Protein AF-0000000087420741 (afdb_homodimer)

Secondary structure (DSSP, 8-state):
-HHHHHHHHT-GGGTT--HHHHHHHHHH-EEEEE-TT-EEE-TTSB--EEEEEEEEEEEEEEE-TTS-EEEEEEE-TT-EE-GGGGT--SB-SSEEEEEEEEEEEEEEHHHHHHHHHH-HHHHHHHHHHHHHHHHHHHHHHHHHHH--HHHHHHHHHHHHHHHHEEEETTEEEE-----HHHHHHHHT--HHHHHHHHHHHHHTTSEEEETTEEEES-HHHHHHHHHTTS---TT-TTTTTTT-/-HHHHHHHHT-GGGTT--HHHHHHHHHH-EEEEE-TT-EEE-TTSB--EEEEEEEEEEEEEEE-TTS-EEEEEEE-TT-EE-GGGGT--SB-SSEEEEEEEEEEEEEEHHHHHHHHHH-HHHHHHHHHHHHHHHHHHHHHHHHHHH--HHHHHHHHHHHHHHHHEEEETTEEEE-----HHHHHHHHT--HHHHHHHHHHHHHTTSEEEETTEEEES-HHHHHHHHHTTS---TT-TTTTTTT-

Structure (mmCIF, N/CA/C/O backbone):
data_AF-0000000087420741-model_v1
#
loop_
_entity.id
_entity.type
_entity.pdbx_description
1 polymer 'cAMP receptor protein'
#
loop_
_atom_site.group_PDB
_atom_site.id
_atom_site.type_symbol
_atom_site.label_atom_id
_atom_site.label_alt_id
_atom_site.label_comp_id
_atom_site.label_asym_id
_atom_site.label_entity_id
_atom_site.label_seq_id
_atom_site.pdbx_PDB_ins_code
_atom_site.Cartn_x
_atom_site.Cartn_y
_atom_site.Cartn_z
_atom_site.occupancy
_atom_site.B_iso_or_equiv
_atom_site.auth_seq_id
_atom_site.auth_comp_id
_atom_site.auth_asym_id
_atom_site.auth_atom_id
_atom_site.pdbx_PDB_model_num
ATOM 1 N N . MET A 1 1 ? -20.797 17.609 19.203 1 80 1 MET A N 1
ATOM 2 C CA . MET A 1 1 ? -21.422 16.875 18.094 1 80 1 MET A CA 1
ATOM 3 C C . MET A 1 1 ? -21.312 17.656 16.797 1 80 1 MET A C 1
ATOM 5 O O . MET A 1 1 ? -21.016 17.094 15.75 1 80 1 MET A O 1
ATOM 9 N N . ASP A 1 2 ? -21.328 18.969 16.891 1 88.31 2 ASP A N 1
ATOM 10 C CA . ASP A 1 2 ? -21.312 19.797 15.695 1 88.31 2 ASP A CA 1
ATOM 11 C C . ASP A 1 2 ? -19.922 19.797 15.047 1 88.31 2 ASP A C 1
ATOM 13 O O . ASP A 1 2 ? -19.812 19.656 13.828 1 88.31 2 ASP A O 1
ATOM 17 N N . GLN A 1 3 ? -18.922 19.859 15.922 1 92.12 3 GLN A N 1
ATOM 18 C CA . GLN A 1 3 ? -17.562 19.891 15.398 1 92.12 3 GLN A CA 1
ATOM 19 C C . GLN A 1 3 ? -17.203 18.562 14.727 1 92.12 3 GLN A C 1
ATOM 21 O O . GLN A 1 3 ? -16.531 18.547 13.695 1 92.12 3 GLN A O 1
ATOM 26 N N . ILE A 1 4 ? -17.734 17.5 15.312 1 96.31 4 ILE A N 1
ATOM 27 C CA . ILE A 1 4 ? -17.484 16.188 14.75 1 96.31 4 ILE A CA 1
ATOM 28 C C . ILE A 1 4 ? -18.172 16.062 13.391 1 96.31 4 ILE A C 1
ATOM 30 O O . ILE A 1 4 ? -17.547 15.656 12.406 1 96.31 4 ILE A O 1
ATOM 34 N N . THR A 1 5 ? -19.406 16.453 13.336 1 95.38 5 THR A N 1
ATOM 35 C CA . THR A 1 5 ? -20.172 16.359 12.102 1 95.38 5 THR A CA 1
ATOM 36 C C . THR A 1 5 ? -19.547 17.203 11 1 95.38 5 THR A C 1
ATOM 38 O O . THR A 1 5 ? -19.5 16.781 9.844 1 95.38 5 THR A O 1
ATOM 41 N N . ARG A 1 6 ? -19.109 18.375 11.383 1 94.19 6 ARG A N 1
ATOM 42 C CA . ARG A 1 6 ? -18.453 19.25 10.406 1 94.19 6 ARG A CA 1
ATOM 43 C C . ARG A 1 6 ? -17.156 18.625 9.891 1 94.19 6 ARG A C 1
ATOM 45 O O . ARG A 1 6 ? -16.859 18.703 8.703 1 94.19 6 ARG A O 1
ATOM 52 N N . GLY A 1 7 ? -16.391 18.047 10.812 1 95.62 7 GLY A N 1
ATOM 53 C CA . GLY A 1 7 ? -15.172 17.344 10.414 1 95.62 7 GLY A CA 1
ATOM 54 C C . GLY A 1 7 ? -15.438 16.203 9.445 1 95.62 7 GLY A C 1
ATOM 55 O O . GLY A 1 7 ? -14.734 16.062 8.445 1 95.62 7 GLY A O 1
ATOM 56 N N . LEU A 1 8 ? -16.469 15.469 9.734 1 97 8 LEU A N 1
ATOM 57 C CA . LEU A 1 8 ? -16.828 14.336 8.883 1 97 8 LEU A CA 1
ATOM 58 C C . LEU A 1 8 ? -17.266 14.805 7.504 1 97 8 LEU A C 1
ATOM 60 O O . LEU A 1 8 ? -16.938 14.172 6.496 1 97 8 LEU A O 1
ATOM 64 N N . ARG A 1 9 ? -17.938 15.891 7.48 1 95.12 9 ARG A N 1
ATOM 65 C CA . ARG A 1 9 ? -18.438 16.453 6.23 1 95.12 9 ARG A CA 1
ATOM 66 C C . ARG A 1 9 ? -17.281 16.953 5.363 1 95.12 9 ARG A C 1
ATOM 68 O O . ARG A 1 9 ? -17.344 16.859 4.137 1 95.12 9 ARG A O 1
ATOM 75 N N . ASN A 1 10 ? -16.234 17.422 5.98 1 94.12 10 ASN A N 1
ATOM 76 C CA . ASN A 1 10 ? -15.117 18.031 5.273 1 94.12 10 ASN A CA 1
ATOM 77 C C . ASN A 1 10 ? -14.109 16.969 4.812 1 94.12 10 ASN A C 1
ATOM 79 O O . ASN A 1 10 ? -13.141 17.297 4.125 1 94.12 10 ASN A O 1
ATOM 83 N N . CYS A 1 11 ? -14.359 15.742 5.121 1 96.25 11 CYS A N 1
ATOM 84 C CA . CYS A 1 11 ? -13.469 14.656 4.738 1 96.25 11 CYS A CA 1
ATOM 85 C C . CYS A 1 11 ? -13.875 14.062 3.396 1 96.25 11 CYS A C 1
ATOM 87 O O . CYS A 1 11 ? -14.938 13.445 3.277 1 96.25 11 CYS A O 1
ATOM 89 N N . GLU A 1 12 ? -12.992 14.188 2.418 1 91.69 12 GLU A N 1
ATOM 90 C CA . GLU A 1 12 ? -13.289 13.719 1.066 1 91.69 12 GLU A CA 1
ATOM 91 C C . GLU A 1 12 ? -13.57 12.219 1.048 1 91.69 12 GLU A C 1
ATOM 93 O O . GLU A 1 12 ? -14.445 11.758 0.308 1 91.69 12 GLU A O 1
ATOM 98 N N . THR A 1 13 ? -12.875 11.445 1.85 1 95.75 13 THR A N 1
ATOM 99 C CA . THR A 1 13 ? -13.023 10 1.899 1 95.75 13 THR A CA 1
ATOM 100 C C . THR A 1 13 ? -14.414 9.617 2.414 1 95.75 13 THR A C 1
ATOM 102 O O . THR A 1 13 ? -14.891 8.508 2.16 1 95.75 13 THR A O 1
ATOM 105 N N . LEU A 1 14 ? -15.086 10.539 3.121 1 97.06 14 LEU A N 1
ATOM 106 C CA . LEU A 1 14 ? -16.375 10.242 3.723 1 97.06 14 LEU A CA 1
ATOM 107 C C . LEU A 1 14 ? -17.5 10.984 3.002 1 97.06 14 LEU A C 1
ATOM 109 O O . LEU A 1 14 ? -18.578 11.18 3.562 1 97.06 14 LEU A O 1
ATOM 113 N N . LYS A 1 15 ? -17.281 11.367 1.81 1 93.06 15 LYS A N 1
ATOM 114 C CA . LYS A 1 15 ? -18.203 12.188 1.045 1 93.06 15 LYS A CA 1
ATOM 115 C C . LYS A 1 15 ? -19.484 11.422 0.729 1 93.06 15 LYS A C 1
ATOM 117 O O . LYS A 1 15 ? -20.547 12.016 0.539 1 93.06 15 LYS A O 1
ATOM 122 N N . ALA A 1 16 ? -19.422 10.133 0.711 1 93.25 16 ALA A N 1
ATOM 123 C CA . ALA A 1 16 ? -20.562 9.305 0.308 1 93.25 16 ALA A CA 1
ATOM 124 C C . ALA A 1 16 ? -21.531 9.117 1.466 1 93.25 16 ALA A C 1
ATOM 126 O O . ALA A 1 16 ? -22.609 8.547 1.287 1 93.25 16 ALA A O 1
ATOM 127 N N . LEU A 1 17 ? -21.188 9.609 2.627 1 96.12 17 LEU A N 1
ATOM 128 C CA . LEU A 1 17 ? -22.078 9.445 3.775 1 96.12 17 LEU A CA 1
ATOM 129 C C . LEU A 1 17 ? -23.359 10.234 3.59 1 96.12 17 LEU A C 1
ATOM 131 O O . LEU A 1 17 ? -23.328 11.414 3.211 1 96.12 17 LEU A O 1
ATOM 135 N N . THR A 1 18 ? -24.453 9.586 3.873 1 96.25 18 THR A N 1
ATOM 136 C CA . THR A 1 18 ? -25.703 10.328 3.992 1 96.25 18 THR A CA 1
ATOM 137 C C . THR A 1 18 ? -25.719 11.141 5.285 1 96.25 18 THR A C 1
ATOM 139 O O . THR A 1 18 ? -24.891 10.93 6.172 1 96.25 18 THR A O 1
ATOM 142 N N . ARG A 1 19 ? -26.656 12.062 5.336 1 95.5 19 ARG A N 1
ATOM 143 C CA . ARG A 1 19 ? -26.797 12.852 6.551 1 95.5 19 ARG A CA 1
ATOM 144 C C . ARG A 1 19 ? -27.031 11.953 7.762 1 95.5 19 ARG A C 1
ATOM 146 O O . ARG A 1 19 ? -26.453 12.164 8.828 1 95.5 19 ARG A O 1
ATOM 153 N N . ALA A 1 20 ? -27.859 10.938 7.602 1 96.62 20 ALA A N 1
ATOM 154 C CA . ALA A 1 20 ? -28.188 10.016 8.688 1 96.62 20 ALA A CA 1
ATOM 155 C C . ALA A 1 20 ? -26.953 9.219 9.109 1 96.62 20 ALA A C 1
ATOM 157 O O . ALA A 1 20 ? -26.703 9.031 10.305 1 96.62 20 ALA A O 1
ATOM 158 N N . GLN A 1 21 ? -26.203 8.758 8.18 1 96.81 21 GLN A N 1
ATOM 159 C CA . GLN A 1 21 ? -25 7.973 8.453 1 96.81 21 GLN A CA 1
ATOM 160 C C . GLN A 1 21 ? -23.938 8.828 9.125 1 96.81 21 GLN A C 1
ATOM 162 O O . GLN A 1 21 ? -23.219 8.352 10.008 1 96.81 21 GLN A O 1
ATOM 167 N N . ARG A 1 22 ? -23.812 10.055 8.672 1 96.88 22 ARG A N 1
ATOM 168 C CA . ARG A 1 22 ? -22.859 10.984 9.273 1 96.88 22 ARG A CA 1
ATOM 169 C C . ARG A 1 22 ? -23.203 11.227 10.742 1 96.88 22 ARG A C 1
ATOM 171 O O . ARG A 1 22 ? -22.297 11.258 11.594 1 96.88 22 ARG A O 1
ATOM 178 N N . LEU A 1 23 ? -24.453 11.391 11.008 1 96.06 23 LEU A N 1
ATOM 179 C CA . LEU A 1 23 ? -24.891 11.586 12.383 1 96.06 23 LEU A CA 1
ATOM 180 C C . LEU A 1 23 ? -24.641 10.336 13.219 1 96.06 23 LEU A C 1
ATOM 182 O O . LEU A 1 23 ? -24.234 10.43 14.383 1 96.06 23 LEU A O 1
ATOM 186 N N . GLN A 1 24 ? -24.891 9.227 12.656 1 95.81 24 GLN A N 1
ATOM 187 C CA . GLN A 1 24 ? -24.641 7.961 13.336 1 95.81 24 GLN A CA 1
ATOM 188 C C . GLN A 1 24 ? -23.172 7.82 13.719 1 95.81 24 GLN A C 1
ATOM 190 O O . GLN A 1 24 ? -22.859 7.434 14.844 1 95.81 24 GLN A O 1
ATOM 195 N N . LEU A 1 25 ? -22.312 8.117 12.797 1 97 25 LEU A N 1
ATOM 196 C CA . LEU A 1 25 ? -20.875 8.039 13.07 1 97 25 LEU A CA 1
ATOM 197 C C . LEU A 1 25 ? -20.469 9.062 14.125 1 97 25 LEU A C 1
ATOM 199 O O . LEU A 1 25 ? -19.688 8.75 15.016 1 97 25 LEU A O 1
ATOM 203 N N . ALA A 1 26 ? -21.016 10.25 13.969 1 97.44 26 ALA A N 1
ATOM 204 C CA . ALA A 1 26 ? -20.672 11.32 14.898 1 97.44 26 ALA A CA 1
ATOM 205 C C . ALA A 1 26 ? -21.078 10.953 16.328 1 97.44 26 ALA A C 1
ATOM 207 O O . ALA A 1 26 ? -20.328 11.219 17.281 1 97.44 26 ALA A O 1
ATOM 208 N N . GLU A 1 27 ? -22.203 10.312 16.453 1 96.75 27 GLU A N 1
ATOM 209 C CA . GLU A 1 27 ? -22.719 9.938 17.766 1 96.75 27 GLU A CA 1
ATOM 210 C C . GLU A 1 27 ? -21.828 8.914 18.453 1 96.75 27 GLU A C 1
ATOM 212 O O . GLU A 1 27 ? -21.766 8.844 19.672 1 96.75 27 GLU A O 1
ATOM 217 N N . ASN A 1 28 ? -21.109 8.18 17.672 1 96.88 28 ASN A N 1
ATOM 218 C CA . ASN A 1 28 ? -20.266 7.125 18.219 1 96.88 28 ASN A CA 1
ATOM 219 C C . ASN A 1 28 ? -18.812 7.57 18.328 1 96.88 28 ASN A C 1
ATOM 221 O O . ASN A 1 28 ? -17.953 6.816 18.797 1 96.88 28 ASN A O 1
ATOM 225 N N . SER A 1 29 ? -18.531 8.773 17.859 1 97.81 29 SER A N 1
ATOM 226 C CA . SER A 1 29 ? -17.156 9.25 17.781 1 97.81 29 SER A CA 1
ATOM 227 C C . SER A 1 29 ? -16.844 10.234 18.906 1 97.81 29 SER A C 1
ATOM 229 O O . SER A 1 29 ? -17.75 10.695 19.609 1 97.81 29 SER A O 1
ATOM 231 N N . ARG A 1 30 ? -15.578 10.492 19.141 1 97.56 30 ARG A N 1
ATOM 232 C CA . ARG A 1 30 ? -15.109 11.438 20.141 1 97.56 30 ARG A CA 1
ATOM 233 C C . ARG A 1 30 ? -14.086 12.406 19.562 1 97.56 30 ARG A C 1
ATOM 235 O O . ARG A 1 30 ? -13.289 12.023 18.703 1 97.56 30 ARG A O 1
ATOM 242 N N . ILE A 1 31 ? -14.164 13.617 20 1 97.62 31 ILE A N 1
ATOM 243 C CA . ILE A 1 31 ? -13.219 14.633 19.562 1 97.62 31 ILE A CA 1
ATOM 244 C C . ILE A 1 31 ? -12.227 14.938 20.688 1 97.62 31 ILE A C 1
ATOM 246 O O . ILE A 1 31 ? -12.602 14.984 21.859 1 97.62 31 ILE A O 1
ATOM 250 N N . GLN A 1 32 ? -10.961 15.078 20.344 1 96.81 32 GLN A N 1
ATOM 251 C CA . GLN A 1 32 ? -9.922 15.367 21.328 1 96.81 32 GLN A CA 1
ATOM 252 C C . GLN A 1 32 ? -8.93 16.391 20.781 1 96.81 32 GLN A C 1
ATOM 254 O O . GLN A 1 32 ? -8.633 16.406 19.578 1 96.81 32 GLN A O 1
ATOM 259 N N . VAL A 1 33 ? -8.5 17.203 21.656 1 97.56 33 VAL A N 1
ATOM 260 C CA . VAL A 1 33 ? -7.383 18.094 21.375 1 97.56 33 VAL A CA 1
ATOM 261 C C . VAL A 1 33 ? -6.09 17.484 21.922 1 97.56 33 VAL A C 1
ATOM 263 O O . VAL A 1 33 ? -6 17.156 23.094 1 97.56 33 VAL A O 1
ATOM 266 N N . ILE A 1 34 ? -5.137 17.312 21.062 1 97.62 34 ILE A N 1
ATOM 267 C CA . ILE A 1 34 ? -3.875 16.672 21.422 1 97.62 34 ILE A CA 1
ATOM 268 C C . ILE A 1 34 ? -2.725 17.656 21.219 1 97.62 34 ILE A C 1
ATOM 270 O O . ILE A 1 34 ? -2.531 18.172 20.109 1 97.62 34 ILE A O 1
ATOM 274 N N . PRO A 1 35 ? -1.951 17.922 22.203 1 96.88 35 PRO A N 1
ATOM 275 C CA . PRO A 1 35 ? -0.879 18.922 22.094 1 96.88 35 PRO A CA 1
ATOM 276 C C . PRO A 1 35 ? 0.308 18.406 21.281 1 96.88 35 PRO A C 1
ATOM 278 O O . PRO A 1 35 ? 0.472 17.188 21.109 1 96.88 35 PRO A O 1
ATOM 281 N N . HIS A 1 36 ? 1.072 19.312 20.922 1 93 36 HIS A N 1
ATOM 282 C CA . HIS A 1 36 ? 2.307 19.078 20.172 1 93 36 HIS A CA 1
ATOM 283 C C . HIS A 1 36 ? 3.176 18.031 20.891 1 93 36 HIS A C 1
ATOM 285 O O . HIS A 1 36 ? 3.277 18.047 22.109 1 93 36 HIS A O 1
ATOM 291 N N . LYS A 1 37 ? 3.699 17.094 20.016 1 91.75 37 LYS A N 1
ATOM 292 C CA . LYS A 1 37 ? 4.68 16.109 20.453 1 91.75 37 LYS A CA 1
ATOM 293 C C . LYS A 1 37 ? 4.023 15.008 21.281 1 91.75 37 LYS A C 1
ATOM 295 O O . LYS A 1 37 ? 4.699 14.297 22.031 1 91.75 37 LYS A O 1
ATOM 300 N N . THR A 1 38 ? 2.734 14.883 21.188 1 95.81 38 THR A N 1
ATOM 301 C CA . THR A 1 38 ? 1.998 13.812 21.844 1 95.81 38 THR A CA 1
ATOM 302 C C . THR A 1 38 ? 1.595 12.734 20.844 1 95.81 38 THR A C 1
ATOM 304 O O . THR A 1 38 ? 1.226 13.047 19.703 1 95.81 38 THR A O 1
ATOM 307 N N . LEU A 1 39 ? 1.627 11.492 21.312 1 95.31 39 LEU A N 1
ATOM 308 C CA . LEU A 1 39 ? 1.237 10.375 20.469 1 95.31 39 LEU A CA 1
ATOM 309 C C . LEU A 1 39 ? -0.281 10.242 20.406 1 95.31 39 LEU A C 1
ATOM 311 O O . LEU A 1 39 ? -0.953 10.281 21.438 1 95.31 39 LEU A O 1
ATOM 315 N N . VAL A 1 40 ? -0.782 10.156 19.203 1 97 40 VAL A N 1
ATOM 316 C CA . VAL A 1 40 ? -2.184 9.781 19.047 1 97 40 VAL A CA 1
ATOM 317 C C . VAL A 1 40 ? -2.355 8.297 19.375 1 97 40 VAL A C 1
ATOM 319 O O . VAL A 1 40 ? -3.303 7.914 20.062 1 97 40 VAL A O 1
ATOM 322 N N . TYR A 1 41 ? -1.48 7.488 18.859 1 95.31 41 TYR A N 1
ATOM 323 C CA . TYR A 1 41 ? -1.396 6.062 19.172 1 95.31 41 TYR A CA 1
ATOM 324 C C . TYR A 1 41 ? 0.032 5.555 19 1 95.31 41 TYR A C 1
ATOM 326 O O . TYR A 1 41 ? 0.852 6.195 18.344 1 95.31 41 TYR A O 1
ATOM 334 N N . ARG A 1 42 ? 0.316 4.406 19.641 1 92.38 42 ARG A N 1
ATOM 335 C CA . ARG A 1 42 ? 1.629 3.77 19.594 1 92.38 42 ARG A CA 1
ATOM 336 C C . ARG A 1 42 ? 1.576 2.457 18.828 1 92.38 42 ARG A C 1
ATOM 338 O O . ARG A 1 42 ? 0.532 1.806 18.766 1 92.38 42 ARG A O 1
ATOM 345 N N . ALA A 1 43 ? 2.721 2.271 18.25 1 88.31 43 ALA A N 1
ATOM 346 C CA . ALA A 1 43 ? 2.854 0.916 17.719 1 88.31 43 ALA A CA 1
ATOM 347 C C . ALA A 1 43 ? 2.549 -0.123 18.797 1 88.31 43 ALA A C 1
ATOM 349 O O . ALA A 1 43 ? 2.771 0.121 19.984 1 88.31 43 ALA A O 1
ATOM 350 N N . THR A 1 44 ? 1.86 -1.188 18.453 1 86.5 44 THR A N 1
ATOM 351 C CA . THR A 1 44 ? 1.538 -2.324 19.312 1 86.5 44 THR A CA 1
ATOM 352 C C . THR A 1 44 ? 0.207 -2.104 20.016 1 86.5 44 THR A C 1
ATOM 354 O O . THR A 1 44 ? -0.357 -3.037 20.594 1 86.5 44 THR A O 1
ATOM 357 N N . ASP A 1 45 ? -0.225 -0.764 19.984 1 88 45 ASP A N 1
ATOM 358 C CA . ASP A 1 45 ? -1.573 -0.557 20.5 1 88 45 ASP A CA 1
ATOM 359 C C . ASP A 1 45 ? -2.596 -1.377 19.719 1 88 45 ASP A C 1
ATOM 361 O O . ASP A 1 45 ? -2.389 -1.674 18.547 1 88 45 ASP A O 1
ATOM 365 N N . GLN A 1 46 ? -3.611 -1.725 20.438 1 87.31 46 GLN A N 1
ATOM 366 C CA . GLN A 1 46 ? -4.73 -2.314 19.703 1 87.31 46 GLN A CA 1
ATOM 367 C C . GLN A 1 46 ? -5.426 -1.274 18.844 1 87.31 46 GLN A C 1
ATOM 369 O O . GLN A 1 46 ? -5.578 -0.12 19.234 1 87.31 46 GLN A O 1
ATOM 374 N N . SER A 1 47 ? -5.742 -1.685 17.719 1 81.69 47 SER A N 1
ATOM 375 C CA . SER A 1 47 ? -6.32 -0.816 16.703 1 81.69 47 SER A CA 1
ATOM 376 C C . SER A 1 47 ? -7.844 -0.86 16.734 1 81.69 47 SER A C 1
ATOM 378 O O . SER A 1 47 ? -8.461 -1.738 16.125 1 81.69 47 SER A O 1
ATOM 380 N N . GLN A 1 48 ? -8.516 0.073 17.453 1 91.5 48 GLN A N 1
ATOM 381 C CA . GLN A 1 48 ? -9.969 0.016 17.5 1 91.5 48 GLN A CA 1
ATOM 382 C C . GLN A 1 48 ? -10.594 1.295 16.953 1 91.5 48 GLN A C 1
ATOM 384 O O . GLN A 1 48 ? -11.812 1.459 16.969 1 91.5 48 GLN A O 1
ATOM 389 N N . HIS A 1 49 ? -9.727 2.137 16.484 1 96 49 HIS A N 1
ATOM 390 C CA . HIS A 1 49 ? -10.227 3.41 15.984 1 96 49 HIS A CA 1
ATOM 391 C C . HIS A 1 49 ? -9.5 3.82 14.703 1 96 49 HIS A C 1
ATOM 393 O O . HIS A 1 49 ? -8.328 3.48 14.516 1 96 49 HIS A O 1
ATOM 399 N N . VAL A 1 50 ? -10.266 4.473 13.875 1 97.31 50 VAL A N 1
ATOM 400 C CA . VAL A 1 50 ? -9.711 5.312 12.812 1 97.31 50 VAL A CA 1
ATOM 401 C C . VAL A 1 50 ? -9.828 6.781 13.211 1 97.31 50 VAL A C 1
ATOM 403 O O . VAL A 1 50 ? -10.703 7.152 14 1 97.31 50 VAL A O 1
ATOM 406 N N . TYR A 1 51 ? -8.977 7.582 12.641 1 98.12 51 TYR A N 1
ATOM 407 C CA . TYR A 1 51 ? -8.938 8.969 13.094 1 98.12 51 TYR A CA 1
ATOM 408 C C . TYR A 1 51 ? -9.133 9.93 11.922 1 98.12 51 TYR A C 1
ATOM 410 O O . TYR A 1 51 ? -8.719 9.641 10.797 1 98.12 51 TYR A O 1
ATOM 418 N N . LEU A 1 52 ? -9.75 11.008 12.203 1 98.44 52 LEU A N 1
ATOM 419 C CA . LEU A 1 52 ? -9.883 12.141 11.297 1 98.44 52 LEU A CA 1
ATOM 420 C C . LEU A 1 52 ? -9.188 13.375 11.859 1 98.44 52 LEU A C 1
ATOM 422 O O . LEU A 1 52 ? -9.469 13.797 12.984 1 98.44 52 LEU A O 1
ATOM 426 N N . LEU A 1 53 ? -8.289 13.906 11.078 1 97.44 53 LEU A N 1
ATOM 427 C CA . LEU A 1 53 ? -7.625 15.133 11.5 1 97.44 53 LEU A CA 1
ATOM 428 C C . LEU A 1 53 ? -8.477 16.359 11.172 1 97.44 53 LEU A C 1
ATOM 430 O O . LEU A 1 53 ? -8.734 16.641 10 1 97.44 53 LEU A O 1
ATOM 434 N N . VAL A 1 54 ? -8.898 17.016 12.172 1 97.31 54 VAL A N 1
ATOM 435 C CA . VAL A 1 54 ? -9.75 18.188 11.984 1 97.31 54 VAL A CA 1
ATOM 436 C C . VAL A 1 54 ? -8.891 19.422 11.805 1 97.31 54 VAL A C 1
ATOM 438 O O . VAL A 1 54 ? -9.18 20.281 10.961 1 97.31 54 VAL A O 1
ATOM 441 N N . SER A 1 55 ? -7.879 19.578 12.594 1 95.06 55 SER A N 1
ATOM 442 C CA . SER A 1 55 ? -6.906 20.656 12.508 1 95.06 55 SER A CA 1
ATOM 443 C C . SER A 1 55 ? -5.535 20.219 13.016 1 95.06 55 SER A C 1
ATOM 445 O O . SER A 1 55 ? -5.43 19.25 13.758 1 95.06 55 SER A O 1
ATOM 447 N N . GLY A 1 56 ? -4.465 20.938 12.578 1 91.81 56 GLY A N 1
ATOM 448 C CA . GLY A 1 56 ? -3.104 20.594 12.969 1 91.81 56 GLY A CA 1
ATOM 449 C C . GLY A 1 56 ? -2.4 19.703 11.969 1 91.81 56 GLY A C 1
ATOM 450 O O . GLY A 1 56 ? -2.623 19.812 10.758 1 91.81 56 GLY A O 1
ATOM 451 N N . GLN A 1 57 ? -1.478 18.906 12.516 1 89.19 57 GLN A N 1
ATOM 452 C CA . GLN A 1 57 ? -0.687 18.016 11.672 1 89.19 57 GLN A CA 1
ATOM 453 C C . GLN A 1 57 ? -0.162 16.828 12.461 1 89.19 57 GLN A C 1
ATOM 455 O O . GLN A 1 57 ? 0.272 16.969 13.609 1 89.19 57 GLN A O 1
ATOM 460 N N . VAL A 1 58 ? -0.271 15.68 11.797 1 92 58 VAL A N 1
ATOM 461 C CA . VAL A 1 58 ? 0.236 14.492 12.469 1 92 58 VAL A CA 1
ATOM 462 C C . VAL A 1 58 ? 1.206 13.75 11.555 1 92 58 VAL A C 1
ATOM 464 O O . VAL A 1 58 ? 1.182 13.93 10.336 1 92 58 VAL A O 1
ATOM 467 N N . ARG A 1 59 ? 2.035 12.984 12.18 1 88.69 59 ARG A N 1
ATOM 468 C CA . ARG A 1 59 ? 3.039 12.172 11.492 1 88.69 59 ARG A CA 1
ATOM 469 C C . ARG A 1 59 ? 2.881 10.695 11.836 1 88.69 59 ARG A C 1
ATOM 471 O O . ARG A 1 59 ? 2.738 10.336 13.008 1 88.69 59 ARG A O 1
ATOM 478 N N . VAL A 1 60 ? 2.828 9.906 10.789 1 92 60 VAL A N 1
ATOM 479 C CA . VAL A 1 60 ? 2.781 8.461 10.953 1 92 60 VAL A CA 1
ATOM 480 C C . VAL A 1 60 ? 4.141 7.855 10.602 1 92 60 VAL A C 1
ATOM 482 O O . VAL A 1 60 ? 4.691 8.133 9.539 1 92 60 VAL A O 1
ATOM 485 N N . ALA A 1 61 ? 4.695 7.055 11.547 1 88.25 61 ALA A N 1
ATOM 486 C CA . ALA A 1 61 ? 6.035 6.531 11.305 1 88.25 61 ALA A CA 1
ATOM 487 C C . ALA A 1 61 ? 6.215 5.164 11.961 1 88.25 61 ALA A C 1
ATOM 489 O O . ALA A 1 61 ? 5.531 4.84 12.93 1 88.25 61 ALA A O 1
ATOM 490 N N . HIS A 1 62 ? 7.051 4.41 11.25 1 84.62 62 HIS A N 1
ATOM 491 C CA . HIS A 1 62 ? 7.609 3.248 11.93 1 84.62 62 HIS A CA 1
ATOM 492 C C . HIS A 1 62 ? 8.805 3.637 12.797 1 84.62 62 HIS A C 1
ATOM 494 O O . HIS A 1 62 ? 9.609 4.48 12.398 1 84.62 62 HIS A O 1
ATOM 500 N N . VAL A 1 63 ? 8.812 3.123 13.992 1 72.88 63 VAL A N 1
ATOM 501 C CA . VAL A 1 63 ? 9.984 3.359 14.836 1 72.88 63 VAL A CA 1
ATOM 502 C C . VAL A 1 63 ? 10.812 2.082 14.945 1 72.88 63 VAL A C 1
ATOM 504 O O . VAL A 1 63 ? 10.281 1.015 15.266 1 72.88 63 VAL A O 1
ATOM 507 N N . ASN A 1 64 ? 12.039 2.207 14.477 1 67.25 64 ASN A N 1
ATOM 508 C CA . ASN A 1 64 ? 12.883 1.022 14.586 1 67.25 64 ASN A CA 1
ATOM 509 C C . ASN A 1 64 ? 13.492 0.9 15.977 1 67.25 64 ASN A C 1
ATOM 511 O O . ASN A 1 64 ? 13.297 1.77 16.828 1 67.25 64 ASN A O 1
ATOM 515 N N . ASP A 1 65 ? 14.148 -0.209 16.188 1 61.22 65 ASP A N 1
ATOM 516 C CA . ASP A 1 65 ? 14.727 -0.506 17.484 1 61.22 65 ASP A CA 1
ATOM 517 C C . ASP A 1 65 ? 15.766 0.544 17.875 1 61.22 65 ASP A C 1
ATOM 519 O O . ASP A 1 65 ? 15.938 0.844 19.062 1 61.22 65 ASP A O 1
ATOM 523 N N . GLY A 1 66 ? 16.375 1.031 16.969 1 62.06 66 GLY A N 1
ATOM 524 C CA . GLY A 1 66 ? 17.375 2.037 17.281 1 62.06 66 GLY A CA 1
ATOM 525 C C . GLY A 1 66 ? 16.781 3.424 17.484 1 62.06 66 GLY A C 1
ATOM 526 O O . GLY A 1 66 ? 17.516 4.383 17.734 1 62.06 66 GLY A O 1
ATOM 527 N N . GLY A 1 67 ? 15.477 3.41 17.391 1 65 67 GLY A N 1
ATOM 528 C CA . GLY A 1 67 ? 14.812 4.691 17.578 1 65 67 GLY A CA 1
ATOM 529 C C . GLY A 1 67 ? 14.703 5.504 16.297 1 65 67 GLY A C 1
ATOM 530 O O . GLY A 1 67 ? 14.109 6.582 16.297 1 65 67 GLY A O 1
ATOM 531 N N . LYS A 1 68 ? 15.359 5.059 15.312 1 67.5 68 LYS A N 1
ATOM 532 C CA . LYS A 1 68 ? 15.227 5.746 14.031 1 67.5 68 LYS A CA 1
ATOM 533 C C . LYS A 1 68 ? 13.805 5.621 13.484 1 67.5 68 LYS A C 1
ATOM 535 O O . LYS A 1 68 ? 13.188 4.559 13.578 1 67.5 68 LYS A O 1
ATOM 540 N N . GLN A 1 69 ? 13.258 6.809 13 1 73 69 GLN A N 1
ATOM 541 C CA . GLN A 1 69 ? 11.891 6.848 12.492 1 73 69 GLN A CA 1
ATOM 542 C C . GLN A 1 69 ? 11.867 6.793 10.969 1 73 69 GLN A C 1
ATOM 544 O O . GLN A 1 69 ? 12.633 7.492 10.305 1 73 69 GLN A O 1
ATOM 549 N N . SER A 1 70 ? 11.141 5.812 10.469 1 77.12 70 SER A N 1
ATOM 550 C CA . SER A 1 70 ? 10.766 5.816 9.055 1 77.12 70 SER A CA 1
ATOM 551 C C . SER A 1 70 ? 9.383 6.43 8.852 1 77.12 70 SER A C 1
ATOM 553 O O . SER A 1 70 ? 8.367 5.789 9.133 1 77.12 70 SER A O 1
ATOM 555 N N . ILE A 1 71 ? 9.445 7.68 8.406 1 82.19 71 ILE A N 1
ATOM 556 C CA . ILE A 1 71 ? 8.18 8.383 8.234 1 82.19 71 ILE A CA 1
ATOM 557 C C . ILE A 1 71 ? 7.422 7.801 7.047 1 82.19 71 ILE A C 1
ATOM 559 O O . ILE A 1 71 ? 7.965 7.691 5.945 1 82.19 71 ILE A O 1
ATOM 563 N N . LEU A 1 72 ? 6.262 7.387 7.324 1 85 72 LEU A N 1
ATOM 564 C CA . LEU A 1 72 ? 5.414 6.832 6.273 1 85 72 LEU A CA 1
ATOM 565 C C . LEU A 1 72 ? 4.598 7.93 5.598 1 85 72 LEU A C 1
ATOM 567 O O . LEU A 1 72 ? 4.469 7.945 4.371 1 85 72 LEU A O 1
ATOM 571 N N . MET A 1 73 ? 4.059 8.852 6.465 1 83.81 73 MET A N 1
ATOM 572 C CA . MET A 1 73 ? 3.25 9.914 5.875 1 83.81 73 MET A CA 1
ATOM 573 C C . MET A 1 73 ? 3.016 11.047 6.879 1 83.81 73 MET A C 1
ATOM 575 O O . MET A 1 73 ? 3.119 10.836 8.086 1 83.81 73 MET A O 1
ATOM 579 N N . LEU A 1 74 ? 2.719 12.148 6.297 1 84 74 LEU A N 1
ATOM 580 C CA . LEU A 1 74 ? 2.158 13.289 7.008 1 84 74 LEU A CA 1
ATOM 581 C C . LEU A 1 74 ? 0.688 13.484 6.652 1 84 74 LEU A C 1
ATOM 583 O O . LEU A 1 74 ? 0.302 13.344 5.492 1 84 74 LEU A O 1
ATOM 587 N N . VAL A 1 75 ? -0.085 13.766 7.68 1 89.19 75 VAL A N 1
ATOM 588 C CA . VAL A 1 75 ? -1.522 13.891 7.457 1 89.19 75 VAL A CA 1
ATOM 589 C C . VAL A 1 75 ? -1.957 15.33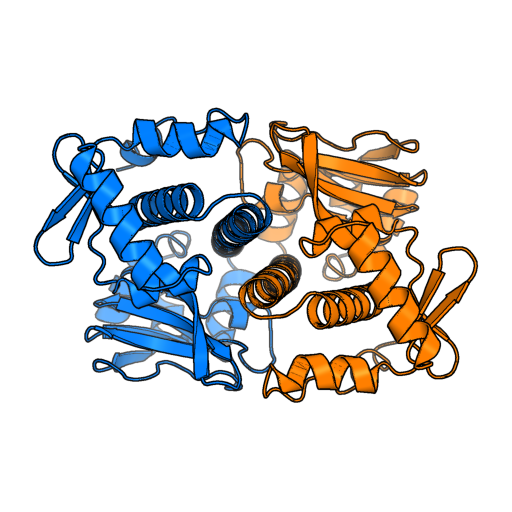6 7.684 1 89.19 75 VAL A C 1
ATOM 591 O O . VAL A 1 75 ? -1.577 15.953 8.68 1 89.19 75 VAL A O 1
ATOM 594 N N . MET A 1 76 ? -2.746 15.789 6.758 1 85.06 76 MET A N 1
ATOM 595 C CA . MET A 1 76 ? -3.279 17.141 6.828 1 85.06 76 MET A CA 1
ATOM 596 C C . MET A 1 76 ? -4.75 17.125 7.234 1 85.06 76 MET A C 1
ATOM 598 O O . MET A 1 76 ? -5.406 16.094 7.168 1 85.06 76 MET A O 1
ATOM 602 N N . PRO A 1 77 ? -5.242 18.312 7.633 1 91.12 77 PRO A N 1
ATOM 603 C CA . PRO A 1 77 ? -6.648 18.391 8.039 1 91.12 77 PRO A CA 1
ATOM 604 C C . PRO A 1 77 ? -7.605 17.891 6.961 1 91.12 77 PRO A C 1
ATOM 606 O O . PRO A 1 77 ? -7.387 18.141 5.773 1 91.12 77 PRO A O 1
ATOM 609 N N . GLY A 1 78 ? -8.625 17.172 7.426 1 94.31 78 GLY A N 1
ATOM 610 C CA . GLY A 1 78 ? -9.633 16.672 6.508 1 94.31 78 GLY A CA 1
ATOM 611 C C . GLY A 1 78 ? -9.344 15.266 6.012 1 94.31 78 GLY A C 1
ATOM 612 O O . GLY A 1 78 ? -10.102 14.719 5.211 1 94.31 78 GLY A O 1
ATOM 613 N N . ARG A 1 79 ? -8.289 14.711 6.527 1 94.31 79 ARG A N 1
ATOM 614 C CA . ARG A 1 79 ? -7.895 13.383 6.059 1 94.31 79 ARG A CA 1
ATOM 615 C C . ARG A 1 79 ? -7.988 12.359 7.18 1 94.31 79 ARG A C 1
ATOM 617 O O . ARG A 1 79 ? -7.82 12.695 8.352 1 94.31 79 ARG A O 1
ATOM 624 N N . LEU A 1 80 ? -8.297 11.156 6.777 1 97.56 80 LEU A N 1
ATOM 625 C CA . LEU A 1 80 ? -8.297 10.031 7.711 1 97.56 80 LEU A CA 1
ATOM 626 C C . LEU A 1 80 ? -6.891 9.484 7.906 1 97.56 80 LEU A C 1
ATOM 628 O O . LEU A 1 80 ? -6.047 9.602 7.012 1 97.56 80 LEU A O 1
ATOM 632 N N . PHE A 1 81 ? -6.617 8.945 9.078 1 96.62 81 PHE A N 1
ATOM 633 C CA . PHE A 1 81 ? -5.406 8.18 9.344 1 96.62 81 PHE A CA 1
ATOM 634 C C . PHE A 1 81 ? -5.68 7.055 10.336 1 96.62 81 PHE A C 1
ATOM 636 O O . PHE A 1 81 ? -6.758 7 10.93 1 96.62 81 PHE A O 1
ATOM 643 N N . GLY A 1 82 ? -4.797 6.078 10.398 1 95.69 82 GLY A N 1
ATOM 644 C CA . GLY A 1 82 ? -5.043 4.891 11.203 1 95.69 82 GLY A CA 1
ATOM 645 C C . GLY A 1 82 ? -6.02 3.926 10.555 1 95.69 82 GLY A C 1
ATOM 646 O O . GLY A 1 82 ? -6.66 3.127 11.242 1 95.69 82 GLY A O 1
ATOM 647 N N . GLU A 1 83 ? -6.137 4.023 9.305 1 96.06 83 GLU A N 1
ATOM 648 C CA . GLU A 1 83 ? -7.172 3.314 8.562 1 96.06 83 GLU A CA 1
ATOM 649 C C . GLU A 1 83 ? -6.879 1.817 8.5 1 96.06 83 GLU A C 1
ATOM 651 O O . GLU A 1 83 ? -7.77 1.017 8.211 1 96.06 83 GLU A O 1
ATOM 656 N N . MET A 1 84 ? -5.656 1.461 8.789 1 94.69 84 MET A N 1
ATOM 657 C CA . MET A 1 84 ? -5.324 0.039 8.789 1 94.69 84 MET A CA 1
ATOM 658 C C . MET A 1 84 ? -6.148 -0.712 9.828 1 94.69 84 MET A C 1
ATOM 660 O O . MET A 1 84 ? -6.316 -1.93 9.734 1 94.69 84 MET A O 1
ATOM 664 N N . ALA A 1 85 ? -6.645 -0.012 10.75 1 95.25 85 ALA A N 1
ATOM 665 C CA . ALA A 1 85 ? -7.488 -0.613 11.781 1 95.25 85 ALA A CA 1
ATOM 666 C C . ALA A 1 85 ? -8.742 -1.23 11.172 1 95.25 85 ALA A C 1
ATOM 668 O O . ALA A 1 85 ? -9.375 -2.102 11.773 1 95.25 85 ALA A O 1
ATOM 669 N N . ILE A 1 86 ? -9.148 -0.795 10.016 1 95.56 86 ILE A N 1
ATOM 670 C CA . ILE A 1 86 ? -10.359 -1.283 9.367 1 95.56 86 ILE A CA 1
ATOM 671 C C . ILE A 1 86 ? -10.164 -2.738 8.938 1 95.56 86 ILE A C 1
ATOM 673 O O . ILE A 1 86 ? -11.109 -3.531 8.977 1 95.56 86 ILE A O 1
ATOM 677 N N . CYS A 1 87 ? -8.898 -3.066 8.57 1 90.38 87 CYS A N 1
ATOM 678 C CA . CYS A 1 87 ? -8.688 -4.371 7.949 1 90.38 87 CYS A CA 1
ATOM 679 C C . CYS A 1 87 ? -7.84 -5.266 8.836 1 90.38 87 CYS A C 1
ATOM 681 O O . CYS A 1 87 ? -7.668 -6.453 8.547 1 90.38 87 CYS A O 1
ATOM 683 N N . HIS A 1 88 ? -7.289 -4.758 9.742 1 79.62 88 HIS A N 1
ATOM 684 C CA . HIS A 1 88 ? -6.371 -5.516 10.578 1 79.62 88 HIS A CA 1
ATOM 685 C C . HIS A 1 88 ? -6.785 -5.453 12.047 1 79.62 88 HIS A C 1
ATOM 687 O O . HIS A 1 88 ? -6.93 -4.367 12.609 1 79.62 88 HIS A O 1
ATOM 693 N N . THR A 1 89 ? -7.008 -6.57 12.617 1 73.88 89 THR A N 1
ATOM 694 C CA . THR A 1 89 ? -7.449 -6.602 14.008 1 73.88 89 THR A CA 1
ATOM 695 C C . THR A 1 89 ? -6.254 -6.754 14.953 1 73.88 89 THR A C 1
ATOM 697 O O . THR A 1 89 ? -6.402 -6.645 16.172 1 73.88 89 THR A O 1
ATOM 700 N N . GLY A 1 90 ? -5.109 -6.75 14.523 1 81.19 90 GLY A N 1
ATOM 701 C CA . GLY A 1 90 ? -3.945 -6.91 15.383 1 81.19 90 GLY A CA 1
ATOM 702 C C . GLY A 1 90 ? -3.332 -5.59 15.805 1 81.19 90 GLY A C 1
ATOM 703 O O . GLY A 1 90 ? -3.943 -4.531 15.641 1 81.19 90 GLY A O 1
ATOM 704 N N . PRO A 1 91 ? -2.289 -5.672 16.594 1 89.38 91 PRO A N 1
ATOM 705 C CA . PRO A 1 91 ? -1.596 -4.461 17.047 1 89.38 91 PRO A CA 1
ATOM 706 C C . PRO A 1 91 ? -1.13 -3.582 15.898 1 89.38 91 PRO A C 1
ATOM 708 O O . PRO A 1 91 ? -0.821 -4.09 14.812 1 89.38 91 PRO A O 1
ATOM 711 N N . ARG A 1 92 ? -1.188 -2.312 16.188 1 91.06 92 ARG A N 1
ATOM 712 C CA . ARG A 1 92 ? -0.662 -1.371 15.211 1 91.06 92 ARG A CA 1
ATOM 713 C C . ARG A 1 92 ? 0.825 -1.607 14.969 1 91.06 92 ARG A C 1
ATOM 715 O O . ARG A 1 92 ? 1.543 -2.053 15.867 1 91.06 92 ARG A O 1
ATOM 722 N N . GLU A 1 93 ? 1.229 -1.28 13.742 1 86.69 93 GLU A N 1
ATOM 723 C CA . GLU A 1 93 ? 2.635 -1.439 13.391 1 86.69 93 GLU A CA 1
ATOM 724 C C . GLU A 1 93 ? 3.355 -0.094 13.367 1 86.69 93 GLU A C 1
ATOM 726 O O . GLU A 1 93 ? 4.586 -0.043 13.375 1 86.69 93 GLU A O 1
ATOM 731 N N . GLU A 1 94 ? 2.58 0.94 13.328 1 90.19 94 GLU A N 1
ATOM 732 C CA . GLU A 1 94 ? 3.133 2.289 13.242 1 90.19 94 GLU A CA 1
ATOM 733 C C . GLU A 1 94 ? 2.598 3.178 14.359 1 90.19 94 GLU A C 1
ATOM 735 O O . GLU A 1 94 ? 1.59 2.85 14.992 1 90.19 94 GLU A O 1
ATOM 740 N N . SER A 1 95 ? 3.334 4.199 14.633 1 93.06 95 SER A N 1
ATOM 741 C CA . SER A 1 95 ? 2.91 5.211 15.594 1 93.06 95 SER A CA 1
ATOM 742 C C . SER A 1 95 ? 2.51 6.504 14.891 1 93.06 95 SER A C 1
ATOM 744 O O . SER A 1 95 ? 2.898 6.746 13.75 1 93.06 95 SER A O 1
ATOM 746 N N . CYS A 1 96 ? 1.693 7.199 15.586 1 95.25 96 CYS A N 1
ATOM 747 C CA . CYS A 1 96 ? 1.273 8.508 15.094 1 95.25 96 CYS A CA 1
ATOM 748 C C . CYS A 1 96 ? 1.49 9.578 16.156 1 95.25 96 CYS A C 1
ATOM 750 O O . CYS A 1 96 ? 1.002 9.461 17.281 1 95.25 96 CYS A O 1
ATOM 752 N N . GLU A 1 97 ? 2.188 10.609 15.734 1 93.38 97 GLU A N 1
ATOM 753 C CA . GLU A 1 97 ? 2.516 11.711 16.641 1 93.38 97 GLU A CA 1
ATOM 754 C C . GLU A 1 97 ? 2 13.039 16.094 1 93.38 97 GLU A C 1
ATOM 756 O O . GLU A 1 97 ? 2.068 13.297 14.891 1 93.38 97 GLU A O 1
ATOM 761 N N . VAL A 1 98 ?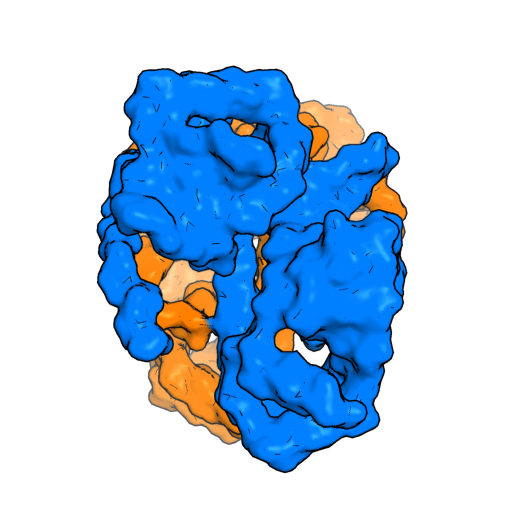 1.506 13.844 17.031 1 93.94 98 VAL A N 1
ATOM 762 C CA . VAL A 1 98 ? 1.1 15.203 16.688 1 93.94 98 VAL A CA 1
ATOM 763 C C . VAL A 1 98 ? 2.332 16.094 16.562 1 93.94 98 VAL A C 1
ATOM 765 O O . VAL A 1 98 ? 3.127 16.203 17.5 1 93.94 98 VAL A O 1
ATOM 768 N N . ILE A 1 99 ? 2.438 16.734 15.453 1 86.5 99 ILE A N 1
ATOM 769 C CA . ILE A 1 99 ? 3.625 17.562 15.266 1 86.5 99 ILE A CA 1
ATOM 770 C C . ILE A 1 99 ? 3.24 19.047 15.328 1 86.5 99 ILE A C 1
ATOM 772 O O . ILE A 1 99 ? 4.105 19.922 15.289 1 86.5 99 ILE A O 1
ATOM 776 N N . GLN A 1 100 ? 2.029 19.359 15.32 1 87.31 100 GLN A N 1
ATOM 777 C CA . GLN A 1 100 ? 1.388 20.625 15.68 1 87.31 100 GLN A CA 1
ATOM 778 C C . GLN A 1 100 ? 0.133 20.391 16.516 1 87.31 100 GLN A C 1
ATOM 780 O O . GLN A 1 100 ? -0.542 19.359 16.359 1 87.31 100 GLN A O 1
ATOM 785 N N . ASP A 1 101 ? -0.115 21.328 17.406 1 94.75 101 ASP A N 1
ATOM 786 C CA . ASP A 1 101 ? -1.363 21.172 18.156 1 94.75 101 ASP A CA 1
ATOM 787 C C . ASP A 1 101 ? -2.508 20.781 17.219 1 94.75 101 ASP A C 1
ATOM 789 O O . ASP A 1 101 ? -2.762 21.453 16.219 1 94.75 101 ASP A O 1
ATOM 793 N N . SER A 1 102 ? -3.15 19.625 17.578 1 96.62 102 SER A N 1
ATOM 794 C CA . SER A 1 102 ? -4.094 19.062 16.625 1 96.62 102 SER A CA 1
ATOM 795 C C . SER A 1 102 ? -5.426 18.734 17.297 1 96.62 102 SER A C 1
ATOM 797 O O . SER A 1 102 ? -5.477 18.453 18.484 1 96.62 102 SER A O 1
ATOM 799 N N . THR A 1 103 ? -6.469 18.891 16.562 1 98.25 103 THR A N 1
ATOM 800 C CA . THR A 1 103 ? -7.785 18.359 16.891 1 98.25 103 THR A CA 1
ATOM 801 C C . THR A 1 103 ? -8.102 17.109 16.062 1 98.25 103 THR A C 1
ATOM 803 O O . THR A 1 103 ? -8.016 17.141 14.836 1 98.25 103 THR A O 1
ATOM 806 N N . VAL A 1 104 ? -8.484 16.016 16.797 1 98.12 104 VAL A N 1
ATOM 807 C CA . VAL A 1 104 ? -8.672 14.734 16.125 1 98.12 104 VAL A CA 1
ATOM 808 C C . VAL A 1 104 ? -10.016 14.133 16.531 1 98.12 104 VAL A C 1
ATOM 810 O O . VAL A 1 104 ? -10.422 14.234 17.688 1 98.12 104 VAL A O 1
ATOM 813 N N . VAL A 1 105 ? -10.703 13.602 15.578 1 98.5 105 VAL A N 1
ATOM 814 C CA . VAL A 1 105 ? -11.898 12.812 15.844 1 98.5 105 VAL A CA 1
ATOM 815 C C . VAL A 1 105 ? -11.547 11.328 15.82 1 98.5 105 VAL A C 1
ATOM 817 O O . VAL A 1 105 ? -10.992 10.828 14.836 1 98.5 105 VAL A O 1
ATOM 820 N N . SER A 1 106 ? -11.82 10.617 16.891 1 97.94 106 SER A N 1
ATOM 821 C CA . SER A 1 106 ? -11.664 9.172 16.953 1 97.94 106 SER A CA 1
ATOM 822 C C . SER A 1 106 ? -12.961 8.453 16.578 1 97.94 106 SER A C 1
ATOM 824 O O . SER A 1 106 ? -13.992 8.648 17.234 1 97.94 106 SER A O 1
ATOM 826 N N . ILE A 1 107 ? -12.914 7.648 15.539 1 97.94 107 ILE A N 1
ATOM 827 C CA . ILE A 1 107 ? -14.078 6.926 15.023 1 97.94 107 ILE A CA 1
ATOM 828 C C . ILE A 1 107 ? -13.914 5.434 15.297 1 97.94 107 ILE A C 1
ATOM 830 O O . ILE A 1 107 ? -12.969 4.805 14.812 1 97.94 107 ILE A O 1
ATOM 834 N N . PRO A 1 108 ? -14.812 4.848 16.078 1 97.5 108 PRO A N 1
ATOM 835 C CA . PRO A 1 108 ? -14.695 3.402 16.281 1 97.5 108 PRO A CA 1
ATOM 836 C C . PRO A 1 108 ? -14.789 2.617 14.969 1 97.5 108 PRO A C 1
ATOM 838 O O . PRO A 1 108 ? -15.656 2.893 14.141 1 97.5 108 PRO A O 1
ATOM 841 N N . VAL A 1 109 ? -13.891 1.624 14.844 1 96.44 109 VAL A N 1
ATOM 842 C CA . VAL A 1 109 ? -13.8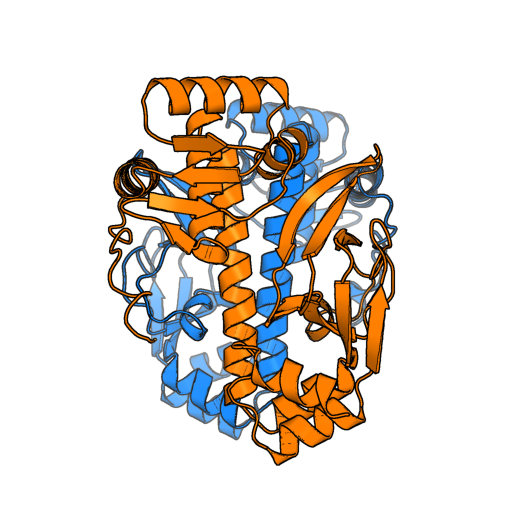52 0.808 13.641 1 96.44 109 VAL A CA 1
ATOM 843 C C . VAL A 1 109 ? -15.188 0.094 13.453 1 96.44 109 VAL A C 1
ATOM 845 O O . VAL A 1 109 ? -15.688 -0.029 12.328 1 96.44 109 VAL A O 1
ATOM 848 N N . THR A 1 110 ? -15.797 -0.338 14.531 1 95.69 110 THR A N 1
ATOM 849 C CA . THR A 1 110 ? -17.062 -1.056 14.477 1 95.69 110 THR A CA 1
ATOM 850 C C . THR A 1 110 ? -18.156 -0.172 13.891 1 95.69 110 THR A C 1
ATOM 852 O O . THR A 1 110 ? -18.969 -0.636 13.094 1 95.69 110 THR A O 1
ATOM 855 N N . ALA A 1 111 ? -18.141 1.083 14.258 1 97 111 ALA A N 1
ATOM 856 C CA . ALA A 1 111 ? -19.125 2.018 13.719 1 97 111 ALA A CA 1
ATOM 857 C C . ALA A 1 111 ? -18.906 2.264 12.234 1 97 111 ALA A C 1
ATOM 859 O O . ALA A 1 111 ? -19.844 2.268 11.445 1 97 111 ALA A O 1
ATOM 860 N N . LEU A 1 112 ? -17.656 2.477 11.867 1 97 112 LEU A N 1
ATOM 861 C CA . LEU A 1 112 ? -17.328 2.727 10.469 1 97 112 LEU A CA 1
ATOM 862 C C . LEU A 1 112 ? -17.672 1.515 9.609 1 97 112 LEU A C 1
ATOM 864 O O . LEU A 1 112 ? -18.297 1.653 8.547 1 97 112 LEU A O 1
ATOM 868 N N . ARG A 1 113 ? -17.344 0.334 10.062 1 95.31 113 ARG A N 1
ATOM 869 C CA . ARG A 1 113 ? -17.656 -0.896 9.344 1 95.31 113 ARG A CA 1
ATOM 870 C C . ARG A 1 113 ? -19.156 -1.072 9.188 1 95.31 113 ARG A C 1
ATOM 872 O O . ARG A 1 113 ? -19.641 -1.553 8.156 1 95.31 113 ARG A O 1
ATOM 879 N N . GLY A 1 114 ? -19.875 -0.734 10.266 1 94.94 114 GLY A N 1
ATOM 880 C CA . GLY A 1 114 ? -21.328 -0.793 10.188 1 94.94 114 GLY A CA 1
ATOM 881 C C . GLY A 1 114 ? -21.891 0.038 9.047 1 94.94 114 GLY A C 1
ATOM 882 O O . GLY A 1 114 ? -22.75 -0.43 8.305 1 94.94 114 GLY A O 1
ATOM 883 N N . VAL A 1 115 ? -21.391 1.218 8.898 1 95.75 115 VAL A N 1
ATOM 884 C CA . VAL A 1 115 ? -21.859 2.1 7.84 1 95.75 115 VAL A CA 1
ATOM 885 C C . VAL A 1 115 ? -21.422 1.555 6.48 1 95.75 115 VAL A C 1
ATOM 887 O O . VAL A 1 115 ? -22.172 1.629 5.504 1 95.75 115 VAL A O 1
ATOM 890 N N . MET A 1 116 ? -20.219 1.022 6.398 1 94.38 116 MET A N 1
ATOM 891 C CA . MET A 1 116 ? -19.719 0.459 5.156 1 94.38 116 MET A CA 1
ATOM 892 C C . MET A 1 116 ? -20.578 -0.699 4.68 1 94.38 116 MET A C 1
ATOM 894 O O . MET A 1 116 ? -20.719 -0.924 3.479 1 94.38 116 MET A O 1
ATOM 898 N N . GLN A 1 117 ? -21.125 -1.429 5.582 1 91.75 117 GLN A N 1
ATOM 899 C CA . GLN A 1 117 ? -21.984 -2.549 5.238 1 91.75 117 GLN A CA 1
ATOM 900 C C . GLN A 1 117 ? -23.266 -2.064 4.547 1 91.75 117 GLN A C 1
ATOM 902 O O . GLN A 1 117 ? -23.812 -2.764 3.695 1 91.75 117 GLN A O 1
ATOM 907 N N . GLU A 1 118 ? -23.594 -0.858 4.859 1 91.5 118 GLU A N 1
ATOM 908 C CA . GLU A 1 118 ? -24.859 -0.317 4.359 1 91.5 118 GLU A CA 1
ATOM 909 C C . GLU A 1 118 ? -24.625 0.59 3.154 1 91.5 118 GLU A C 1
ATOM 911 O O . GLU A 1 118 ? -25.562 0.911 2.422 1 91.5 118 GLU A O 1
ATOM 916 N N . ASN A 1 119 ? -23.469 1 3.014 1 94.44 119 ASN A N 1
ATOM 917 C CA . ASN A 1 119 ? -23.141 2.006 2.014 1 94.44 119 ASN A CA 1
ATOM 918 C C . ASN A 1 119 ? -21.922 1.588 1.188 1 94.44 119 ASN A C 1
ATOM 920 O O . ASN A 1 119 ? -20.781 1.877 1.561 1 94.44 119 ASN A O 1
ATOM 924 N N . GLY A 1 120 ? -22.203 0.98 0.056 1 92.38 120 GLY A N 1
ATOM 925 C CA . GLY A 1 120 ? -21.141 0.478 -0.801 1 92.38 120 GLY A CA 1
ATOM 926 C C . GLY A 1 120 ? -20.25 1.575 -1.351 1 92.38 120 GLY A C 1
ATOM 927 O O . GLY A 1 120 ? -19.062 1.354 -1.592 1 92.38 120 GLY A O 1
ATOM 928 N N . ASN A 1 121 ? -20.812 2.729 -1.573 1 93.44 121 ASN A N 1
ATOM 929 C CA . ASN A 1 121 ? -20.016 3.854 -2.059 1 93.44 121 ASN A CA 1
ATOM 930 C C . ASN A 1 121 ? -18.953 4.258 -1.056 1 93.44 121 ASN A C 1
ATOM 932 O O . ASN A 1 121 ? -17.828 4.609 -1.443 1 93.44 121 ASN A O 1
ATOM 936 N N . LEU A 1 122 ? -19.281 4.195 0.214 1 96 122 LEU A N 1
ATOM 937 C CA . LEU A 1 122 ? -18.281 4.473 1.241 1 96 122 LEU A CA 1
ATOM 938 C C . LEU A 1 122 ? -17.141 3.459 1.187 1 96 122 LEU A C 1
ATOM 940 O O . LEU A 1 122 ? -15.977 3.82 1.339 1 96 122 LEU A O 1
ATOM 944 N N . SER A 1 123 ? -17.516 2.195 0.95 1 95.69 123 SER A N 1
ATOM 945 C CA . SER A 1 123 ? -16.5 1.149 0.849 1 95.69 123 SER A CA 1
ATOM 946 C C . SER A 1 123 ? -15.523 1.433 -0.288 1 95.69 123 SER A C 1
ATOM 948 O O . SER A 1 123 ? -14.305 1.27 -0.128 1 95.69 123 SER A O 1
ATOM 950 N N . ILE A 1 124 ? -16.047 1.891 -1.337 1 93.62 124 ILE A N 1
ATOM 951 C CA . ILE A 1 124 ? -15.211 2.209 -2.49 1 93.62 124 ILE A CA 1
ATOM 952 C C . ILE A 1 124 ? -14.32 3.408 -2.168 1 93.62 124 ILE A C 1
ATOM 954 O O . ILE A 1 124 ? -13.148 3.436 -2.543 1 93.62 124 ILE A O 1
ATOM 958 N N . ASP A 1 125 ? -14.852 4.383 -1.491 1 95.44 125 ASP A N 1
ATOM 959 C CA . ASP A 1 125 ? -14.07 5.547 -1.09 1 95.44 125 ASP A CA 1
ATOM 960 C C . ASP A 1 125 ? -12.922 5.145 -0.168 1 95.44 125 ASP A C 1
ATOM 962 O O . ASP A 1 125 ? -11.805 5.656 -0.294 1 95.44 125 ASP A O 1
ATOM 966 N N . ILE A 1 126 ? -13.188 4.227 0.756 1 96.75 126 ILE A N 1
ATOM 967 C CA . ILE A 1 126 ? -12.164 3.74 1.677 1 96.75 126 ILE A CA 1
ATOM 968 C C . ILE A 1 126 ? -11.102 2.957 0.906 1 96.75 126 ILE A C 1
ATOM 970 O O . ILE A 1 126 ? -9.906 3.129 1.137 1 96.75 126 ILE A O 1
ATOM 974 N N . ILE A 1 127 ? -11.531 2.146 -0 1 95.94 127 ILE A N 1
ATOM 975 C CA . ILE A 1 127 ? -10.609 1.388 -0.838 1 95.94 127 ILE A CA 1
ATOM 976 C C . ILE A 1 127 ? -9.742 2.346 -1.646 1 95.94 127 ILE A C 1
ATOM 978 O O . ILE A 1 127 ? -8.547 2.109 -1.821 1 95.94 127 ILE A O 1
ATOM 982 N N . THR A 1 128 ? -10.312 3.393 -2.129 1 94.5 128 THR A N 1
ATOM 983 C CA . THR A 1 128 ? -9.594 4.41 -2.887 1 94.5 128 THR A CA 1
ATOM 984 C C . THR A 1 128 ? -8.516 5.062 -2.027 1 94.5 128 THR A C 1
ATOM 986 O O . THR A 1 128 ? -7.402 5.316 -2.502 1 94.5 128 THR A O 1
ATOM 989 N N . LEU A 1 129 ? -8.82 5.301 -0.784 1 94.81 129 LEU A N 1
ATOM 990 C CA . LEU A 1 129 ? -7.836 5.812 0.161 1 94.81 129 LEU A CA 1
ATOM 991 C C . LEU A 1 129 ? -6.668 4.844 0.305 1 94.81 129 LEU A C 1
ATOM 993 O O . LEU A 1 129 ? -5.504 5.254 0.236 1 94.81 129 LEU A O 1
ATOM 997 N N . PHE A 1 130 ? -6.953 3.58 0.462 1 95.31 130 PHE A N 1
ATOM 998 C CA . PHE A 1 130 ? -5.918 2.559 0.568 1 95.31 130 PHE A CA 1
ATOM 999 C C . PHE A 1 130 ? -5.066 2.516 -0.696 1 95.31 130 PHE A C 1
ATOM 1001 O O . PHE A 1 130 ? -3.842 2.402 -0.623 1 95.31 130 PHE A O 1
ATOM 1008 N N . GLY A 1 131 ? -5.746 2.537 -1.804 1 93.69 131 GLY A N 1
ATOM 1009 C CA . GLY A 1 131 ? -5.043 2.516 -3.074 1 93.69 131 GLY A CA 1
ATOM 1010 C C . GLY A 1 131 ? -4.086 3.682 -3.246 1 93.69 131 GLY A C 1
ATOM 1011 O O . GLY A 1 131 ? -2.951 3.5 -3.691 1 93.69 131 GLY A O 1
ATOM 1012 N N . ALA A 1 132 ? -4.52 4.848 -2.91 1 90.62 132 ALA A N 1
ATOM 1013 C CA . ALA A 1 132 ? -3.686 6.039 -3.033 1 90.62 132 ALA A CA 1
ATOM 1014 C C . ALA A 1 132 ? -2.449 5.941 -2.145 1 90.62 132 ALA A C 1
ATOM 1016 O O . ALA A 1 132 ? -1.344 6.289 -2.568 1 90.62 132 ALA A O 1
ATOM 1017 N N . ARG A 1 133 ? -2.652 5.453 -0.955 1 91.56 133 ARG A N 1
ATOM 1018 C CA . ARG A 1 133 ? -1.533 5.301 -0.031 1 91.56 133 ARG A CA 1
ATOM 1019 C C . ARG A 1 133 ? -0.566 4.227 -0.515 1 91.56 133 ARG A C 1
ATOM 1021 O O . ARG A 1 133 ? 0.652 4.387 -0.408 1 91.56 133 ARG A O 1
ATOM 1028 N N . ARG A 1 134 ? -1.111 3.16 -0.977 1 91.5 134 ARG A N 1
ATOM 1029 C CA . ARG A 1 134 ? -0.276 2.102 -1.532 1 91.5 134 ARG A CA 1
ATOM 1030 C C . ARG A 1 134 ? 0.576 2.623 -2.684 1 91.5 134 ARG A C 1
ATOM 1032 O O . ARG A 1 134 ? 1.771 2.33 -2.762 1 91.5 134 ARG A O 1
ATOM 1039 N N . ARG A 1 135 ? 0.007 3.34 -3.588 1 88.81 135 ARG A N 1
ATOM 1040 C CA . ARG A 1 135 ? 0.733 3.895 -4.727 1 88.81 135 ARG A CA 1
ATOM 1041 C C . ARG A 1 135 ? 1.89 4.773 -4.262 1 88.81 135 ARG A C 1
ATOM 1043 O O . ARG A 1 135 ? 2.975 4.738 -4.848 1 88.81 135 ARG A O 1
ATOM 1050 N N . ARG A 1 136 ? 1.646 5.52 -3.273 1 86.81 136 ARG A N 1
ATOM 1051 C CA . ARG A 1 136 ? 2.682 6.402 -2.746 1 86.81 136 ARG A CA 1
ATOM 1052 C C . ARG A 1 136 ? 3.854 5.598 -2.193 1 86.81 136 ARG A C 1
ATOM 1054 O O . ARG A 1 136 ? 5.012 5.91 -2.471 1 86.81 136 ARG A O 1
ATOM 1061 N N . ILE A 1 137 ? 3.535 4.594 -1.438 1 88.94 137 ILE A N 1
ATOM 1062 C CA . ILE A 1 137 ? 4.578 3.771 -0.832 1 88.94 137 ILE A CA 1
ATOM 1063 C C . ILE A 1 137 ? 5.332 3.01 -1.919 1 88.94 137 ILE A C 1
ATOM 1065 O O . ILE A 1 137 ? 6.555 2.875 -1.854 1 88.94 137 ILE A O 1
ATOM 1069 N N . GLU A 1 138 ? 4.586 2.482 -2.865 1 87.44 138 GLU A N 1
ATOM 1070 C CA . GLU A 1 138 ? 5.223 1.814 -3.996 1 87.44 138 GLU A CA 1
ATOM 1071 C C . GLU A 1 138 ? 6.172 2.758 -4.73 1 87.44 138 GLU A C 1
ATOM 1073 O O . GLU A 1 138 ? 7.266 2.359 -5.129 1 87.44 138 GLU A O 1
ATOM 1078 N N . GLY A 1 139 ? 5.711 3.967 -4.941 1 84.19 139 GLY A N 1
ATOM 1079 C CA . GLY A 1 139 ? 6.559 4.973 -5.566 1 84.19 139 GLY A CA 1
ATOM 1080 C C . GLY A 1 139 ? 7.84 5.23 -4.797 1 84.19 139 GLY A C 1
ATOM 1081 O O . GLY A 1 139 ? 8.914 5.34 -5.395 1 84.19 139 GLY A O 1
ATOM 1082 N N . ARG A 1 140 ? 7.766 5.324 -3.555 1 83.44 140 ARG A N 1
ATOM 1083 C CA . ARG A 1 140 ? 8.945 5.539 -2.721 1 83.44 140 ARG A CA 1
ATOM 1084 C C . ARG A 1 140 ? 9.898 4.355 -2.811 1 83.44 140 ARG A C 1
ATOM 1086 O O . ARG A 1 140 ? 11.117 4.539 -2.885 1 83.44 140 ARG A O 1
ATOM 1093 N N . LEU A 1 141 ? 9.367 3.182 -2.734 1 83.56 141 LEU A N 1
ATOM 1094 C CA . LEU A 1 141 ? 10.188 1.981 -2.852 1 83.56 141 LEU A CA 1
ATOM 1095 C C . LEU A 1 141 ? 10.953 1.977 -4.168 1 83.56 141 LEU A C 1
ATOM 1097 O O . LEU A 1 141 ? 12.164 1.721 -4.184 1 83.56 141 LEU A O 1
ATOM 1101 N N . LYS A 1 142 ? 10.234 2.242 -5.215 1 80.88 142 LYS A N 1
ATOM 1102 C CA . LYS A 1 142 ? 10.875 2.328 -6.52 1 80.88 142 LYS A CA 1
ATOM 1103 C C . LYS A 1 142 ? 12.008 3.357 -6.512 1 80.88 142 LYS A C 1
ATOM 1105 O O . LYS A 1 142 ? 13.086 3.111 -7.055 1 80.88 142 LYS A O 1
ATOM 1110 N N . SER A 1 143 ? 11.703 4.469 -5.945 1 79.56 143 SER A N 1
ATOM 1111 C CA . SER A 1 143 ? 12.672 5.559 -5.887 1 79.56 143 SER A CA 1
ATOM 1112 C C . SER A 1 143 ? 13.922 5.145 -5.125 1 79.56 143 SER A C 1
ATOM 1114 O O . SER A 1 143 ? 15.047 5.375 -5.59 1 79.56 143 SER A O 1
ATOM 1116 N N . VAL A 1 144 ? 13.766 4.531 -4.051 1 78.12 144 VAL A N 1
ATOM 1117 C CA . VAL A 1 144 ? 14.898 4.16 -3.205 1 78.12 144 VAL A CA 1
ATOM 1118 C C . VAL A 1 144 ? 15.703 3.053 -3.879 1 78.12 144 VAL A C 1
ATOM 1120 O O . VAL A 1 144 ? 16.938 3.012 -3.764 1 78.12 144 VAL A O 1
ATOM 1123 N N . LEU A 1 145 ? 15.117 2.227 -4.605 1 75 145 LEU A N 1
ATOM 1124 C CA . LEU A 1 145 ? 15.781 1.103 -5.258 1 75 145 LEU A CA 1
ATOM 1125 C C . LEU A 1 145 ? 16.562 1.569 -6.477 1 75 145 LEU A C 1
ATOM 1127 O O . LEU A 1 145 ? 17.594 0.986 -6.82 1 75 145 LEU A O 1
ATOM 1131 N N . PHE A 1 146 ? 16.156 2.744 -7.062 1 74.06 146 PHE A N 1
ATOM 1132 C CA . PHE A 1 146 ? 16.656 2.918 -8.414 1 74.06 146 PHE A CA 1
ATOM 1133 C C . PHE A 1 146 ? 17.203 4.328 -8.617 1 74.06 146 PHE A C 1
ATOM 1135 O O . PHE A 1 146 ? 17.844 4.617 -9.633 1 74.06 146 PHE A O 1
ATOM 1142 N N . GLN A 1 147 ? 16.906 5.129 -7.758 1 75.19 147 GLN A N 1
ATOM 1143 C CA . GLN A 1 147 ? 17.25 6.523 -8.008 1 75.19 147 GLN A CA 1
ATOM 1144 C C . GLN A 1 147 ? 18.328 7.004 -7.039 1 75.19 147 GLN A C 1
ATOM 1146 O O . GLN A 1 147 ? 18.5 6.438 -5.953 1 75.19 147 GLN A O 1
ATOM 1151 N N . LYS A 1 148 ? 18.938 7.996 -7.59 1 81.06 148 LYS A N 1
ATOM 1152 C CA . LYS A 1 148 ? 19.875 8.695 -6.715 1 81.06 148 LYS A CA 1
ATOM 1153 C C . LYS A 1 148 ? 19.141 9.656 -5.777 1 81.06 148 LYS A C 1
ATOM 1155 O O . LYS A 1 148 ? 17.953 9.945 -5.984 1 81.06 148 LYS A O 1
ATOM 1160 N N . HIS A 1 149 ? 19.812 10.188 -4.84 1 86.19 149 HIS A N 1
ATOM 1161 C CA . HIS A 1 149 ? 19.219 10.984 -3.768 1 86.19 149 HIS A CA 1
ATOM 1162 C C . HIS A 1 149 ? 18.547 12.234 -4.316 1 86.19 149 HIS A C 1
ATOM 1164 O O . HIS A 1 149 ? 17.484 12.641 -3.84 1 86.19 149 HIS A O 1
ATOM 1170 N N . ARG A 1 150 ? 19.141 12.828 -5.305 1 89 150 ARG A N 1
ATOM 1171 C CA . ARG A 1 150 ? 18.578 14.055 -5.867 1 89 150 ARG A CA 1
ATOM 1172 C C . ARG A 1 150 ? 17.188 13.797 -6.449 1 89 150 ARG A C 1
ATOM 1174 O O . ARG A 1 150 ? 16.234 14.516 -6.145 1 89 150 ARG A O 1
ATOM 1181 N N . GLN A 1 151 ? 17.141 12.75 -7.211 1 86.69 151 GLN A N 1
ATOM 1182 C CA . GLN A 1 151 ? 15.875 12.406 -7.848 1 86.69 151 GLN A CA 1
ATOM 1183 C C . GLN A 1 151 ? 14.828 12.008 -6.812 1 86.69 151 GLN A C 1
ATOM 1185 O O . GLN A 1 151 ? 13.656 12.344 -6.945 1 86.69 151 GLN A O 1
ATOM 1190 N N . ARG A 1 152 ? 15.258 11.289 -5.828 1 85.25 152 ARG A N 1
ATOM 1191 C CA . ARG A 1 152 ? 14.359 10.875 -4.758 1 85.25 152 ARG A CA 1
ATOM 1192 C C . ARG A 1 152 ? 13.758 12.094 -4.055 1 85.25 152 ARG A C 1
ATOM 1194 O O . ARG A 1 152 ? 12.555 12.125 -3.793 1 85.25 152 ARG A O 1
ATOM 1201 N N . LEU A 1 153 ? 14.578 13.062 -3.822 1 89.5 153 LEU A N 1
ATOM 1202 C CA . LEU A 1 153 ? 14.117 14.258 -3.119 1 89.5 153 LEU A CA 1
ATOM 1203 C C . LEU A 1 153 ? 13.148 15.055 -3.982 1 89.5 153 LEU A C 1
ATOM 1205 O O . LEU A 1 153 ? 12.125 15.539 -3.492 1 89.5 153 LEU A O 1
ATOM 1209 N N . MET A 1 154 ? 13.461 15.133 -5.188 1 88.56 154 MET A N 1
ATOM 1210 C CA . MET A 1 154 ? 12.586 15.875 -6.094 1 88.56 154 MET A CA 1
ATOM 1211 C C . MET A 1 154 ? 11.211 15.211 -6.18 1 88.56 154 MET A C 1
ATOM 1213 O O . MET A 1 154 ? 10.188 15.898 -6.156 1 88.56 154 MET A O 1
ATOM 1217 N N . GLN A 1 155 ? 11.227 13.914 -6.207 1 86.31 155 GLN A N 1
ATOM 1218 C CA . GLN A 1 155 ? 9.969 13.18 -6.262 1 86.31 155 GLN A CA 1
ATOM 1219 C C . GLN A 1 155 ? 9.172 13.352 -4.969 1 86.31 155 GLN A C 1
ATOM 1221 O O . GLN A 1 155 ? 7.949 13.492 -5 1 86.31 155 GLN A O 1
ATOM 1226 N N . LEU A 1 156 ? 9.859 13.297 -3.891 1 85.19 156 LEU A N 1
ATOM 1227 C CA . LEU A 1 156 ? 9.195 13.492 -2.604 1 85.19 156 LEU A CA 1
ATOM 1228 C C . LEU A 1 156 ? 8.555 14.875 -2.529 1 85.19 156 LEU A C 1
ATOM 1230 O O . LEU A 1 156 ? 7.41 15.008 -2.084 1 85.19 156 LEU A O 1
ATOM 1234 N N . LEU A 1 157 ? 9.266 15.859 -2.994 1 87.25 157 LEU A N 1
ATOM 1235 C CA . LEU A 1 157 ? 8.75 17.219 -2.941 1 87.25 157 LEU A CA 1
ATOM 1236 C C . LEU A 1 157 ? 7.512 17.375 -3.818 1 87.25 157 LEU A C 1
ATOM 1238 O O . LEU A 1 157 ? 6.562 18.062 -3.445 1 87.25 157 LEU A O 1
ATOM 1242 N N . LEU A 1 158 ? 7.555 16.719 -4.902 1 85.5 158 LEU A N 1
ATOM 1243 C CA . LEU A 1 158 ? 6.395 16.75 -5.789 1 85.5 158 LEU A CA 1
ATOM 1244 C C . LEU A 1 158 ? 5.195 16.062 -5.133 1 85.5 158 LEU A C 1
ATOM 1246 O O . LEU A 1 158 ? 4.066 16.547 -5.246 1 85.5 158 LEU A O 1
ATOM 1250 N N . GLU A 1 159 ? 5.453 14.945 -4.531 1 80.19 159 GLU A N 1
ATOM 1251 C CA . GLU A 1 159 ? 4.395 14.242 -3.812 1 80.19 159 GLU A CA 1
ATOM 1252 C C . GLU A 1 159 ? 3.787 15.125 -2.725 1 80.19 159 GLU A C 1
ATOM 1254 O O . GLU A 1 159 ? 2.564 15.195 -2.586 1 80.19 159 GLU A O 1
ATOM 1259 N N . LEU A 1 160 ? 4.633 15.781 -2.012 1 80.75 160 LEU A N 1
ATOM 1260 C CA . LEU A 1 160 ? 4.172 16.656 -0.938 1 80.75 160 LEU A CA 1
ATOM 1261 C C . LEU A 1 160 ? 3.383 17.828 -1.498 1 80.75 160 LEU A C 1
ATOM 1263 O O . LEU A 1 160 ? 2.387 18.25 -0.907 1 80.75 160 LEU A O 1
ATOM 1267 N N . ALA A 1 161 ? 3.844 18.281 -2.594 1 82.69 161 ALA A N 1
ATOM 1268 C CA . ALA A 1 161 ? 3.143 19.375 -3.26 1 82.69 161 ALA A CA 1
ATOM 1269 C C . ALA A 1 161 ? 1.75 18.953 -3.707 1 82.69 161 ALA A C 1
ATOM 1271 O O . ALA A 1 161 ? 0.792 19.719 -3.604 1 82.69 161 ALA A O 1
ATOM 1272 N N . GLU A 1 162 ? 1.657 17.766 -4.227 1 74.88 162 GLU A N 1
ATOM 1273 C CA . GLU A 1 162 ? 0.376 17.234 -4.688 1 74.88 162 GLU A CA 1
ATOM 1274 C C . GLU A 1 162 ? -0.6 17.078 -3.525 1 74.88 162 GLU A C 1
ATOM 1276 O O . GLU A 1 162 ? -1.792 17.359 -3.664 1 74.88 162 GLU A O 1
ATOM 1281 N N . ASP A 1 163 ? -0.015 16.703 -2.484 1 70.31 163 ASP A N 1
ATOM 1282 C CA . ASP A 1 163 ? -0.865 16.375 -1.345 1 70.31 163 ASP A CA 1
ATOM 1283 C C . ASP A 1 163 ? -1.184 17.609 -0.515 1 70.31 163 ASP A C 1
ATOM 1285 O O . ASP A 1 163 ? -2.283 17.734 0.029 1 70.31 163 ASP A O 1
ATOM 1289 N N . TYR A 1 164 ? -0.191 18.484 -0.488 1 72.19 164 TYR A N 1
ATOM 1290 C CA . TYR A 1 164 ? -0.323 19.531 0.515 1 72.19 164 TYR A CA 1
ATOM 1291 C C . TYR A 1 164 ? 0.015 20.891 -0.076 1 72.19 164 TYR A C 1
ATOM 1293 O O . TYR A 1 164 ? 0.148 21.875 0.655 1 72.19 164 TYR A O 1
ATOM 1301 N N . GLY A 1 165 ? 0.228 20.875 -1.258 1 78.88 165 GLY A N 1
ATOM 1302 C CA . GLY A 1 165 ? 0.701 22.094 -1.876 1 78.88 165 GLY A CA 1
ATOM 1303 C C . GLY A 1 165 ? -0.408 23.094 -2.143 1 78.88 165 GLY A C 1
ATOM 1304 O O . GLY A 1 165 ? -1.58 22.734 -2.229 1 78.88 165 GLY A O 1
ATOM 1305 N N . THR A 1 166 ? -0.068 24.344 -2.066 1 81.69 166 THR A N 1
ATOM 1306 C CA . THR A 1 166 ? -0.918 25.438 -2.504 1 81.69 166 THR A CA 1
ATOM 1307 C C . THR A 1 166 ? -0.257 26.219 -3.637 1 81.69 166 THR A C 1
ATOM 1309 O O . THR A 1 166 ? 0.955 26.453 -3.617 1 81.69 166 THR A O 1
ATOM 1312 N N . PRO A 1 167 ? -1.1 26.469 -4.574 1 85.81 167 PRO A N 1
ATOM 1313 C CA . PRO A 1 167 ? -0.519 27.234 -5.68 1 85.81 167 PRO A CA 1
ATOM 1314 C C . PRO A 1 167 ? 0.016 28.594 -5.238 1 85.81 167 PRO A C 1
ATOM 1316 O O . PRO A 1 167 ? -0.589 29.266 -4.391 1 85.81 167 PRO A O 1
ATOM 1319 N N . GLN A 1 168 ? 1.08 28.938 -5.621 1 85.69 168 GLN A N 1
ATOM 1320 C CA . GLN A 1 168 ? 1.715 30.234 -5.402 1 85.69 168 GLN A CA 1
ATOM 1321 C C . GLN A 1 168 ? 2.422 30.719 -6.66 1 85.69 168 GLN A C 1
ATOM 1323 O O . GLN A 1 168 ? 3.535 30.281 -6.965 1 85.69 168 GLN A O 1
ATOM 1328 N N . GLY A 1 169 ? 1.788 31.672 -7.328 1 83.38 169 GLY A N 1
ATOM 1329 C CA . GLY A 1 169 ? 2.326 32.094 -8.617 1 83.38 169 GLY A CA 1
ATOM 1330 C C . GLY A 1 169 ? 2.428 30.938 -9.609 1 83.38 169 GLY A C 1
ATOM 1331 O O . GLY A 1 169 ? 1.443 30.234 -9.859 1 83.38 169 GLY A O 1
ATOM 1332 N N . ASN A 1 170 ? 3.652 30.75 -10.117 1 81.69 170 ASN A N 1
ATOM 1333 C CA . ASN A 1 170 ? 3.902 29.672 -11.062 1 81.69 170 ASN A CA 1
ATOM 1334 C C . ASN A 1 170 ? 4.402 28.406 -10.359 1 81.69 170 ASN A C 1
ATOM 1336 O O . ASN A 1 170 ? 4.719 27.422 -11.008 1 81.69 170 ASN A O 1
ATOM 1340 N N . GLY A 1 171 ? 4.379 28.609 -9.016 1 88.56 171 GLY A N 1
ATOM 1341 C CA . GLY A 1 171 ? 4.93 27.484 -8.273 1 88.56 171 GLY A CA 1
ATOM 1342 C C . GLY A 1 171 ? 3.953 26.891 -7.273 1 88.56 171 GLY A C 1
ATOM 1343 O O . GLY A 1 171 ? 2.752 27.156 -7.34 1 88.56 171 GLY A O 1
ATOM 1344 N N . ILE A 1 172 ? 4.414 25.906 -6.531 1 89.5 172 ILE A N 1
ATOM 1345 C CA . ILE A 1 172 ? 3.611 25.234 -5.516 1 89.5 172 ILE A CA 1
ATOM 1346 C C . ILE A 1 172 ? 4.301 25.344 -4.16 1 89.5 172 ILE A C 1
ATOM 1348 O O . ILE A 1 172 ? 5.449 24.922 -4.004 1 89.5 172 ILE A O 1
ATOM 1352 N N . ARG A 1 173 ? 3.609 25.938 -3.258 1 88 173 ARG A N 1
ATOM 1353 C CA . ARG A 1 173 ? 4.109 26.062 -1.893 1 88 173 ARG A CA 1
ATOM 1354 C C . ARG A 1 173 ? 3.75 24.828 -1.065 1 88 173 ARG A C 1
ATOM 1356 O O . ARG A 1 173 ? 2.592 24.406 -1.045 1 88 173 ARG A O 1
ATOM 1363 N N . ILE A 1 174 ? 4.789 24.25 -0.544 1 82.81 174 ILE A N 1
ATOM 1364 C CA . ILE A 1 174 ? 4.555 23.125 0.356 1 82.81 174 ILE A CA 1
ATOM 1365 C C . ILE A 1 174 ? 4.527 23.625 1.801 1 82.81 174 ILE A C 1
ATOM 1367 O O . ILE A 1 174 ? 5.52 24.172 2.299 1 82.81 174 ILE A O 1
ATOM 1371 N N . ALA A 1 175 ? 3.346 23.641 2.34 1 66.81 175 ALA A N 1
ATOM 1372 C CA . ALA A 1 175 ? 3.135 24.172 3.684 1 66.81 175 ALA A CA 1
ATOM 1373 C C . ALA A 1 175 ? 3.656 23.219 4.746 1 66.81 175 ALA A C 1
ATOM 1375 O O . ALA A 1 175 ? 2.895 22.75 5.598 1 66.81 175 ALA A O 1
ATOM 1376 N N . MET A 1 176 ? 4.746 22.578 4.477 1 63.16 176 MET A N 1
ATOM 1377 C CA . MET A 1 176 ? 5.004 21.578 5.504 1 63.16 176 MET A CA 1
ATOM 1378 C C . MET A 1 176 ? 6.301 21.875 6.246 1 63.16 176 MET A C 1
ATOM 1380 O O . MET A 1 176 ? 7.234 22.438 5.672 1 63.16 176 MET A O 1
ATOM 1384 N N . GLY A 1 177 ? 6.207 21.859 7.48 1 64.94 177 GLY A N 1
ATOM 1385 C CA . GLY A 1 177 ? 7.246 22.031 8.484 1 64.94 177 GLY A CA 1
ATOM 1386 C C . GLY A 1 177 ? 8.172 20.828 8.594 1 64.94 177 GLY A C 1
ATOM 1387 O O . GLY A 1 177 ? 8.523 20.422 9.703 1 64.94 177 GLY A O 1
ATOM 1388 N N . LEU A 1 178 ? 8.516 20.219 7.473 1 72.88 178 LEU A N 1
ATOM 1389 C CA . LEU A 1 178 ? 9.422 19.078 7.656 1 72.88 178 LEU A CA 1
ATOM 1390 C C . LEU A 1 178 ? 10.867 19.562 7.762 1 72.88 178 LEU A C 1
ATOM 1392 O O . LEU A 1 178 ? 11.305 20.422 6.992 1 72.88 178 LEU A O 1
ATOM 1396 N N . SER A 1 179 ? 11.523 19 8.758 1 78.62 179 SER A N 1
ATOM 1397 C CA . SER A 1 179 ? 12.953 19.234 8.883 1 78.62 179 SER A CA 1
ATOM 1398 C C . SER A 1 179 ? 13.734 18.469 7.816 1 78.62 179 SER A C 1
ATOM 1400 O O . SER A 1 179 ? 13.195 17.562 7.168 1 78.62 179 SER A O 1
ATOM 1402 N N . TYR A 1 180 ? 14.922 18.922 7.555 1 83.06 180 TYR A N 1
ATOM 1403 C CA . TYR A 1 180 ? 15.797 18.219 6.629 1 83.06 180 TYR A CA 1
ATOM 1404 C C . TYR A 1 180 ? 15.992 16.766 7.074 1 83.06 180 TYR A C 1
ATOM 1406 O O . TYR A 1 180 ? 16.094 15.867 6.238 1 83.06 180 TYR A O 1
ATOM 1414 N N . GLN A 1 181 ? 15.969 16.578 8.367 1 80.88 181 GLN A N 1
ATOM 1415 C CA . GLN A 1 181 ? 16.078 15.234 8.906 1 80.88 181 GLN A CA 1
ATOM 1416 C C . GLN A 1 181 ? 14.859 14.391 8.531 1 80.88 181 GLN A C 1
ATOM 1418 O O . GLN A 1 181 ? 15 13.227 8.148 1 80.88 181 GLN A O 1
ATOM 1423 N N . GLU A 1 182 ? 13.758 14.961 8.656 1 78.5 182 GLU A N 1
ATOM 1424 C CA . GLU A 1 182 ? 12.523 14.258 8.336 1 78.5 182 GLU A CA 1
ATOM 1425 C C . GLU A 1 182 ? 12.43 13.953 6.844 1 78.5 182 GLU A C 1
ATOM 1427 O O . GLU A 1 182 ? 12.031 12.859 6.449 1 78.5 182 GLU A O 1
ATOM 1432 N N . LEU A 1 183 ? 12.805 14.875 6.062 1 83.75 183 LEU A N 1
ATOM 1433 C CA . LEU A 1 183 ? 12.852 14.648 4.621 1 83.75 183 LEU A CA 1
ATOM 1434 C C . LEU A 1 183 ? 13.781 13.484 4.285 1 83.75 183 LEU A C 1
ATOM 1436 O O . LEU A 1 183 ? 13.43 12.617 3.479 1 83.75 183 LEU A O 1
ATOM 1440 N N . GLY A 1 184 ? 14.953 13.531 4.922 1 84.06 184 GLY A N 1
ATOM 1441 C CA . GLY A 1 184 ? 15.914 12.453 4.719 1 84.06 184 GLY A CA 1
ATOM 1442 C C . GLY A 1 184 ? 15.367 11.094 5.102 1 84.06 184 GLY A C 1
ATOM 1443 O O . GLY A 1 184 ? 15.578 10.109 4.379 1 84.06 184 GLY A O 1
ATOM 1444 N N . SER A 1 185 ? 14.625 11.07 6.133 1 78.19 185 SER A N 1
ATOM 1445 C CA . SER A 1 185 ? 14.07 9.82 6.629 1 78.19 185 SER A CA 1
ATOM 1446 C C . SER A 1 185 ? 13.055 9.242 5.652 1 78.19 185 SER A C 1
ATOM 1448 O O . SER A 1 185 ? 12.883 8.023 5.57 1 78.19 185 SER A O 1
ATOM 1450 N N . LEU A 1 186 ? 12.414 10.078 4.918 1 77.69 186 LEU A N 1
ATOM 1451 C CA . LEU A 1 186 ? 11.391 9.656 3.971 1 77.69 186 LEU A CA 1
ATOM 1452 C C . LEU A 1 186 ? 12.023 9.039 2.727 1 77.69 186 LEU A C 1
ATOM 1454 O O . LEU A 1 186 ? 11.414 8.18 2.078 1 77.69 186 LEU A O 1
ATOM 1458 N N . ILE A 1 187 ? 13.32 9.367 2.486 1 80.06 187 ILE A N 1
ATOM 1459 C CA . ILE A 1 187 ? 13.859 8.906 1.209 1 80.06 187 ILE A CA 1
ATOM 1460 C C . ILE A 1 187 ? 15.188 8.195 1.435 1 80.06 187 ILE A C 1
ATOM 1462 O O . ILE A 1 187 ? 15.906 7.887 0.478 1 80.06 187 ILE A O 1
ATOM 1466 N N . GLY A 1 188 ? 15.531 7.953 2.668 1 78.38 188 GLY A N 1
ATOM 1467 C CA . GLY A 1 188 ? 16.75 7.223 2.975 1 78.38 188 GLY A CA 1
ATOM 1468 C C . GLY A 1 188 ? 18.016 8.031 2.713 1 78.38 188 GLY A C 1
ATOM 1469 O O . GLY A 1 188 ? 18.938 7.547 2.064 1 78.38 188 GLY A O 1
ATOM 1470 N N . ALA A 1 189 ? 18.031 9.211 3.102 1 83.44 189 ALA A N 1
ATOM 1471 C CA . ALA A 1 189 ? 19.172 10.102 2.945 1 83.44 189 ALA A CA 1
ATOM 1472 C C . ALA A 1 189 ? 19.516 10.812 4.254 1 83.44 189 ALA A C 1
ATOM 1474 O O . ALA A 1 189 ? 18.656 10.93 5.137 1 83.44 189 ALA A O 1
ATOM 1475 N N . SER A 1 190 ? 20.734 11.211 4.344 1 86 190 SER A N 1
ATOM 1476 C CA . SER A 1 190 ? 21.141 11.953 5.531 1 86 190 SER A CA 1
ATOM 1477 C C . SER A 1 190 ? 20.672 13.406 5.461 1 86 190 SER A C 1
ATOM 1479 O O . SER A 1 190 ? 20.344 13.906 4.387 1 86 190 SER A O 1
ATOM 1481 N N . ARG A 1 191 ? 20.656 14.008 6.664 1 87.56 191 ARG A N 1
ATOM 1482 C CA . ARG A 1 191 ? 20.312 15.422 6.75 1 87.56 191 ARG A CA 1
ATOM 1483 C C . ARG A 1 191 ? 21.25 16.266 5.898 1 87.56 191 ARG A C 1
ATOM 1485 O O . ARG A 1 191 ? 20.812 17.219 5.234 1 87.56 191 ARG A O 1
ATOM 1492 N N . GLU A 1 192 ? 22.453 15.906 5.898 1 92 192 GLU A N 1
ATOM 1493 C CA . GLU A 1 192 ? 23.469 16.641 5.152 1 92 192 GLU A CA 1
ATOM 1494 C C . GLU A 1 192 ? 23.234 16.516 3.646 1 92 192 GLU A C 1
ATOM 1496 O O . GLU A 1 192 ? 23.391 17.5 2.91 1 92 192 GLU A O 1
ATOM 1501 N N . THR A 1 193 ? 22.906 15.375 3.217 1 92.25 193 THR A N 1
ATOM 1502 C CA . THR A 1 193 ? 22.609 15.125 1.809 1 92.25 193 THR A CA 1
ATOM 1503 C C . THR A 1 193 ? 21.391 15.938 1.358 1 92.25 193 THR A C 1
ATOM 1505 O O . THR A 1 193 ? 21.422 16.562 0.295 1 92.25 193 THR A O 1
ATOM 1508 N N . ILE A 1 194 ? 20.406 16 2.205 1 91.75 194 ILE A N 1
ATOM 1509 C CA . ILE A 1 194 ? 19.188 16.766 1.903 1 91.75 194 ILE A CA 1
ATOM 1510 C C . ILE A 1 194 ? 19.531 18.25 1.764 1 91.75 194 ILE A C 1
ATOM 1512 O O . ILE A 1 194 ? 19.125 18.891 0.799 1 91.75 194 ILE A O 1
ATOM 1516 N N . LYS A 1 195 ? 20.219 18.719 2.703 1 91.94 195 LYS A N 1
ATOM 1517 C CA . LYS A 1 195 ? 20.625 20.109 2.691 1 91.94 195 LYS A CA 1
ATOM 1518 C C . LYS A 1 195 ? 21.391 20.453 1.414 1 91.94 195 LYS A C 1
ATOM 1520 O O . LYS A 1 195 ? 21.125 21.484 0.789 1 91.94 195 LYS A O 1
ATOM 1525 N N . SER A 1 196 ? 22.281 19.578 1.076 1 95.19 196 SER A N 1
ATOM 1526 C CA . SER A 1 196 ? 23.094 19.797 -0.113 1 95.19 196 SER A CA 1
ATOM 1527 C C . SER A 1 196 ? 22.234 19.812 -1.375 1 95.19 196 SER A C 1
ATOM 1529 O O . SER A 1 196 ? 22.391 20.703 -2.215 1 95.19 196 SER A O 1
ATOM 1531 N N . ILE A 1 197 ? 21.391 18.906 -1.522 1 94.62 197 ILE A N 1
ATOM 1532 C CA . ILE A 1 197 ? 20.562 18.797 -2.717 1 94.62 197 ILE A CA 1
ATOM 1533 C C . ILE A 1 197 ? 19.609 19.984 -2.787 1 94.62 197 ILE A C 1
ATOM 1535 O O . ILE A 1 197 ? 19.406 20.562 -3.855 1 94.62 197 ILE A O 1
ATOM 1539 N N . LEU A 1 198 ? 19.031 20.344 -1.667 1 92.81 198 LEU A N 1
ATOM 1540 C CA . LEU A 1 198 ? 18.156 21.5 -1.643 1 92.81 198 LEU A CA 1
ATOM 1541 C C . LEU A 1 198 ? 18.906 22.766 -2.045 1 92.81 198 LEU A C 1
ATOM 1543 O O . LEU A 1 198 ? 18.359 23.625 -2.756 1 92.81 198 LEU A O 1
ATOM 1547 N N . GLY A 1 199 ? 20.094 22.859 -1.537 1 93.44 199 GLY A N 1
ATOM 1548 C CA . GLY A 1 199 ? 20.938 23.984 -1.944 1 93.44 199 GLY A CA 1
ATOM 1549 C C . GLY A 1 199 ? 21.188 24.031 -3.441 1 93.44 199 GLY A C 1
ATOM 1550 O O . GLY A 1 199 ? 21.094 25.094 -4.055 1 93.44 199 GLY A O 1
ATOM 1551 N N . GLU A 1 200 ? 21.438 22.922 -3.992 1 94.88 200 GLU A N 1
ATOM 1552 C CA . GLU A 1 200 ? 21.672 22.828 -5.434 1 94.88 200 GLU A CA 1
ATOM 1553 C C . GLU A 1 200 ? 20.422 23.219 -6.215 1 94.88 200 GLU A C 1
ATOM 1555 O O . GLU A 1 200 ? 20.5 23.984 -7.176 1 94.88 200 GLU A O 1
ATOM 1560 N N . LEU A 1 201 ? 19.328 22.688 -5.805 1 93.81 201 LEU A N 1
ATOM 1561 C CA . LEU A 1 201 ? 18.062 22.969 -6.488 1 93.81 201 LEU A CA 1
ATOM 1562 C C . LEU A 1 201 ? 17.703 24.438 -6.375 1 93.81 201 LEU A C 1
ATOM 1564 O O . LEU A 1 201 ? 17.172 25.016 -7.316 1 93.81 201 LEU A O 1
ATOM 1568 N N . ARG A 1 202 ? 18.016 25.016 -5.281 1 93.38 202 ARG A N 1
ATOM 1569 C CA . ARG A 1 202 ? 17.781 26.438 -5.07 1 93.38 202 ARG A CA 1
ATOM 1570 C C . ARG A 1 202 ? 18.672 27.266 -5.992 1 93.38 202 ARG A C 1
ATOM 1572 O O . ARG A 1 202 ? 18.203 28.234 -6.605 1 93.38 202 ARG A O 1
ATOM 1579 N N . ASN A 1 203 ? 19.906 26.891 -6.078 1 94.81 203 ASN A N 1
ATOM 1580 C CA . ASN A 1 203 ? 20.844 27.594 -6.945 1 94.81 203 ASN A CA 1
ATOM 1581 C C . ASN A 1 203 ? 20.422 27.5 -8.406 1 94.81 203 ASN A C 1
ATOM 1583 O O . ASN A 1 203 ? 20.656 28.438 -9.18 1 94.81 203 ASN A O 1
ATOM 1587 N N . GLU A 1 204 ? 19.781 26.391 -8.711 1 94.5 204 GLU A N 1
ATOM 1588 C CA . GLU A 1 204 ? 19.297 26.188 -10.07 1 94.5 204 GLU A CA 1
ATOM 1589 C C . GLU A 1 204 ? 17.938 26.859 -10.281 1 94.5 204 GLU A C 1
ATOM 1591 O O . GLU A 1 204 ? 17.359 26.766 -11.359 1 94.5 204 GLU A O 1
ATOM 1596 N N . ARG A 1 205 ? 17.406 27.469 -9.242 1 92.81 205 ARG A N 1
ATOM 1597 C CA . ARG A 1 205 ? 16.156 28.234 -9.242 1 92.81 205 ARG A CA 1
ATOM 1598 C C . ARG A 1 205 ? 14.953 27.328 -9.469 1 92.81 205 ARG A C 1
ATOM 1600 O O . ARG A 1 205 ? 13.961 27.734 -10.07 1 92.81 205 ARG A O 1
ATOM 1607 N N . LEU A 1 206 ? 15.133 26.094 -9.094 1 93 206 LEU A N 1
ATOM 1608 C CA . LEU A 1 206 ? 14.055 25.125 -9.273 1 93 206 LEU A CA 1
ATOM 1609 C C . LEU A 1 206 ? 13.125 25.125 -8.062 1 93 206 LEU A C 1
ATOM 1611 O O . LEU A 1 206 ? 12.008 24.609 -8.141 1 93 206 LEU A O 1
ATOM 1615 N N . LEU A 1 207 ? 13.641 25.594 -6.938 1 92.88 207 LEU A N 1
ATOM 1616 C CA . LEU A 1 207 ? 12.82 25.797 -5.75 1 92.88 207 LEU A CA 1
ATOM 1617 C C . LEU A 1 207 ? 13.352 26.953 -4.902 1 92.88 207 LEU A C 1
ATOM 1619 O O . LEU A 1 207 ? 14.445 27.469 -5.168 1 92.88 207 LEU A O 1
ATOM 1623 N N . SER A 1 208 ? 12.578 27.484 -4.082 1 91 208 SER A N 1
ATOM 1624 C CA . SER A 1 208 ? 12.984 28.469 -3.094 1 91 208 SER A CA 1
ATOM 1625 C C . SER A 1 208 ? 12.648 28.016 -1.679 1 91 208 SER A C 1
ATOM 1627 O O . SER A 1 208 ? 11.75 27.188 -1.486 1 91 208 SER A O 1
ATOM 1629 N N . ILE A 1 209 ? 13.43 28.406 -0.766 1 86.62 209 ILE A N 1
ATOM 1630 C CA . ILE A 1 209 ? 13.211 28.062 0.636 1 86.62 209 ILE A CA 1
ATOM 1631 C C . ILE A 1 209 ? 13.117 29.344 1.468 1 86.62 209 ILE A C 1
ATOM 1633 O O . ILE A 1 209 ? 14.016 30.188 1.427 1 86.62 209 ILE A O 1
ATOM 1637 N N . ASP A 1 210 ? 11.977 29.547 1.962 1 75.75 210 ASP A N 1
ATOM 1638 C CA . ASP A 1 210 ? 11.773 30.672 2.857 1 75.75 210 ASP A CA 1
ATOM 1639 C C . ASP A 1 210 ? 11.281 30.203 4.227 1 75.75 210 ASP A C 1
ATOM 1641 O O . ASP A 1 210 ? 10.203 29.625 4.34 1 75.75 210 ASP A O 1
ATOM 1645 N N . ARG A 1 211 ? 11.875 30.594 5.273 1 69.06 211 ARG A N 1
ATOM 1646 C CA . ARG A 1 211 ? 11.492 30.281 6.648 1 69.06 211 ARG A CA 1
ATOM 1647 C C . ARG A 1 211 ? 11.016 28.844 6.766 1 69.06 211 ARG A C 1
ATOM 1649 O O . ARG A 1 211 ? 9.922 28.578 7.277 1 69.06 211 ARG A O 1
ATOM 1656 N N . SER A 1 212 ? 11.461 27.891 6.234 1 68.44 212 SER A N 1
ATOM 1657 C CA . SER A 1 212 ? 11.227 26.453 6.387 1 68.44 212 SER A CA 1
ATOM 1658 C C . SER A 1 212 ? 10.211 25.953 5.371 1 68.44 212 SER A C 1
ATOM 1660 O O . SER A 1 212 ? 9.898 24.766 5.336 1 68.44 212 SER A O 1
ATOM 1662 N N . GLU A 1 213 ? 9.703 26.922 4.641 1 81 213 GLU A N 1
ATOM 1663 C CA . GLU A 1 213 ? 8.758 26.5 3.605 1 81 213 GLU A CA 1
ATOM 1664 C C . GLU A 1 213 ? 9.453 26.344 2.254 1 81 213 GLU A C 1
ATOM 1666 O O . GLU A 1 213 ? 10.312 27.156 1.897 1 81 213 GLU A O 1
ATOM 1671 N N . ILE A 1 214 ? 9.086 25.297 1.594 1 89.12 214 ILE A N 1
ATOM 1672 C CA . ILE A 1 214 ? 9.656 25.031 0.28 1 89.12 214 ILE A CA 1
ATOM 1673 C C . ILE A 1 214 ? 8.648 25.375 -0.808 1 89.12 214 ILE A C 1
ATOM 1675 O O . ILE A 1 214 ? 7.469 25.031 -0.699 1 89.12 214 ILE A O 1
ATOM 1679 N N . VAL A 1 215 ? 9.039 26.188 -1.741 1 90.25 215 VAL A N 1
ATOM 1680 C CA . VAL A 1 215 ? 8.219 26.484 -2.914 1 90.25 215 VAL A CA 1
ATOM 1681 C C . VAL A 1 215 ? 8.875 25.875 -4.16 1 90.25 215 VAL A C 1
ATOM 1683 O O . VAL A 1 215 ? 10 26.234 -4.508 1 90.25 215 VAL A O 1
ATOM 1686 N N . ILE A 1 216 ? 8.164 24.953 -4.766 1 91.88 216 ILE A N 1
ATOM 1687 C CA . ILE A 1 216 ? 8.633 24.438 -6.047 1 91.88 216 ILE A CA 1
ATOM 1688 C C . ILE A 1 216 ? 8.289 25.438 -7.156 1 91.88 216 ILE A C 1
ATOM 1690 O O . ILE A 1 216 ? 7.117 25.656 -7.465 1 91.88 216 ILE A O 1
ATOM 1694 N N . THR A 1 217 ? 9.234 25.938 -7.754 1 91.5 217 THR A N 1
ATOM 1695 C CA . THR A 1 217 ? 9.023 27.016 -8.719 1 91.5 217 THR A CA 1
ATOM 1696 C C . THR A 1 217 ? 8.789 26.453 -10.117 1 91.5 217 THR A C 1
ATOM 1698 O O . THR A 1 217 ? 8.18 27.109 -10.961 1 91.5 217 THR A O 1
ATOM 1701 N N . HIS A 1 218 ? 9.266 25.25 -10.43 1 87.88 218 HIS A N 1
ATOM 1702 C CA . HIS A 1 218 ? 9.117 24.609 -11.727 1 87.88 218 HIS A CA 1
ATOM 1703 C C . HIS A 1 218 ? 8.594 23.172 -11.57 1 87.88 218 HIS A C 1
ATOM 1705 O O . HIS A 1 218 ? 9.281 22.219 -11.906 1 87.88 218 HIS A O 1
ATOM 1711 N N . PRO A 1 219 ? 7.387 23.047 -11.203 1 85.81 219 PRO A N 1
ATOM 1712 C CA . PRO A 1 219 ? 6.84 21.703 -10.945 1 85.81 219 PRO A CA 1
ATOM 1713 C C . PRO A 1 219 ? 6.914 20.797 -12.164 1 85.81 219 PRO A C 1
ATOM 1715 O O . PRO A 1 219 ? 7.086 19.578 -12.023 1 85.81 219 PRO A O 1
ATOM 1718 N N . ALA A 1 220 ? 6.797 21.406 -13.32 1 80.12 220 ALA A N 1
ATOM 1719 C CA . ALA A 1 220 ? 6.867 20.625 -14.555 1 80.12 220 ALA A CA 1
ATOM 1720 C C . ALA A 1 220 ? 8.219 19.938 -14.688 1 80.12 220 ALA A C 1
ATOM 1722 O O . ALA A 1 220 ? 8.305 18.812 -15.172 1 80.12 220 ALA A O 1
ATOM 1723 N N . PHE A 1 221 ? 9.281 20.688 -14.273 1 83.62 221 PHE A N 1
ATOM 1724 C CA . PHE A 1 221 ? 10.625 20.109 -14.32 1 83.62 221 PHE A CA 1
ATOM 1725 C C . PHE A 1 221 ? 10.727 18.922 -13.383 1 83.62 221 PHE A C 1
ATOM 1727 O O . PHE A 1 221 ? 11.352 17.906 -13.727 1 83.62 221 PHE A O 1
ATOM 1734 N N . PHE A 1 222 ? 10.102 18.938 -12.25 1 84.19 222 PHE A N 1
ATOM 1735 C CA . PHE A 1 222 ? 10.109 17.844 -11.281 1 84.19 222 PHE A CA 1
ATOM 1736 C C . PHE A 1 222 ? 9.398 16.625 -11.844 1 84.19 222 PHE A C 1
ATOM 1738 O O . PHE A 1 222 ? 9.844 15.484 -11.648 1 84.19 222 PHE A O 1
ATOM 1745 N N . CYS A 1 223 ? 8.344 16.844 -12.531 1 75.44 223 CYS A N 1
ATOM 1746 C CA . CYS A 1 223 ? 7.562 15.773 -13.141 1 75.44 223 CYS A CA 1
ATOM 1747 C C . CYS A 1 223 ? 8.367 15.062 -14.219 1 75.44 223 CYS A C 1
ATOM 1749 O O . CYS A 1 223 ? 8.312 13.836 -14.336 1 75.44 223 CYS A O 1
ATOM 1751 N N . ALA A 1 224 ? 9.031 15.883 -14.977 1 69.56 224 ALA A N 1
ATOM 1752 C CA . ALA A 1 224 ? 9.844 15.328 -16.047 1 69.56 224 ALA A CA 1
ATOM 1753 C C . ALA A 1 224 ? 10.938 14.414 -15.5 1 69.56 224 ALA A C 1
ATOM 1755 O O . ALA A 1 224 ? 11.273 13.398 -16.125 1 69.56 224 ALA A O 1
ATOM 1756 N N . GLU A 1 225 ? 11.367 14.828 -14.422 1 65.44 225 GLU A N 1
ATOM 1757 C CA . GLU A 1 225 ? 12.422 14.039 -13.805 1 65.44 225 GLU A CA 1
ATOM 1758 C C . GLU A 1 225 ? 11.867 12.742 -13.219 1 65.44 225 GLU A C 1
ATOM 1760 O O . GLU A 1 225 ? 12.594 11.758 -13.062 1 65.44 225 GLU A O 1
ATOM 1765 N N . ARG A 1 226 ? 10.617 12.852 -12.852 1 59.34 226 ARG A N 1
ATOM 1766 C CA . ARG A 1 226 ? 9.93 11.648 -12.398 1 59.34 226 ARG A CA 1
ATOM 1767 C C . ARG A 1 226 ? 9.797 10.641 -13.539 1 59.34 226 ARG A C 1
ATOM 1769 O O . ARG A 1 226 ? 10 9.438 -13.336 1 59.34 226 ARG A O 1
ATOM 1776 N N . LEU A 1 227 ? 9.203 11.242 -14.773 1 52.81 227 LEU A N 1
ATOM 1777 C CA . LEU A 1 227 ? 8.938 10.453 -15.969 1 52.81 227 LEU A CA 1
ATOM 1778 C C . LEU A 1 227 ? 10.234 9.945 -16.594 1 52.81 227 LEU A C 1
ATOM 1780 O O . LEU A 1 227 ? 10.25 8.898 -17.25 1 52.81 227 LEU A O 1
ATOM 1784 N N . SER A 1 228 ? 11.078 11 -16.703 1 47.53 228 SER A N 1
ATOM 1785 C CA . SER A 1 228 ? 12.297 10.523 -17.344 1 47.53 228 SER A CA 1
ATOM 1786 C C . SER A 1 228 ? 12.703 9.148 -16.812 1 47.53 228 SER A C 1
ATOM 1788 O O . SER A 1 228 ? 13.32 8.359 -17.531 1 47.53 228 SER A O 1
ATOM 1790 N N . ASP A 1 229 ? 12.336 8.945 -15.641 1 42.97 229 ASP A N 1
ATOM 1791 C CA . ASP A 1 229 ? 12.555 7.551 -15.289 1 42.97 229 ASP A CA 1
ATOM 1792 C C . ASP A 1 229 ? 11.32 6.703 -15.602 1 42.97 229 ASP A C 1
ATOM 1794 O O . ASP A 1 229 ? 11.422 5.488 -15.773 1 42.97 229 ASP A O 1
ATOM 1798 N N . ALA A 1 230 ? 10.031 7.293 -15.305 1 38.84 230 ALA A N 1
ATOM 1799 C CA . ALA A 1 230 ? 8.773 6.652 -15.664 1 38.84 230 ALA A CA 1
ATOM 1800 C C . ALA A 1 230 ? 8.352 7.02 -17.078 1 38.84 230 ALA A C 1
ATOM 1802 O O . ALA A 1 230 ? 8.469 8.172 -17.5 1 38.84 230 ALA A O 1
ATOM 1803 N N . GLY A 1 231 ? 8.289 6.32 -18.062 1 31.25 231 GLY A N 1
ATOM 1804 C CA . GLY A 1 231 ? 7.734 6.648 -19.359 1 31.25 231 GLY A CA 1
ATOM 1805 C C . GLY A 1 231 ? 6.445 7.441 -19.281 1 31.25 231 GLY A C 1
ATOM 1806 O O . GLY A 1 231 ? 5.824 7.734 -20.297 1 31.25 231 GLY A O 1
ATOM 1807 N N . ASN A 1 232 ? 5.531 7.285 -18.188 1 33.5 232 ASN A N 1
ATOM 1808 C CA . ASN A 1 232 ? 4.152 7.703 -18.406 1 33.5 232 ASN A CA 1
ATOM 1809 C C . ASN A 1 232 ? 3.973 9.195 -18.156 1 33.5 232 ASN A C 1
ATOM 1811 O O . ASN A 1 232 ? 4.699 9.789 -17.359 1 33.5 232 ASN A O 1
ATOM 1815 N N . ASP A 1 233 ? 3.145 9.891 -19.016 1 31.27 233 ASP A N 1
ATOM 1816 C CA . ASP A 1 233 ? 2.656 11.25 -19.234 1 31.27 233 ASP A CA 1
ATOM 1817 C C . ASP A 1 233 ? 1.85 11.734 -18.031 1 31.27 233 ASP A C 1
ATOM 1819 O O . ASP A 1 233 ? 0.985 12.602 -18.172 1 31.27 233 ASP A O 1
ATOM 1823 N N . PHE A 1 234 ? 1.801 11.281 -16.969 1 32.94 234 PHE A N 1
ATOM 1824 C CA . PHE A 1 234 ? 0.744 11.766 -16.078 1 32.94 234 PHE A CA 1
ATOM 1825 C C . PHE A 1 234 ? 1.001 13.219 -15.68 1 32.94 234 PHE A C 1
ATOM 1827 O O . PHE A 1 234 ? 0.398 13.719 -14.727 1 32.94 234 PHE A O 1
ATOM 1834 N N . CYS A 1 235 ? 2.021 13.891 -16.094 1 35.91 235 CYS A N 1
ATOM 1835 C CA . CYS A 1 235 ? 2.258 15.242 -15.578 1 35.91 235 CYS A CA 1
ATOM 1836 C C . CYS A 1 235 ? 1.101 16.172 -15.93 1 35.91 235 CYS A C 1
ATOM 1838 O O . CYS A 1 235 ? 1.279 17.375 -16.016 1 35.91 235 CYS A O 1
ATOM 1840 N N . SER A 1 236 ? -0.124 15.734 -16.344 1 31.2 236 SER A N 1
ATOM 1841 C CA . SER A 1 236 ? -0.944 16.875 -16.75 1 31.2 236 SER A CA 1
ATOM 1842 C C . SER A 1 236 ? -1.408 17.672 -15.523 1 31.2 236 SER A C 1
ATOM 1844 O O . SER A 1 236 ? -1.944 17.109 -14.578 1 31.2 236 SER A O 1
ATOM 1846 N N . PRO A 1 237 ? -1.07 18.859 -15.234 1 32.47 237 PRO A N 1
ATOM 1847 C CA . PRO A 1 237 ? -1.477 19.875 -14.258 1 32.47 237 PRO A CA 1
ATOM 1848 C C . PRO A 1 237 ? -2.99 19.953 -14.078 1 32.47 237 PRO A C 1
ATOM 1850 O O . PRO A 1 237 ? -3.473 20.406 -13.047 1 32.47 237 PRO A O 1
ATOM 1853 N N . THR A 1 238 ? -3.844 19.797 -15.219 1 30.55 238 THR A N 1
ATOM 1854 C CA . THR A 1 238 ? -5.211 20.281 -15.336 1 30.55 238 THR A CA 1
ATOM 1855 C C . THR A 1 238 ? -6.152 19.484 -14.438 1 30.55 238 THR A C 1
ATOM 1857 O O . THR A 1 238 ? -7.309 19.875 -14.242 1 30.55 238 THR A O 1
ATOM 1860 N N . HIS A 1 239 ? -5.918 18.234 -14.203 1 31.5 239 HIS A N 1
ATOM 1861 C CA . HIS A 1 239 ? -7.098 17.547 -13.688 1 31.5 239 HIS A CA 1
ATOM 1862 C C . HIS A 1 239 ? -7.414 17.984 -12.266 1 31.5 239 HIS A C 1
ATOM 1864 O O . HIS A 1 239 ? -8.531 17.781 -11.773 1 31.5 239 HIS A O 1
ATOM 1870 N N . ARG A 1 240 ? -6.445 18.172 -11.422 1 31.3 240 ARG A N 1
ATOM 1871 C CA . ARG A 1 240 ? -6.902 18.438 -10.062 1 31.3 240 ARG A CA 1
ATOM 1872 C C . ARG A 1 240 ? -7.547 19.812 -9.969 1 31.3 240 ARG A C 1
ATOM 1874 O O . ARG A 1 240 ? -8.148 20.156 -8.945 1 31.3 240 ARG A O 1
ATOM 1881 N N . LEU A 1 241 ? -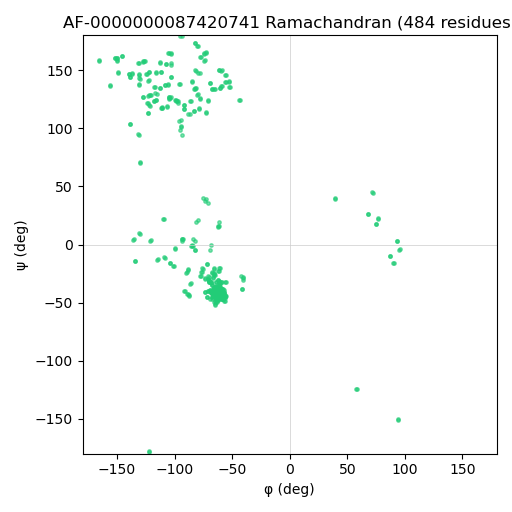7.195 20.781 -10.773 1 28.89 241 LEU A N 1
ATOM 1882 C CA . LEU A 1 241 ? -7.688 22.109 -10.453 1 28.89 241 LEU A CA 1
ATOM 1883 C C . LEU A 1 241 ? -9.188 22.219 -10.703 1 28.89 241 LEU A C 1
ATOM 1885 O O . LEU A 1 241 ? -9.82 23.219 -10.336 1 28.89 241 LEU A O 1
ATOM 1889 N N . GLN A 1 242 ? -9.758 21.453 -11.664 1 27.75 242 GLN A N 1
ATOM 1890 C CA . GLN A 1 242 ? -11.133 21.844 -11.984 1 27.75 242 GLN A CA 1
ATOM 1891 C C . GLN A 1 242 ? -12.109 21.328 -10.93 1 27.75 242 GLN A C 1
ATOM 1893 O O . GLN A 1 242 ? -13.289 21.688 -10.945 1 27.75 242 GLN A O 1
ATOM 1898 N N . GLN A 1 243 ? -11.844 20.219 -10.195 1 25.27 243 GLN A N 1
ATOM 1899 C CA . GLN A 1 243 ? -13.078 19.938 -9.461 1 25.27 243 GLN A CA 1
ATOM 1900 C C . GLN A 1 243 ? -13.188 20.812 -8.219 1 25.27 243 GLN A C 1
ATOM 1902 O O . GLN A 1 243 ? -13.523 20.328 -7.137 1 25.27 243 GLN A O 1
ATOM 1907 N N . ARG A 1 244 ? -12.477 21.906 -8.133 1 23.09 244 ARG A N 1
ATOM 1908 C CA . ARG A 1 244 ? -13.188 22.891 -7.328 1 23.09 244 ARG A CA 1
ATOM 1909 C C . ARG A 1 244 ? -14.367 23.469 -8.094 1 23.09 244 ARG A C 1
ATOM 1911 O O . ARG A 1 244 ? -14.258 23.766 -9.289 1 23.09 244 ARG A O 1
ATOM 1918 N N . MET B 1 1 ? -18.25 -21.969 -17.344 1 79.88 1 MET B N 1
ATOM 1919 C CA . MET B 1 1 ? -18.922 -21.375 -16.188 1 79.88 1 MET B CA 1
ATOM 1920 C C . MET B 1 1 ? -18.531 -22.094 -14.906 1 79.88 1 MET B C 1
ATOM 1922 O O . MET B 1 1 ? -18.266 -21.453 -13.891 1 79.88 1 MET B O 1
ATOM 1926 N N . ASP B 1 2 ? -18.281 -23.375 -15.008 1 88.25 2 ASP B N 1
ATOM 1927 C CA . ASP B 1 2 ? -17.984 -24.172 -13.82 1 88.25 2 ASP B CA 1
ATOM 1928 C C . ASP B 1 2 ? -16.578 -23.875 -13.297 1 88.25 2 ASP B C 1
ATOM 1930 O O . ASP B 1 2 ? -16.391 -23.703 -12.094 1 88.25 2 ASP B O 1
ATOM 1934 N N . GLN B 1 3 ? -15.664 -23.734 -14.266 1 92.12 3 GLN B N 1
ATOM 1935 C CA . GLN B 1 3 ? -14.281 -23.469 -13.859 1 92.12 3 GLN B CA 1
ATOM 1936 C C . GLN B 1 3 ? -14.148 -22.094 -13.211 1 92.12 3 GLN B C 1
ATOM 1938 O O . GLN B 1 3 ? -13.406 -21.922 -12.242 1 92.12 3 GLN B O 1
ATOM 1943 N N . ILE B 1 4 ? -14.953 -21.188 -13.734 1 96.38 4 ILE B N 1
ATOM 1944 C CA . ILE B 1 4 ? -14.93 -19.828 -13.18 1 96.38 4 ILE B CA 1
ATOM 1945 C C . ILE B 1 4 ? -15.516 -19.844 -11.773 1 96.38 4 ILE B C 1
ATOM 1947 O O . ILE B 1 4 ? -14.906 -19.312 -10.836 1 96.38 4 ILE B O 1
ATOM 1951 N N . THR B 1 5 ? -16.609 -20.484 -11.617 1 95.25 5 THR B N 1
ATOM 1952 C CA . THR B 1 5 ? -17.281 -20.531 -10.32 1 95.25 5 THR B CA 1
ATOM 1953 C C . THR B 1 5 ? -16.391 -21.219 -9.281 1 95.25 5 THR B C 1
ATOM 1955 O O . THR B 1 5 ? -16.328 -20.781 -8.125 1 95.25 5 THR B O 1
ATOM 1958 N N . ARG B 1 6 ? -15.75 -22.281 -9.711 1 94.19 6 ARG B N 1
ATOM 1959 C CA . ARG B 1 6 ? -14.852 -22.984 -8.805 1 94.19 6 ARG B CA 1
ATOM 1960 C C . ARG B 1 6 ? -13.68 -22.094 -8.398 1 94.19 6 ARG B C 1
ATOM 1962 O O . ARG B 1 6 ? -13.266 -22.094 -7.238 1 94.19 6 ARG B O 1
ATOM 1969 N N . GLY B 1 7 ? -13.125 -21.375 -9.383 1 95.56 7 GLY B N 1
ATOM 1970 C CA . GLY B 1 7 ? -12.055 -20.438 -9.078 1 95.56 7 GLY B CA 1
ATOM 1971 C C . GLY B 1 7 ? -12.461 -19.375 -8.078 1 95.56 7 GLY B C 1
ATOM 1972 O O . GLY B 1 7 ? -11.719 -19.078 -7.141 1 95.56 7 GLY B O 1
ATOM 1973 N N . LEU B 1 8 ? -13.648 -18.875 -8.273 1 97 8 LEU B N 1
ATOM 1974 C CA . LEU B 1 8 ? -14.164 -17.828 -7.387 1 97 8 LEU B CA 1
ATOM 1975 C C . LEU B 1 8 ? -14.367 -18.375 -5.977 1 97 8 LEU B C 1
ATOM 1977 O O . LEU B 1 8 ? -14.102 -17.672 -4.992 1 97 8 LEU B O 1
ATOM 1981 N N . ARG B 1 9 ? -14.789 -19.578 -5.906 1 95.06 9 ARG B N 1
ATOM 1982 C CA . ARG B 1 9 ? -15.047 -20.219 -4.621 1 95.06 9 ARG B CA 1
ATOM 1983 C C . ARG B 1 9 ? -13.75 -20.469 -3.863 1 95.06 9 ARG B C 1
ATOM 1985 O O . ARG B 1 9 ? -13.711 -20.375 -2.635 1 95.06 9 ARG B O 1
ATOM 1992 N N . ASN B 1 10 ? -12.688 -20.719 -4.574 1 94 10 ASN B N 1
ATOM 1993 C CA . ASN B 1 10 ? -11.406 -21.062 -3.977 1 94 10 ASN B CA 1
ATOM 1994 C C . ASN B 1 10 ? -10.609 -19.812 -3.598 1 94 10 ASN B C 1
ATOM 1996 O O . ASN B 1 10 ? -9.531 -19.922 -3.004 1 94 10 ASN B O 1
ATOM 2000 N N . CYS B 1 11 ? -11.133 -18.656 -3.867 1 96.19 11 CYS B N 1
ATOM 2001 C CA . CYS B 1 11 ? -10.453 -17.406 -3.557 1 96.19 11 CYS B CA 1
ATOM 2002 C C . CYS B 1 11 ? -10.852 -16.906 -2.174 1 96.19 11 CYS B C 1
ATOM 2004 O O . CYS B 1 11 ? -12 -16.516 -1.955 1 96.19 11 CYS B O 1
ATOM 2006 N N . GLU B 1 12 ? -9.875 -16.844 -1.276 1 91.62 12 GLU B N 1
ATOM 2007 C CA . GLU B 1 12 ? -10.141 -16.438 0.102 1 91.62 12 GLU B CA 1
ATOM 2008 C C . GLU B 1 12 ? -10.727 -15.031 0.162 1 91.62 12 GLU B C 1
ATOM 2010 O O . GLU B 1 12 ? -11.602 -14.75 0.985 1 91.62 12 GLU B O 1
ATOM 2015 N N . THR B 1 13 ? -10.281 -14.125 -0.691 1 95.75 13 THR B N 1
ATOM 2016 C CA . THR B 1 13 ? -10.734 -12.742 -0.711 1 95.75 13 THR B CA 1
ATOM 2017 C C . THR B 1 13 ? -12.211 -12.664 -1.101 1 95.75 13 THR B C 1
ATOM 2019 O O . THR B 1 13 ? -12.883 -11.68 -0.794 1 95.75 13 THR B O 1
ATOM 2022 N N . LEU B 1 14 ? -12.742 -13.703 -1.748 1 97.12 14 LEU B N 1
ATOM 2023 C CA . LEU B 1 14 ? -14.117 -13.68 -2.23 1 97.12 14 LEU B CA 1
ATOM 2024 C C . LEU B 1 14 ? -14.992 -14.633 -1.42 1 97.12 14 LEU B C 1
ATOM 2026 O O . LEU B 1 14 ? -16.047 -15.062 -1.889 1 97.12 14 LEU B O 1
ATOM 2030 N N . LYS B 1 15 ? -14.586 -14.953 -0.258 1 93 15 LYS B N 1
ATOM 2031 C CA . LYS B 1 15 ? -15.258 -15.953 0.577 1 93 15 LYS B CA 1
ATOM 2032 C C . LYS B 1 15 ? -16.641 -15.461 1.013 1 93 15 LYS B C 1
ATOM 2034 O O . LYS B 1 15 ? -17.531 -16.266 1.287 1 93 15 LYS B O 1
ATOM 2039 N N . ALA B 1 16 ? -16.844 -14.195 1.034 1 93.25 16 ALA B N 1
ATOM 2040 C CA . ALA B 1 16 ? -18.078 -13.625 1.545 1 93.25 16 ALA B CA 1
ATOM 2041 C C . ALA B 1 16 ? -19.172 -13.648 0.481 1 93.25 16 ALA B C 1
ATOM 2043 O O . ALA B 1 16 ? -20.328 -13.32 0.761 1 93.25 16 ALA B O 1
ATOM 2044 N N . LEU B 1 17 ? -18.844 -14.07 -0.713 1 96.06 17 LEU B N 1
ATOM 2045 C CA . LEU B 1 17 ? -19.844 -14.109 -1.777 1 96.06 17 LEU B CA 1
ATOM 2046 C C . LEU B 1 17 ? -20.906 -15.156 -1.485 1 96.06 17 LEU B C 1
ATOM 2048 O O . LEU B 1 17 ? -20.594 -16.281 -1.117 1 96.06 17 LEU B O 1
ATOM 2052 N N . THR B 1 18 ? -22.125 -14.75 -1.664 1 96.12 18 THR B N 1
ATOM 2053 C CA . THR B 1 18 ? -23.203 -15.734 -1.678 1 96.12 18 THR B CA 1
ATOM 2054 C C . THR B 1 18 ? -23.172 -16.547 -2.969 1 96.12 18 THR B C 1
ATOM 2056 O O . THR B 1 18 ? -22.484 -16.172 -3.926 1 96.12 18 THR B O 1
ATOM 2059 N N . ARG B 1 19 ? -23.891 -17.641 -2.941 1 95.44 19 ARG B N 1
ATOM 2060 C CA . ARG B 1 19 ? -23.969 -18.469 -4.148 1 95.44 19 ARG B CA 1
ATOM 2061 C C . ARG B 1 19 ? -24.5 -17.641 -5.324 1 95.44 19 ARG B C 1
ATOM 2063 O O . ARG B 1 19 ? -23.984 -17.734 -6.438 1 95.44 19 ARG B O 1
ATOM 2070 N N . ALA B 1 20 ? -25.5 -16.812 -5.09 1 96.62 20 ALA B N 1
ATOM 2071 C CA . ALA B 1 20 ? -26.094 -15.984 -6.133 1 96.62 20 ALA B CA 1
ATOM 2072 C C . ALA B 1 20 ? -25.109 -14.953 -6.652 1 96.62 20 ALA B C 1
ATOM 2074 O O . ALA B 1 20 ? -25 -14.727 -7.863 1 96.62 20 ALA B O 1
ATOM 2075 N N . GLN B 1 21 ? -24.406 -14.336 -5.793 1 96.81 21 GLN B N 1
ATOM 2076 C CA . GLN B 1 21 ? -23.422 -13.328 -6.164 1 96.81 21 GLN B CA 1
ATOM 2077 C C . GLN B 1 21 ? -22.266 -13.945 -6.938 1 96.81 21 GLN B C 1
ATOM 2079 O O . GLN B 1 21 ? -21.734 -13.336 -7.875 1 96.81 21 GLN B O 1
ATOM 2084 N N . ARG B 1 22 ? -21.828 -15.102 -6.504 1 96.88 22 ARG B N 1
ATOM 2085 C CA . ARG B 1 22 ? -20.766 -15.828 -7.203 1 96.88 22 ARG B CA 1
ATOM 2086 C C . ARG B 1 22 ? -21.172 -16.141 -8.641 1 96.88 22 ARG B C 1
ATOM 2088 O O . ARG B 1 22 ? -20.375 -15.984 -9.562 1 96.88 22 ARG B O 1
ATOM 2095 N N . LEU B 1 23 ? -22.375 -16.562 -8.789 1 96 23 LEU B N 1
ATOM 2096 C CA . LEU B 1 23 ? -22.891 -16.859 -10.117 1 96 23 LEU B CA 1
ATOM 2097 C C . LEU B 1 23 ? -22.984 -15.594 -10.961 1 96 23 LEU B C 1
ATOM 2099 O O . LEU B 1 23 ? -22.672 -15.617 -12.156 1 96 23 LEU B O 1
ATOM 2103 N N . GLN B 1 24 ? -23.422 -14.57 -10.367 1 95.81 24 GLN B N 1
ATOM 2104 C CA . GLN B 1 24 ? -23.5 -13.289 -11.055 1 95.81 24 GLN B CA 1
ATOM 2105 C C . GLN B 1 24 ? -22.141 -12.844 -11.562 1 95.81 24 GLN B C 1
ATOM 2107 O O . GLN B 1 24 ? -22 -12.406 -12.703 1 95.81 24 GLN B O 1
ATOM 2112 N N . LEU B 1 25 ? -21.156 -12.938 -10.727 1 97 25 LEU B N 1
ATOM 2113 C CA . LEU B 1 25 ? -19.797 -12.562 -11.117 1 97 25 LEU B CA 1
ATOM 2114 C C . LEU B 1 25 ? -19.281 -13.484 -12.219 1 97 25 LEU B C 1
ATOM 2116 O O . LEU B 1 25 ? -18.656 -13.023 -13.18 1 97 25 LEU B O 1
ATOM 2120 N N . ALA B 1 26 ? -19.547 -14.75 -12.031 1 97.44 26 ALA B N 1
ATOM 2121 C CA . ALA B 1 26 ? -19.078 -15.742 -13 1 97.44 26 ALA B CA 1
ATOM 2122 C C . ALA B 1 26 ? -19.672 -15.469 -14.383 1 97.44 26 ALA B C 1
ATOM 2124 O O . ALA B 1 26 ? -18.969 -15.578 -15.391 1 97.44 26 ALA B O 1
ATOM 2125 N N . GLU B 1 27 ? -20.906 -15.086 -14.398 1 96.69 27 GLU B N 1
ATOM 2126 C CA . GLU B 1 27 ? -21.609 -14.844 -15.656 1 96.69 27 GLU B CA 1
ATOM 2127 C C . GLU B 1 27 ? -21.016 -13.648 -16.406 1 96.69 27 GLU B C 1
ATOM 2129 O O . GLU B 1 27 ? -21.094 -13.578 -17.625 1 96.69 27 GLU B O 1
ATOM 2134 N N . ASN B 1 28 ? -20.406 -12.789 -15.68 1 96.88 28 ASN B N 1
ATOM 2135 C CA . ASN B 1 28 ? -19.844 -11.586 -16.297 1 96.88 28 ASN B CA 1
ATOM 2136 C C . ASN B 1 28 ? -18.344 -11.711 -16.531 1 96.88 28 ASN B C 1
ATOM 2138 O O . ASN B 1 28 ? -17.719 -10.797 -17.062 1 96.88 28 ASN B O 1
ATOM 2142 N N . SER B 1 29 ? -17.781 -12.82 -16.109 1 97.81 29 SER B N 1
ATOM 2143 C CA . SER B 1 29 ? -16.328 -13 -16.156 1 97.81 29 SER B CA 1
ATOM 2144 C C . SER B 1 29 ? -15.93 -13.906 -17.312 1 97.81 29 SER B C 1
ATOM 2146 O O . SER B 1 29 ? -16.781 -14.555 -17.922 1 97.81 29 SER B O 1
ATOM 2148 N N . ARG B 1 30 ? -14.664 -13.898 -17.656 1 97.56 30 ARG B N 1
ATOM 2149 C CA . ARG B 1 30 ? -14.102 -14.734 -18.703 1 97.56 30 ARG B CA 1
ATOM 2150 C C . ARG B 1 30 ? -12.844 -15.461 -18.219 1 97.56 30 ARG B C 1
ATOM 2152 O O . ARG B 1 30 ? -12.07 -14.906 -17.438 1 97.56 30 ARG B O 1
ATOM 2159 N N . ILE B 1 31 ? -12.703 -16.672 -18.672 1 97.62 31 ILE B N 1
ATOM 2160 C CA . ILE B 1 31 ? -11.531 -17.469 -18.328 1 97.62 31 ILE B CA 1
ATOM 2161 C C . ILE B 1 31 ? -10.602 -17.562 -19.531 1 97.62 31 ILE B C 1
ATOM 2163 O O . ILE B 1 31 ? -11.055 -17.688 -20.672 1 97.62 31 ILE B O 1
ATOM 2167 N N . GLN B 1 32 ? -9.312 -17.422 -19.312 1 96.88 32 GLN B N 1
ATOM 2168 C CA . GLN B 1 32 ? -8.32 -17.5 -20.391 1 96.88 32 GLN B CA 1
ATOM 2169 C C . GLN B 1 32 ? -7.094 -18.297 -19.938 1 96.88 32 GLN B C 1
ATOM 2171 O O . GLN B 1 32 ? -6.699 -18.234 -18.781 1 96.88 32 GLN B O 1
ATOM 2176 N N . VAL B 1 33 ? -6.582 -19 -20.859 1 97.56 33 VAL B N 1
ATOM 2177 C CA . VAL B 1 33 ? -5.281 -19.641 -20.688 1 97.56 33 VAL B CA 1
ATOM 2178 C C . VAL B 1 33 ? -4.191 -18.781 -21.328 1 97.56 33 VAL B C 1
ATOM 2180 O O . VAL B 1 33 ? -4.281 -18.438 -22.516 1 97.56 33 VAL B O 1
ATOM 2183 N N . ILE B 1 34 ? -3.236 -18.391 -20.562 1 97.62 34 ILE B N 1
ATOM 2184 C CA . ILE B 1 34 ? -2.174 -17.516 -21.031 1 97.62 34 ILE B CA 1
ATOM 2185 C C . ILE B 1 34 ? -0.828 -18.219 -20.938 1 97.62 34 ILE B C 1
ATOM 2187 O O . ILE B 1 34 ? -0.436 -18.672 -19.859 1 97.62 34 ILE B O 1
ATOM 2191 N N . PRO B 1 35 ? -0.108 -18.328 -21.984 1 96.88 35 PRO B N 1
ATOM 2192 C CA . PRO B 1 35 ? 1.153 -19.078 -21.969 1 96.88 35 PRO B CA 1
ATOM 2193 C C . PRO B 1 35 ? 2.275 -18.328 -21.266 1 96.88 35 PRO B C 1
ATOM 2195 O O . PRO B 1 35 ? 2.203 -17.109 -21.109 1 96.88 35 PRO B O 1
ATOM 2198 N N . HIS B 1 36 ? 3.238 -19.062 -20.969 1 92.94 36 HIS B N 1
ATOM 2199 C CA . HIS B 1 36 ? 4.457 -18.562 -20.344 1 92.94 36 HIS B CA 1
ATOM 2200 C C . HIS B 1 36 ? 5.027 -17.375 -21.125 1 92.94 36 HIS B C 1
ATOM 2202 O O . HIS B 1 36 ? 5.012 -17.375 -22.359 1 92.94 36 HIS B O 1
ATOM 2208 N N . LYS B 1 37 ? 5.422 -16.344 -20.297 1 91.75 37 LYS B N 1
ATOM 2209 C CA . LYS B 1 37 ? 6.133 -15.18 -20.812 1 91.75 37 LYS B CA 1
ATOM 2210 C C . LYS B 1 37 ? 5.191 -14.25 -21.562 1 91.75 37 LYS B C 1
ATOM 2212 O O . LYS B 1 37 ? 5.637 -13.445 -22.391 1 91.75 37 LYS B O 1
ATOM 2217 N N . THR B 1 38 ? 3.916 -14.391 -21.359 1 95.81 38 THR B N 1
ATOM 2218 C CA . THR B 1 38 ? 2.918 -13.5 -21.938 1 95.81 38 THR B CA 1
ATOM 2219 C C . THR B 1 38 ? 2.391 -12.523 -20.891 1 95.81 38 THR B C 1
ATOM 2221 O O . THR B 1 38 ? 2.203 -12.891 -19.734 1 95.81 38 THR B O 1
ATOM 2224 N N . LEU B 1 39 ? 2.119 -11.305 -21.344 1 95.25 39 LEU B N 1
ATOM 2225 C CA . LEU B 1 39 ? 1.583 -10.289 -20.453 1 95.25 39 LEU B CA 1
ATOM 2226 C C . LEU B 1 39 ? 0.082 -10.469 -20.266 1 95.25 39 LEU B C 1
ATOM 2228 O O . LEU B 1 39 ? -0.656 -10.656 -21.234 1 95.25 39 LEU B O 1
ATOM 2232 N N . VAL B 1 40 ? -0.317 -10.492 -19.016 1 96.94 40 VAL B N 1
ATOM 2233 C CA . VAL B 1 40 ? -1.748 -10.414 -18.75 1 96.94 40 VAL B CA 1
ATOM 2234 C C . VAL B 1 40 ? -2.252 -9 -19.047 1 96.94 40 VAL B C 1
ATOM 2236 O O . VAL B 1 40 ? -3.318 -8.828 -19.641 1 96.94 40 VAL B O 1
ATOM 2239 N N . TYR B 1 41 ? -1.525 -8.023 -18.594 1 95.25 41 TYR B N 1
ATOM 2240 C CA . TYR B 1 41 ? -1.766 -6.613 -18.891 1 95.25 41 TYR B CA 1
ATOM 2241 C C . TYR B 1 41 ? -0.467 -5.82 -18.844 1 95.25 41 TYR B C 1
ATOM 2243 O O . TYR B 1 41 ? 0.523 -6.27 -18.266 1 95.25 41 TYR B O 1
ATOM 2251 N N . ARG B 1 42 ? -0.484 -4.641 -19.484 1 92.25 42 ARG B N 1
ATOM 2252 C CA . ARG B 1 42 ? 0.667 -3.746 -19.562 1 92.25 42 ARG B CA 1
ATOM 2253 C C . ARG B 1 42 ? 0.412 -2.469 -18.766 1 92.25 42 ARG B C 1
ATOM 2255 O O . ARG B 1 42 ? -0.737 -2.051 -18.609 1 92.25 42 ARG B O 1
ATOM 2262 N N . ALA B 1 43 ? 1.538 -2.037 -18.297 1 88.25 43 ALA B N 1
ATOM 2263 C CA . ALA B 1 43 ? 1.431 -0.68 -17.766 1 88.25 43 ALA B CA 1
ATOM 2264 C C . ALA B 1 43 ? 0.822 0.264 -18.797 1 88.25 43 ALA B C 1
ATOM 2266 O O . ALA B 1 43 ? 0.98 0.059 -20 1 88.25 43 ALA B O 1
ATOM 2267 N N . THR B 1 44 ? -0.036 1.179 -18.391 1 86.5 44 THR B N 1
ATOM 2268 C CA . THR B 1 44 ? -0.662 2.219 -19.203 1 86.5 44 THR B CA 1
ATOM 2269 C C . THR B 1 44 ? -1.975 1.721 -19.797 1 86.5 44 THR B C 1
ATOM 2271 O O . THR B 1 44 ? -2.768 2.512 -20.312 1 86.5 44 THR B O 1
ATOM 2274 N N . ASP B 1 45 ? -2.111 0.325 -19.734 1 88 45 ASP B N 1
ATOM 2275 C CA . ASP B 1 45 ? -3.428 -0.159 -20.141 1 88 45 ASP B CA 1
ATOM 2276 C C . ASP B 1 45 ? -4.523 0.433 -19.25 1 88 45 ASP B C 1
ATOM 2278 O O . ASP B 1 45 ? -4.285 0.759 -18.094 1 88 45 ASP B O 1
ATOM 2282 N N . GLN B 1 46 ? -5.645 0.58 -19.875 1 87.19 46 GLN B N 1
ATOM 2283 C CA . GLN B 1 46 ? -6.793 0.915 -19.047 1 87.19 46 GLN B CA 1
ATOM 2284 C C . GLN B 1 46 ? -7.188 -0.259 -18.156 1 87.19 46 GLN B C 1
ATOM 2286 O O . GLN B 1 46 ? -7.113 -1.416 -18.578 1 87.19 46 GLN B O 1
ATOM 2291 N N . SER B 1 47 ? -7.492 0.076 -17.016 1 81.5 47 SER B N 1
ATOM 2292 C CA . SER B 1 47 ? -7.793 -0.922 -15.992 1 81.5 47 SER B CA 1
ATOM 2293 C C . SER B 1 47 ? -9.289 -1.168 -15.883 1 81.5 47 SER B C 1
ATOM 2295 O O . SER B 1 47 ? -10.008 -0.39 -15.25 1 81.5 47 SER B O 1
ATOM 2297 N N . GLN B 1 48 ? -9.836 -2.238 -16.516 1 91.5 48 GLN B N 1
ATOM 2298 C CA . GLN B 1 48 ? -11.273 -2.48 -16.422 1 91.5 48 GLN B CA 1
ATOM 2299 C C . GLN B 1 48 ? -11.562 -3.855 -15.812 1 91.5 48 GLN B C 1
ATOM 2301 O O . GLN B 1 48 ? -12.719 -4.27 -15.727 1 91.5 48 GLN B O 1
ATOM 2306 N N . HIS B 1 49 ? -10.484 -4.488 -15.445 1 96.06 49 HIS B N 1
ATOM 2307 C CA . HIS B 1 49 ? -10.664 -5.832 -14.906 1 96.06 49 HIS B CA 1
ATOM 2308 C C . HIS B 1 49 ? -9.75 -6.07 -13.711 1 96.06 49 HIS B C 1
ATOM 2310 O O . HIS B 1 49 ? -8.664 -5.496 -13.625 1 96.06 49 HIS B O 1
ATOM 2316 N N . VAL B 1 50 ? -10.281 -6.867 -12.812 1 97.31 50 VAL B N 1
ATOM 2317 C CA . VAL B 1 50 ? -9.469 -7.566 -11.812 1 97.31 50 VAL B CA 1
ATOM 2318 C C . VAL B 1 50 ? -9.312 -9.031 -12.211 1 97.31 50 VAL B C 1
ATOM 2320 O O . VAL B 1 50 ? -10.164 -9.586 -12.922 1 97.31 50 VAL B O 1
ATOM 2323 N N . TYR B 1 51 ? -8.25 -9.617 -11.742 1 98.12 51 TYR B N 1
ATOM 2324 C CA . TYR B 1 51 ? -7.969 -10.977 -12.203 1 98.12 51 TYR B CA 1
ATOM 2325 C C . TYR B 1 51 ? -7.852 -11.938 -11.031 1 98.12 51 TYR B C 1
ATOM 2327 O O . TYR B 1 51 ? -7.418 -11.555 -9.945 1 98.12 51 TYR B O 1
ATOM 2335 N N . LEU B 1 52 ? -8.258 -13.133 -11.266 1 98.38 52 LEU B N 1
ATOM 2336 C CA . LEU B 1 52 ? -8.062 -14.258 -10.359 1 98.38 52 LEU B CA 1
ATOM 2337 C C . LEU B 1 52 ? -7.176 -15.328 -11 1 98.38 52 LEU B C 1
ATOM 2339 O O . LEU B 1 52 ? -7.465 -15.805 -12.094 1 98.38 52 LEU B O 1
ATOM 2343 N N . LEU B 1 53 ? -6.121 -15.648 -10.312 1 97.31 53 LEU B N 1
ATOM 2344 C CA . LEU B 1 53 ? -5.254 -16.719 -10.805 1 97.31 53 LEU B CA 1
ATOM 2345 C C . LEU B 1 53 ? -5.801 -18.078 -10.406 1 97.31 53 LEU B C 1
ATOM 2347 O O . LEU B 1 53 ? -5.883 -18.406 -9.219 1 97.31 53 LEU B O 1
ATOM 2351 N N . VAL B 1 54 ? -6.168 -18.812 -11.375 1 97.25 54 VAL B N 1
ATOM 2352 C CA . VAL B 1 54 ? -6.734 -20.141 -11.125 1 97.25 54 VAL B CA 1
ATOM 2353 C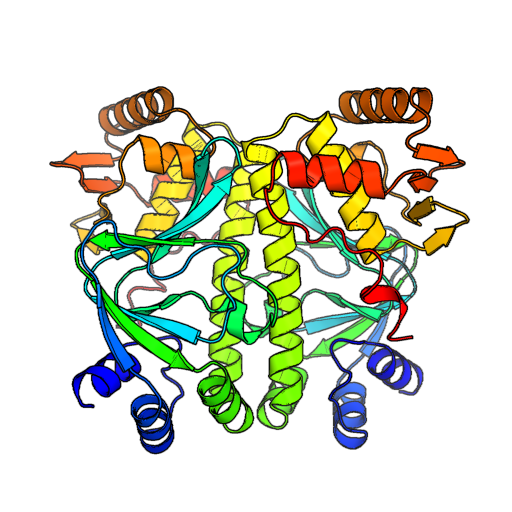 C . VAL B 1 54 ? -5.613 -21.172 -11.039 1 97.25 54 VAL B C 1
ATOM 2355 O O . VAL B 1 54 ? -5.641 -22.062 -10.18 1 97.25 54 VAL B O 1
ATOM 2358 N N . SER B 1 55 ? -4.668 -21.109 -11.914 1 94.88 55 SER B N 1
ATOM 2359 C CA . SER B 1 55 ? -3.488 -21.969 -11.922 1 94.88 55 SER B CA 1
ATOM 2360 C C . SER B 1 55 ? -2.291 -21.25 -12.539 1 94.88 55 SER B C 1
ATOM 2362 O O . SER B 1 55 ? -2.455 -20.281 -13.281 1 94.88 55 SER B O 1
ATOM 2364 N N . GLY B 1 56 ? -1.058 -21.734 -12.211 1 91.62 56 GLY B N 1
ATOM 2365 C CA . GLY B 1 56 ? 0.167 -21.141 -12.719 1 91.62 56 GLY B CA 1
ATOM 2366 C C . GLY B 1 56 ? 0.75 -20.109 -11.773 1 91.62 56 GLY B C 1
ATOM 2367 O O . GLY B 1 56 ? 0.663 -20.25 -10.555 1 91.62 56 GLY B O 1
ATOM 2368 N N . GLN B 1 57 ? 1.432 -19.125 -12.391 1 89 57 GLN B N 1
ATOM 2369 C CA . GLN B 1 57 ? 2.09 -18.094 -11.609 1 89 57 GLN B CA 1
ATOM 2370 C C . GLN B 1 57 ? 2.283 -16.812 -12.438 1 89 57 GLN B C 1
ATOM 2372 O O . GLN B 1 57 ? 2.639 -16.891 -13.617 1 89 57 GLN B O 1
ATOM 2377 N N . VAL B 1 58 ? 1.991 -15.727 -11.766 1 91.88 58 VAL B N 1
ATOM 2378 C CA . VAL B 1 58 ? 2.176 -14.461 -12.469 1 91.88 58 VAL B CA 1
ATOM 2379 C C . VAL B 1 58 ? 3.045 -13.523 -11.633 1 91.88 58 VAL B C 1
ATOM 2381 O O . VAL B 1 58 ? 3.166 -13.703 -10.414 1 91.88 58 VAL B O 1
ATOM 2384 N N . ARG B 1 59 ? 3.639 -12.594 -12.312 1 88.62 59 ARG B N 1
ATOM 2385 C CA . ARG B 1 59 ? 4.508 -11.594 -11.711 1 88.62 59 ARG B CA 1
ATOM 2386 C C . ARG B 1 59 ? 4.016 -10.18 -12.016 1 88.62 59 ARG B C 1
ATOM 2388 O O . ARG B 1 59 ? 3.709 -9.867 -13.164 1 88.62 59 ARG B O 1
ATOM 2395 N N . VAL B 1 60 ? 3.883 -9.422 -10.961 1 91.88 60 VAL B N 1
ATOM 2396 C CA . VAL B 1 60 ? 3.521 -8.016 -11.109 1 91.88 60 VAL B CA 1
ATOM 2397 C C . VAL B 1 60 ? 4.75 -7.141 -10.867 1 91.88 60 VAL B C 1
ATOM 2399 O O . VAL B 1 60 ? 5.441 -7.293 -9.859 1 91.88 60 VAL B O 1
ATOM 2402 N N . ALA B 1 61 ? 5.047 -6.25 -11.844 1 88.19 61 ALA B N 1
ATOM 2403 C CA . ALA B 1 61 ? 6.266 -5.457 -11.719 1 88.19 61 ALA B CA 1
ATOM 2404 C C . ALA B 1 61 ? 6.102 -4.086 -12.367 1 88.19 61 ALA B C 1
ATOM 2406 O O . ALA B 1 61 ? 5.285 -3.92 -13.281 1 88.19 61 ALA B O 1
ATOM 2407 N N . HIS B 1 62 ? 6.82 -3.164 -11.727 1 84.69 62 HIS B N 1
ATOM 2408 C CA . HIS B 1 62 ? 7.062 -1.918 -12.445 1 84.69 62 HIS B CA 1
ATOM 2409 C C . HIS B 1 62 ? 8.227 -2.059 -13.422 1 84.69 62 HIS B C 1
ATOM 2411 O O . HIS B 1 62 ? 9.227 -2.715 -13.109 1 84.69 62 HIS B O 1
ATOM 2417 N N . VAL B 1 63 ? 8.039 -1.58 -14.602 1 72.94 63 VAL B N 1
ATOM 2418 C CA . VAL B 1 63 ? 9.148 -1.575 -15.547 1 72.94 63 VAL B CA 1
ATOM 2419 C C . VAL B 1 63 ? 9.68 -0.152 -15.719 1 72.94 63 VAL B C 1
ATOM 2421 O O . VAL B 1 63 ? 8.906 0.776 -15.977 1 72.94 63 VAL B O 1
ATOM 2424 N N . ASN B 1 64 ? 10.945 -0.012 -15.352 1 67.12 64 ASN B N 1
ATOM 2425 C CA . ASN B 1 64 ? 11.508 1.321 -15.531 1 67.12 64 ASN B CA 1
ATOM 2426 C C . ASN B 1 64 ? 11.984 1.547 -16.969 1 67.12 64 ASN B C 1
ATOM 2428 O O . ASN B 1 64 ? 11.906 0.643 -17.797 1 67.12 64 ASN B O 1
ATOM 2432 N N . ASP B 1 65 ? 12.359 2.762 -17.203 1 61.16 65 ASP B N 1
ATOM 2433 C CA . ASP B 1 65 ? 12.766 3.156 -18.562 1 61.16 65 ASP B CA 1
ATOM 2434 C C . ASP B 1 65 ? 13.977 2.348 -19.031 1 61.16 65 ASP B C 1
ATOM 2436 O O . ASP B 1 65 ? 14.117 2.07 -20.219 1 61.16 65 ASP B O 1
ATOM 2440 N N . GLY B 1 66 ? 14.734 2.008 -18.172 1 61.94 66 GLY B N 1
ATOM 2441 C CA . GLY B 1 66 ? 15.898 1.235 -18.578 1 61.94 66 GLY B CA 1
ATOM 2442 C C . GLY B 1 66 ? 15.609 -0.247 -18.719 1 61.94 66 GLY B C 1
ATOM 2443 O O . GLY B 1 66 ? 16.5 -1.032 -19.031 1 61.94 66 GLY B O 1
ATOM 2444 N N . GLY B 1 67 ? 14.328 -0.495 -18.531 1 64.81 67 GLY B N 1
ATOM 2445 C CA . GLY B 1 67 ? 13.945 -1.89 -18.688 1 64.81 67 GLY B CA 1
ATOM 2446 C C . GLY B 1 67 ? 14.109 -2.689 -17.406 1 64.81 67 GLY B C 1
ATOM 2447 O O . GLY B 1 67 ? 13.766 -3.873 -17.359 1 64.81 67 GLY B O 1
ATOM 2448 N N . LYS B 1 68 ? 14.727 -2.098 -16.469 1 67.62 68 LYS B N 1
ATOM 2449 C CA . LYS B 1 68 ? 14.852 -2.783 -15.188 1 67.62 68 LYS B CA 1
ATOM 2450 C C . LYS B 1 68 ? 13.484 -2.959 -14.523 1 67.62 68 LYS B C 1
ATOM 2452 O O . LYS B 1 68 ? 12.648 -2.055 -14.562 1 67.62 68 LYS B O 1
ATOM 2457 N N . GLN B 1 69 ? 13.234 -4.238 -14.016 1 72.94 69 GLN B N 1
ATOM 2458 C CA . GLN B 1 69 ? 11.953 -4.559 -13.398 1 72.94 69 GLN B CA 1
ATOM 2459 C C . GLN B 1 69 ? 12.047 -4.492 -11.875 1 72.94 69 GLN B C 1
ATOM 2461 O O . GLN B 1 69 ? 12.992 -5.012 -11.281 1 72.94 69 GLN B O 1
ATOM 2466 N N . SER B 1 70 ? 11.172 -3.674 -11.312 1 77.31 70 SER B N 1
ATOM 2467 C CA . SER B 1 70 ? 10.922 -3.742 -9.875 1 77.31 70 SER B CA 1
ATOM 2468 C C . SER B 1 70 ? 9.727 -4.629 -9.562 1 77.31 70 SER B C 1
ATOM 2470 O O . SER B 1 70 ? 8.578 -4.219 -9.742 1 77.31 70 SER B O 1
ATOM 2472 N N . ILE B 1 71 ? 10.086 -5.836 -9.141 1 82.25 71 ILE B N 1
ATOM 2473 C CA . ILE B 1 71 ? 9.016 -6.785 -8.875 1 82.25 71 ILE B CA 1
ATOM 2474 C C . ILE B 1 71 ? 8.258 -6.363 -7.617 1 82.25 71 ILE B C 1
ATOM 2476 O O . ILE B 1 71 ? 8.859 -6.133 -6.566 1 82.25 71 ILE B O 1
ATOM 2480 N N . LEU B 1 72 ? 7.012 -6.211 -7.781 1 85.19 72 LEU B N 1
ATOM 2481 C CA . LEU B 1 72 ? 6.16 -5.836 -6.656 1 85.19 72 LEU B CA 1
ATOM 2482 C C . LEU B 1 72 ? 5.656 -7.074 -5.922 1 85.19 72 LEU B C 1
ATOM 2484 O O . LEU B 1 72 ? 5.648 -7.109 -4.691 1 85.19 72 LEU B O 1
ATOM 2488 N N . MET B 1 73 ? 5.246 -8.094 -6.754 1 83.94 73 MET B N 1
ATOM 2489 C CA . MET B 1 73 ? 4.738 -9.305 -6.105 1 83.94 73 MET B CA 1
ATOM 2490 C C . MET B 1 73 ? 4.656 -10.461 -7.098 1 83.94 73 MET B C 1
ATOM 2492 O O . MET B 1 73 ? 4.613 -10.242 -8.312 1 83.94 73 MET B O 1
ATOM 2496 N N . LEU B 1 74 ? 4.648 -11.602 -6.504 1 83.88 74 LEU B N 1
ATOM 2497 C CA . LEU B 1 74 ? 4.277 -12.836 -7.18 1 83.88 74 LEU B CA 1
ATOM 2498 C C . LEU B 1 74 ? 2.916 -13.336 -6.703 1 83.88 74 LEU B C 1
ATOM 2500 O O . LEU B 1 74 ? 2.609 -13.266 -5.512 1 83.88 74 LEU B O 1
ATOM 2504 N N . VAL B 1 75 ? 2.135 -13.773 -7.648 1 89 75 VAL B N 1
ATOM 2505 C CA . VAL B 1 75 ? 0.779 -14.195 -7.305 1 89 75 VAL B CA 1
ATOM 2506 C C . VAL B 1 75 ? 0.637 -15.703 -7.504 1 89 75 VAL B C 1
ATOM 2508 O O . VAL B 1 75 ? 1.048 -16.234 -8.531 1 89 75 VAL B O 1
ATOM 2511 N N . MET B 1 76 ? 0.041 -16.281 -6.523 1 84.56 76 MET B N 1
ATOM 2512 C CA . MET B 1 76 ? -0.201 -17.734 -6.555 1 84.56 76 MET B CA 1
ATOM 2513 C C . MET B 1 76 ? -1.67 -18.031 -6.836 1 84.56 76 MET B C 1
ATOM 2515 O O . MET B 1 76 ? -2.523 -17.156 -6.699 1 84.56 76 MET B O 1
ATOM 2519 N N . PRO B 1 77 ? -1.943 -19.297 -7.195 1 90.81 77 PRO B N 1
ATOM 2520 C CA . PRO B 1 77 ? -3.33 -19.672 -7.477 1 90.81 77 PRO B CA 1
ATOM 2521 C C . PRO B 1 77 ? -4.27 -19.375 -6.312 1 90.81 77 PRO B C 1
ATOM 2523 O O . PRO B 1 77 ? -3.898 -19.562 -5.148 1 90.81 77 PRO B O 1
ATOM 2526 N N . GLY B 1 78 ? -5.453 -18.891 -6.68 1 94.06 78 GLY B N 1
ATOM 2527 C CA . GLY B 1 78 ? -6.457 -18.609 -5.668 1 94.06 78 GLY B CA 1
ATOM 2528 C C . GLY B 1 78 ? -6.426 -17.172 -5.184 1 94.06 78 GLY B C 1
ATOM 2529 O O . GLY B 1 78 ? -7.215 -16.781 -4.32 1 94.06 78 GLY B O 1
ATOM 2530 N N . ARG B 1 79 ? -5.555 -16.406 -5.789 1 94.19 79 ARG B N 1
ATOM 2531 C CA . ARG B 1 79 ? -5.406 -15.023 -5.34 1 94.19 79 ARG B CA 1
ATOM 2532 C C . ARG B 1 79 ? -5.812 -14.047 -6.438 1 94.19 79 ARG B C 1
ATOM 2534 O O . ARG B 1 79 ? -5.699 -14.359 -7.625 1 94.19 79 ARG B O 1
ATOM 2541 N N . LEU B 1 80 ? -6.336 -12.938 -5.996 1 97.5 80 LEU B N 1
ATOM 2542 C CA . LEU B 1 80 ? -6.652 -11.844 -6.91 1 97.5 80 LEU B CA 1
ATOM 2543 C C . LEU B 1 80 ? -5.41 -11.016 -7.223 1 97.5 80 LEU B C 1
ATOM 2545 O O . LEU B 1 80 ? -4.488 -10.938 -6.406 1 97.5 80 LEU B O 1
ATOM 2549 N N . PHE B 1 81 ? -5.352 -10.438 -8.406 1 96.62 81 PHE B N 1
ATOM 2550 C CA . PHE B 1 81 ? -4.355 -9.438 -8.773 1 96.62 81 PHE B CA 1
ATOM 2551 C C . PHE B 1 81 ? -4.941 -8.406 -9.727 1 96.62 81 PHE B C 1
ATOM 2553 O O . PHE B 1 81 ? -6.059 -8.586 -10.227 1 96.62 81 PHE B O 1
ATOM 2560 N N . GLY B 1 82 ? -4.289 -7.262 -9.852 1 95.69 82 GLY B N 1
ATOM 2561 C CA . GLY B 1 82 ? -4.848 -6.16 -10.617 1 95.69 82 GLY B CA 1
ATOM 2562 C C . GLY B 1 82 ? -5.945 -5.418 -9.883 1 95.69 82 GLY B C 1
ATOM 2563 O O . GLY B 1 82 ? -6.797 -4.777 -10.508 1 95.69 82 GLY B O 1
ATOM 2564 N N . GLU B 1 83 ? -5.941 -5.523 -8.633 1 96.06 83 GLU B N 1
ATOM 2565 C CA . GLU B 1 83 ? -7.035 -5.043 -7.797 1 96.06 83 GLU B CA 1
ATOM 2566 C C . GLU B 1 83 ? -7.059 -3.518 -7.742 1 96.06 83 GLU B C 1
ATOM 2568 O O . GLU B 1 83 ? -8.07 -2.922 -7.371 1 96.06 83 GLU B O 1
ATOM 2573 N N . MET B 1 84 ? -5.961 -2.912 -8.133 1 94.69 84 MET B N 1
ATOM 2574 C CA . MET B 1 84 ? -5.934 -1.452 -8.156 1 94.69 84 MET B CA 1
ATOM 2575 C C . MET B 1 84 ? -6.988 -0.9 -9.109 1 94.69 84 MET B C 1
ATOM 2577 O O . MET B 1 84 ? -7.402 0.255 -8.984 1 94.69 84 MET B O 1
ATOM 2581 N N . ALA B 1 85 ? -7.414 -1.692 -9.984 1 95.31 85 ALA B N 1
ATOM 2582 C CA . ALA B 1 85 ? -8.453 -1.292 -10.93 1 95.31 85 ALA B CA 1
ATOM 2583 C C . ALA B 1 85 ? -9.75 -0.941 -10.211 1 95.31 85 ALA B C 1
ATOM 2585 O O . ALA B 1 85 ? -10.594 -0.224 -10.75 1 95.31 85 ALA B O 1
ATOM 2586 N N . ILE B 1 86 ? -9.945 -1.442 -9.023 1 95.62 86 ILE B N 1
ATOM 2587 C CA . ILE B 1 86 ? -11.172 -1.209 -8.266 1 95.62 86 ILE B CA 1
ATOM 2588 C C . ILE B 1 86 ? -11.25 0.257 -7.848 1 95.62 86 ILE B C 1
ATOM 2590 O O . ILE B 1 86 ? -12.336 0.838 -7.793 1 95.62 86 ILE B O 1
ATOM 2594 N N . CYS B 1 87 ? -10.055 0.853 -7.598 1 90.62 87 CYS B N 1
ATOM 2595 C CA . CYS B 1 87 ? -10.062 2.176 -6.984 1 90.62 87 CYS B CA 1
ATOM 2596 C C . CYS B 1 87 ? -9.492 3.223 -7.934 1 90.62 87 CYS B C 1
ATOM 2598 O O . CYS B 1 87 ? -9.531 4.418 -7.645 1 90.62 87 CYS B O 1
ATOM 2600 N N . HIS B 1 88 ? -8.93 2.828 -8.875 1 79.75 88 HIS B N 1
ATOM 2601 C CA . HIS B 1 88 ? -8.258 3.752 -9.789 1 79.75 88 HIS B CA 1
ATOM 2602 C C . HIS B 1 88 ? -8.781 3.594 -11.211 1 79.75 88 HIS B C 1
ATOM 2604 O O . HIS B 1 88 ? -8.734 2.496 -11.773 1 79.75 88 HIS B O 1
ATOM 2610 N N . THR B 1 89 ? -9.281 4.641 -11.758 1 74.19 89 THR B N 1
ATOM 2611 C CA . THR B 1 89 ? -9.836 4.57 -13.102 1 74.19 89 THR B CA 1
ATOM 2612 C C . THR B 1 89 ? -8.789 4.953 -14.141 1 74.19 89 THR B C 1
ATOM 2614 O O . THR B 1 89 ? -9.023 4.816 -15.344 1 74.19 89 THR B O 1
ATOM 2617 N N . GLY B 1 90 ? -7.637 5.207 -13.812 1 81.25 90 GLY B N 1
ATOM 2618 C CA . GLY B 1 90 ? -6.609 5.594 -14.766 1 81.25 90 GLY B CA 1
ATOM 2619 C C . GLY B 1 90 ? -5.781 4.426 -15.258 1 81.25 90 GLY B C 1
ATOM 2620 O O . GLY B 1 90 ? -6.148 3.266 -15.047 1 81.25 90 GLY B O 1
ATOM 2621 N N . PRO B 1 91 ? -4.848 4.711 -16.125 1 89.38 91 PRO B N 1
ATOM 2622 C CA . PRO B 1 91 ? -3.963 3.67 -16.656 1 89.38 91 PRO B CA 1
ATOM 2623 C C . PRO B 1 91 ? -3.221 2.914 -15.555 1 89.38 91 PRO B C 1
ATOM 2625 O O . PRO B 1 91 ? -2.93 3.482 -14.5 1 89.38 91 PRO B O 1
ATOM 2628 N N . ARG B 1 92 ? -3.035 1.655 -15.859 1 90.88 92 ARG B N 1
ATOM 2629 C CA . ARG B 1 92 ? -2.24 0.853 -14.938 1 90.88 92 ARG B CA 1
ATOM 2630 C C . ARG B 1 92 ? -0.821 1.397 -14.82 1 90.88 92 ARG B C 1
ATOM 2632 O O . ARG B 1 92 ? -0.293 1.979 -15.773 1 90.88 92 ARG B O 1
ATOM 2639 N N . GLU B 1 93 ? -0.257 1.175 -13.641 1 86.69 93 GLU B N 1
ATOM 2640 C CA . GLU B 1 93 ? 1.111 1.628 -13.406 1 86.69 93 GLU B CA 1
ATOM 2641 C C . GLU B 1 93 ? 2.096 0.463 -13.461 1 86.69 93 GLU B C 1
ATOM 2643 O O . GLU B 1 93 ? 3.305 0.67 -13.57 1 86.69 93 GLU B O 1
ATOM 2648 N N . GLU B 1 94 ? 1.557 -0.716 -13.375 1 90.12 94 GLU B N 1
ATOM 2649 C CA . GLU B 1 94 ? 2.381 -1.921 -13.344 1 90.12 94 GLU B CA 1
ATOM 2650 C C . GLU B 1 94 ? 1.945 -2.91 -14.422 1 90.12 94 GLU B C 1
ATOM 2652 O O . GLU B 1 94 ? 0.841 -2.805 -14.961 1 90.12 94 GLU B O 1
ATOM 2657 N N . SER B 1 95 ? 2.854 -3.76 -14.766 1 93 95 SER B N 1
ATOM 2658 C CA . SER B 1 95 ? 2.566 -4.844 -15.695 1 93 95 SER B CA 1
ATOM 2659 C C . SER B 1 95 ? 2.508 -6.188 -14.977 1 93 95 SER B C 1
ATOM 2661 O O . SER B 1 95 ? 3.039 -6.336 -13.875 1 93 95 SER B O 1
ATOM 2663 N N . CYS B 1 96 ? 1.795 -7.043 -15.609 1 95.25 96 CYS B N 1
ATOM 2664 C CA . CYS B 1 96 ? 1.702 -8.406 -15.094 1 95.25 96 CYS B CA 1
ATOM 2665 C C . CYS B 1 96 ? 2.049 -9.422 -16.188 1 95.25 96 CYS B C 1
ATOM 2667 O O . CYS B 1 96 ? 1.449 -9.414 -17.25 1 95.25 96 CYS B O 1
ATOM 2669 N N . GLU B 1 97 ? 2.982 -10.273 -15.836 1 93.31 97 GLU B N 1
ATOM 2670 C CA . GLU B 1 97 ? 3.453 -11.289 -16.766 1 93.31 97 GLU B CA 1
ATOM 2671 C C . GLU B 1 97 ? 3.275 -12.688 -16.203 1 93.31 97 GLU B C 1
ATOM 2673 O O . GLU B 1 97 ? 3.5 -12.914 -15.008 1 93.31 97 GLU B O 1
ATOM 2678 N N . VAL B 1 98 ? 2.887 -13.602 -17.109 1 93.88 98 VAL B N 1
ATOM 2679 C CA . VAL B 1 98 ? 2.801 -15.008 -16.75 1 93.88 98 VAL B CA 1
ATOM 2680 C C . VAL B 1 98 ? 4.199 -15.625 -16.734 1 93.88 98 VAL B C 1
ATOM 2682 O O . VAL B 1 98 ? 4.918 -15.57 -17.734 1 93.88 98 VAL B O 1
ATOM 2685 N N . ILE B 1 99 ? 4.531 -16.219 -15.633 1 86.31 99 ILE B N 1
ATOM 2686 C CA . ILE B 1 99 ? 5.875 -16.781 -15.555 1 86.31 99 ILE B CA 1
ATOM 2687 C C . ILE B 1 99 ? 5.801 -18.312 -15.602 1 86.31 99 ILE B C 1
ATOM 2689 O O . ILE B 1 99 ? 6.832 -18.984 -15.664 1 86.31 99 ILE B O 1
ATOM 2693 N N . GLN B 1 100 ? 4.68 -18.859 -15.477 1 87.19 100 GLN B N 1
ATOM 2694 C CA . GLN B 1 100 ? 4.289 -20.234 -15.789 1 87.19 100 GLN B CA 1
ATOM 2695 C C . GLN B 1 100 ? 2.941 -20.281 -16.5 1 87.19 100 GLN B C 1
ATOM 2697 O O . GLN B 1 100 ? 2.078 -19.422 -16.25 1 87.19 100 GLN B O 1
ATOM 2702 N N . ASP B 1 101 ? 2.816 -21.25 -17.391 1 94.69 101 ASP B N 1
ATOM 2703 C CA . ASP B 1 101 ? 1.505 -21.359 -18.016 1 94.69 101 ASP B CA 1
ATOM 2704 C C . ASP B 1 101 ? 0.387 -21.203 -16.984 1 94.69 101 ASP B C 1
ATOM 2706 O O . ASP B 1 101 ? 0.367 -21.906 -15.977 1 94.69 101 ASP B O 1
ATOM 2710 N N . SER B 1 102 ? -0.507 -20.219 -17.281 1 96.5 102 SER B N 1
ATOM 2711 C CA . SER B 1 102 ? -1.462 -19.859 -16.25 1 96.5 102 SER B CA 1
ATOM 2712 C C . SER B 1 102 ? -2.887 -19.828 -16.797 1 96.5 102 SER B C 1
ATOM 2714 O O . SER B 1 102 ? -3.098 -19.562 -17.984 1 96.5 102 SER B O 1
ATOM 2716 N N . THR B 1 103 ? -3.801 -20.172 -15.969 1 98.25 103 THR B N 1
ATOM 2717 C CA . THR B 1 103 ? -5.223 -19.938 -16.188 1 98.25 103 THR B CA 1
ATOM 2718 C C . THR B 1 103 ? -5.719 -18.781 -15.32 1 98.25 103 THR B C 1
ATOM 2720 O O . THR B 1 103 ? -5.516 -18.781 -14.102 1 98.25 103 THR B O 1
ATOM 2723 N N . VAL B 1 104 ? -6.379 -17.797 -16 1 98.12 104 VAL B N 1
ATOM 2724 C CA . VAL B 1 104 ? -6.77 -16.578 -15.297 1 98.12 104 VAL B CA 1
ATOM 2725 C C . VAL B 1 104 ? -8.242 -16.281 -15.578 1 98.12 104 VAL B C 1
ATOM 2727 O O . VAL B 1 104 ? -8.719 -16.484 -16.688 1 98.12 104 VAL B O 1
ATOM 2730 N N . VAL B 1 105 ? -8.938 -15.891 -14.57 1 98.5 105 VAL B N 1
ATOM 2731 C CA . VAL B 1 105 ? -10.297 -15.375 -14.727 1 98.5 105 VAL B CA 1
ATOM 2732 C C . VAL B 1 105 ? -10.266 -13.844 -14.711 1 98.5 105 VAL B C 1
ATOM 2734 O O . VAL B 1 105 ? -9.742 -13.234 -13.773 1 98.5 105 VAL B O 1
ATOM 2737 N N . SER B 1 106 ? -10.773 -13.227 -15.742 1 97.94 106 SER B N 1
ATOM 2738 C CA . SER B 1 106 ? -10.93 -11.781 -15.805 1 97.94 106 SER B CA 1
ATOM 2739 C C . SER B 1 106 ? -12.305 -11.352 -15.312 1 97.94 106 SER B C 1
ATOM 2741 O O . SER B 1 106 ? -13.328 -11.766 -15.859 1 97.94 106 SER B O 1
ATOM 2743 N N . ILE B 1 107 ? -12.344 -10.531 -14.273 1 97.94 107 ILE B N 1
ATOM 2744 C CA . ILE B 1 107 ? -13.578 -10.07 -13.648 1 97.94 107 ILE B CA 1
ATOM 2745 C C . ILE B 1 107 ? -13.758 -8.578 -13.914 1 97.94 107 ILE B C 1
ATOM 2747 O O . ILE B 1 107 ? -12.93 -7.758 -13.516 1 97.94 107 ILE B O 1
ATOM 2751 N N . PRO B 1 108 ? -14.82 -8.203 -14.609 1 97.5 108 PRO B N 1
ATOM 2752 C CA . PRO B 1 108 ? -15.039 -6.766 -14.805 1 97.5 108 PRO B CA 1
ATOM 2753 C C . PRO B 1 108 ? -15.172 -6.004 -13.492 1 97.5 108 PRO B C 1
ATOM 2755 O O . PRO B 1 108 ? -15.883 -6.449 -12.586 1 97.5 108 PRO B O 1
ATOM 2758 N N . VAL B 1 109 ? -14.508 -4.859 -13.43 1 96.44 109 VAL B N 1
ATOM 2759 C CA . VAL B 1 109 ? -14.531 -4.039 -12.227 1 96.44 109 VAL B CA 1
ATOM 2760 C C . VAL B 1 109 ? -15.969 -3.621 -11.914 1 96.44 109 VAL B C 1
ATOM 2762 O O . VAL B 1 109 ? -16.375 -3.592 -10.75 1 96.44 109 VAL B O 1
ATOM 2765 N N . THR B 1 110 ? -16.734 -3.322 -12.945 1 95.75 110 THR B N 1
ATOM 2766 C CA . THR B 1 110 ? -18.109 -2.885 -12.766 1 95.75 110 THR B CA 1
ATOM 2767 C C . THR B 1 110 ? -18.938 -3.973 -12.094 1 95.75 110 THR B C 1
ATOM 2769 O O . THR B 1 110 ? -19.766 -3.684 -11.219 1 95.75 110 THR B O 1
ATOM 2772 N N . ALA B 1 111 ? -18.703 -5.203 -12.477 1 97 111 ALA B N 1
ATOM 2773 C CA . ALA B 1 111 ? -19.422 -6.32 -11.867 1 97 111 ALA B CA 1
ATOM 2774 C C . ALA B 1 111 ? -19.016 -6.5 -10.406 1 97 111 ALA B C 1
ATOM 2776 O O . ALA B 1 111 ? -19.859 -6.695 -9.539 1 97 111 ALA B O 1
ATOM 2777 N N . LEU B 1 112 ? -17.719 -6.445 -10.156 1 97.06 112 LEU B N 1
ATOM 2778 C CA . LEU B 1 112 ? -17.234 -6.609 -8.789 1 97.06 112 LEU B CA 1
ATOM 2779 C C . LEU B 1 112 ? -17.734 -5.484 -7.891 1 97.06 112 LEU B C 1
ATOM 2781 O O . LEU B 1 112 ? -18.219 -5.738 -6.785 1 97.06 112 LEU B O 1
ATOM 2785 N N . ARG B 1 113 ? -17.703 -4.266 -8.352 1 95.38 113 ARG B N 1
ATOM 2786 C CA . ARG B 1 113 ? -18.203 -3.123 -7.598 1 95.38 113 ARG B CA 1
ATOM 2787 C C . ARG B 1 113 ? -19.688 -3.266 -7.312 1 95.38 113 ARG B C 1
ATOM 2789 O O . ARG B 1 113 ? -20.156 -2.883 -6.238 1 95.38 113 ARG B O 1
ATOM 2796 N N . GLY B 1 114 ? -20.406 -3.746 -8.32 1 95.06 114 GLY B N 1
ATOM 2797 C CA . GLY B 1 114 ? -21.828 -3.99 -8.109 1 95.06 114 GLY B CA 1
ATOM 2798 C C . GLY B 1 114 ? -22.109 -4.914 -6.941 1 95.06 114 GLY B C 1
ATOM 2799 O O . GLY B 1 114 ? -22.969 -4.629 -6.113 1 95.06 114 GLY B O 1
ATOM 2800 N N . VAL B 1 115 ? -21.344 -5.957 -6.852 1 95.81 115 VAL B N 1
ATOM 2801 C CA . VAL B 1 115 ? -21.531 -6.91 -5.762 1 95.81 115 VAL B CA 1
ATOM 2802 C C . VAL B 1 115 ? -21.109 -6.273 -4.441 1 95.81 115 VAL B C 1
ATOM 2804 O O . VAL B 1 115 ? -21.734 -6.496 -3.406 1 95.81 115 VAL B O 1
ATOM 2807 N N . MET B 1 116 ? -20.047 -5.504 -4.461 1 94.44 116 MET B N 1
ATOM 2808 C CA . MET B 1 116 ? -19.547 -4.832 -3.262 1 94.44 116 MET B CA 1
ATOM 2809 C C . MET B 1 116 ? -20.594 -3.879 -2.701 1 94.44 116 MET B C 1
ATOM 2811 O O . MET B 1 116 ? -20.672 -3.676 -1.487 1 94.44 116 MET B O 1
ATOM 2815 N N . GLN B 1 117 ? -21.359 -3.281 -3.539 1 91.88 117 GLN B N 1
ATOM 2816 C CA . GLN B 1 117 ? -22.406 -2.365 -3.109 1 91.88 117 GLN B CA 1
ATOM 2817 C C . GLN B 1 117 ? -23.484 -3.1 -2.311 1 91.88 117 GLN B C 1
ATOM 2819 O O . GLN B 1 117 ? -24.094 -2.523 -1.406 1 91.88 117 GLN B O 1
ATOM 2824 N N . GLU B 1 118 ? -23.578 -4.359 -2.605 1 91.56 118 GLU B N 1
ATOM 2825 C CA . GLU B 1 118 ? -24.656 -5.148 -1.999 1 91.56 118 GLU B CA 1
ATOM 2826 C C . GLU B 1 118 ? -24.125 -5.977 -0.829 1 91.56 118 GLU B C 1
ATOM 2828 O O . GLU B 1 118 ? -24.906 -6.48 -0.02 1 91.56 118 GLU B O 1
ATOM 2833 N N . ASN B 1 119 ? -22.906 -6.137 -0.8 1 94.44 119 ASN B N 1
ATOM 2834 C CA . ASN B 1 119 ? -22.281 -7.043 0.152 1 94.44 119 ASN B CA 1
ATOM 2835 C C . ASN B 1 119 ? -21.109 -6.375 0.875 1 94.44 119 ASN B C 1
ATOM 2837 O O . ASN B 1 119 ? -19.969 -6.426 0.405 1 94.44 119 ASN B O 1
ATOM 2841 N N . GLY B 1 120 ? -21.406 -5.828 2.037 1 92.38 120 GLY B N 1
ATOM 2842 C CA . GLY B 1 120 ? -20.406 -5.109 2.803 1 92.38 120 GLY B CA 1
ATOM 2843 C C . GLY B 1 120 ? -19.266 -5.988 3.262 1 92.38 120 GLY B C 1
ATOM 2844 O O . GLY B 1 120 ? -18.125 -5.52 3.395 1 92.38 120 GLY B O 1
ATOM 2845 N N . ASN B 1 121 ? -19.547 -7.23 3.518 1 93.31 121 ASN B N 1
ATOM 2846 C CA . ASN B 1 121 ? -18.5 -8.156 3.92 1 93.31 121 ASN B CA 1
ATOM 2847 C C . ASN B 1 121 ? -17.453 -8.336 2.822 1 93.31 121 ASN B C 1
ATOM 2849 O O . ASN B 1 121 ? -16.266 -8.445 3.105 1 93.31 121 ASN B O 1
ATOM 2853 N N . LEU B 1 122 ? -17.906 -8.352 1.585 1 96 122 LEU B N 1
ATOM 2854 C CA . LEU B 1 122 ? -16.969 -8.43 0.47 1 96 122 LEU B CA 1
ATOM 2855 C C . LEU B 1 122 ? -16.062 -7.195 0.434 1 96 122 LEU B C 1
ATOM 2857 O O . LEU B 1 122 ? -14.867 -7.305 0.172 1 96 122 LEU B O 1
ATOM 2861 N N . SER B 1 123 ? -16.656 -6.035 0.72 1 95.62 123 SER B N 1
ATOM 2862 C CA . SER B 1 123 ? -15.883 -4.797 0.744 1 95.62 123 SER B CA 1
ATOM 2863 C C . SER B 1 123 ? -14.773 -4.863 1.785 1 95.62 123 SER B C 1
ATOM 2865 O O . SER B 1 123 ? -13.641 -4.449 1.52 1 95.62 123 SER B O 1
ATOM 2867 N N . ILE B 1 124 ? -15.094 -5.41 2.871 1 93.56 124 ILE B N 1
ATOM 2868 C CA . ILE B 1 124 ? -14.117 -5.539 3.943 1 93.56 124 ILE B CA 1
ATOM 2869 C C . ILE B 1 124 ? -13.023 -6.527 3.529 1 93.56 124 ILE B C 1
ATOM 2871 O O . ILE B 1 124 ? -11.844 -6.301 3.795 1 93.56 124 ILE B O 1
ATOM 2875 N N . ASP B 1 125 ? -13.391 -7.598 2.891 1 95.38 125 ASP B N 1
ATOM 2876 C CA . ASP B 1 125 ? -12.422 -8.578 2.408 1 95.38 125 ASP B CA 1
ATOM 2877 C C . ASP B 1 125 ? -11.469 -7.945 1.393 1 95.38 125 ASP B C 1
ATOM 2879 O O . ASP B 1 125 ? -10.266 -8.211 1.412 1 95.38 125 ASP B O 1
ATOM 2883 N N . ILE B 1 126 ? -12 -7.113 0.503 1 96.69 126 ILE B N 1
ATOM 2884 C CA . ILE B 1 126 ? -11.188 -6.434 -0.5 1 96.69 126 ILE B CA 1
ATOM 2885 C C . ILE B 1 126 ? -10.25 -5.438 0.183 1 96.69 126 ILE B C 1
ATOM 2887 O O . ILE B 1 126 ? -9.07 -5.355 -0.155 1 96.69 126 ILE B O 1
ATOM 2891 N N . ILE B 1 127 ? -10.766 -4.73 1.132 1 95.88 127 ILE B N 1
ATOM 2892 C CA . ILE B 1 127 ? -9.953 -3.789 1.891 1 95.88 127 ILE B CA 1
ATOM 2893 C C . ILE B 1 127 ? -8.828 -4.539 2.607 1 95.88 127 ILE B C 1
ATOM 2895 O O . ILE B 1 127 ? -7.695 -4.055 2.674 1 95.88 127 ILE B O 1
ATOM 2899 N N . THR B 1 128 ? -9.125 -5.668 3.131 1 94.44 128 THR B N 1
ATOM 2900 C CA . THR B 1 128 ? -8.141 -6.5 3.812 1 94.44 128 THR B CA 1
ATOM 2901 C C . THR B 1 128 ? -7.031 -6.926 2.854 1 94.44 128 THR B C 1
ATOM 2903 O O . THR B 1 128 ? -5.855 -6.934 3.223 1 94.44 128 THR B O 1
ATOM 2906 N N . LEU B 1 129 ? -7.391 -7.246 1.64 1 94.75 129 LEU B N 1
ATOM 2907 C CA . LEU B 1 129 ? -6.406 -7.551 0.606 1 94.75 129 LEU B CA 1
ATOM 2908 C C . LEU B 1 129 ? -5.484 -6.359 0.367 1 94.75 129 LEU B C 1
ATOM 2910 O O . LEU B 1 129 ? -4.262 -6.516 0.33 1 94.75 129 LEU B O 1
ATOM 2914 N N . PHE B 1 130 ? -6.043 -5.18 0.239 1 95.38 130 PHE B N 1
ATOM 2915 C CA . PHE B 1 130 ? -5.258 -3.965 0.05 1 95.38 130 PHE B CA 1
ATOM 2916 C C . PHE B 1 130 ? -4.328 -3.73 1.233 1 95.38 130 PHE B C 1
ATOM 2918 O O . PHE B 1 130 ? -3.166 -3.359 1.053 1 95.38 130 PHE B O 1
ATOM 2925 N N . GLY B 1 131 ? -4.891 -3.887 2.4 1 93.69 131 GLY B N 1
ATOM 2926 C CA . GLY B 1 131 ? -4.094 -3.705 3.604 1 93.69 131 GLY B CA 1
ATOM 2927 C C . GLY B 1 131 ? -2.902 -4.641 3.676 1 93.69 131 GLY B C 1
ATOM 2928 O O . GLY B 1 131 ? -1.796 -4.223 4.023 1 93.69 131 GLY B O 1
ATOM 2929 N N . ALA B 1 132 ? -3.109 -5.875 3.369 1 90.62 132 ALA B N 1
ATOM 2930 C CA . ALA B 1 132 ? -2.035 -6.863 3.404 1 90.62 132 ALA B CA 1
ATOM 2931 C C . ALA B 1 132 ? -0.934 -6.516 2.408 1 90.62 132 ALA B C 1
ATOM 2933 O O . ALA B 1 132 ? 0.253 -6.617 2.725 1 90.62 132 ALA B O 1
ATOM 2934 N N . ARG B 1 133 ? -1.341 -6.098 1.239 1 91.56 133 ARG B N 1
ATOM 2935 C CA . ARG B 1 133 ? -0.37 -5.715 0.219 1 91.56 133 ARG B CA 1
ATOM 2936 C C . ARG B 1 133 ? 0.397 -4.465 0.633 1 91.56 133 ARG B C 1
ATOM 2938 O O . ARG B 1 133 ? 1.607 -4.371 0.419 1 91.56 133 ARG B O 1
ATOM 2945 N N . ARG B 1 134 ? -0.315 -3.523 1.157 1 91.5 134 ARG B N 1
ATOM 2946 C CA . ARG B 1 134 ? 0.328 -2.309 1.646 1 91.5 134 ARG B CA 1
ATOM 2947 C C . ARG B 1 134 ? 1.367 -2.629 2.715 1 91.5 134 ARG B C 1
ATOM 2949 O O . ARG B 1 134 ? 2.477 -2.092 2.689 1 91.5 134 ARG B O 1
ATOM 2956 N N . ARG B 1 135 ? 1.044 -3.443 3.658 1 88.88 135 ARG B N 1
ATOM 2957 C CA . ARG B 1 135 ? 1.968 -3.824 4.723 1 88.88 135 ARG B CA 1
ATOM 2958 C C . ARG B 1 135 ? 3.236 -4.445 4.148 1 88.88 135 ARG B C 1
ATOM 2960 O O . ARG B 1 135 ? 4.34 -4.176 4.633 1 88.88 135 ARG B O 1
ATOM 2967 N N . ARG B 1 136 ? 3.066 -5.246 3.174 1 86.81 136 ARG B N 1
ATOM 2968 C CA . ARG B 1 136 ? 4.211 -5.895 2.549 1 86.81 136 ARG B CA 1
ATOM 2969 C C . ARG B 1 136 ? 5.141 -4.871 1.904 1 86.81 136 ARG B C 1
ATOM 2971 O O . ARG B 1 136 ? 6.359 -4.934 2.08 1 86.81 136 ARG B O 1
ATOM 2978 N N . ILE B 1 137 ? 4.555 -3.961 1.19 1 88.88 137 ILE B N 1
ATOM 2979 C CA . ILE B 1 137 ? 5.344 -2.945 0.503 1 88.88 137 ILE B CA 1
ATOM 2980 C C . ILE B 1 137 ? 6.016 -2.035 1.527 1 88.88 137 ILE B C 1
ATOM 2982 O O . ILE B 1 137 ? 7.176 -1.648 1.357 1 88.88 137 ILE B O 1
ATOM 2986 N N . GLU B 1 138 ? 5.266 -1.662 2.543 1 87.44 138 GLU B N 1
ATOM 2987 C CA . GLU B 1 138 ? 5.844 -0.865 3.619 1 87.44 138 GLU B CA 1
ATOM 2988 C C . GLU B 1 138 ? 7.027 -1.585 4.262 1 87.44 138 GLU B C 1
ATOM 2990 O O . GLU B 1 138 ? 8.047 -0.963 4.566 1 87.44 138 GLU B O 1
ATOM 2995 N N . GLY B 1 139 ? 6.844 -2.861 4.496 1 84.19 139 GLY B N 1
ATOM 2996 C CA . GLY B 1 139 ? 7.93 -3.662 5.039 1 84.19 139 GLY B CA 1
ATOM 2997 C C . GLY B 1 139 ? 9.172 -3.658 4.164 1 84.19 139 GLY B C 1
ATOM 2998 O O . GLY B 1 139 ? 10.289 -3.537 4.664 1 84.19 139 GLY B O 1
ATOM 2999 N N . ARG B 1 140 ? 9.016 -3.781 2.926 1 83.5 140 ARG B N 1
ATOM 3000 C CA . ARG B 1 140 ? 10.133 -3.756 1.991 1 83.5 140 ARG B CA 1
ATOM 3001 C C . ARG B 1 140 ? 10.828 -2.398 2.008 1 83.5 140 ARG B C 1
ATOM 3003 O O . ARG B 1 140 ? 12.055 -2.324 1.974 1 83.5 140 ARG B O 1
ATOM 3010 N N . LEU B 1 141 ? 10.062 -1.359 1.989 1 83.5 141 LEU B N 1
ATOM 3011 C CA . LEU B 1 141 ? 10.617 -0.013 2.045 1 83.5 141 LEU B CA 1
ATOM 3012 C C . LEU B 1 141 ? 11.484 0.163 3.287 1 83.5 141 LEU B C 1
ATOM 3014 O O . LEU B 1 141 ? 12.609 0.662 3.199 1 83.5 141 LEU B O 1
ATOM 3018 N N . LYS B 1 142 ? 10.93 -0.236 4.391 1 80.94 142 LYS B N 1
ATOM 3019 C CA . LYS B 1 142 ? 11.688 -0.171 5.637 1 80.94 142 LYS B CA 1
ATOM 3020 C C . LYS B 1 142 ? 13 -0.947 5.523 1 80.94 142 LYS B C 1
ATOM 3022 O O . LYS B 1 142 ? 14.047 -0.478 5.969 1 80.94 142 LYS B O 1
ATOM 3027 N N . SER B 1 143 ? 12.875 -2.109 4.98 1 79.56 143 SER B N 1
ATOM 3028 C CA . SER B 1 143 ? 14.039 -2.979 4.832 1 79.56 143 SER B CA 1
ATOM 3029 C C . SER B 1 143 ? 15.117 -2.322 3.967 1 79.56 143 SER B C 1
ATOM 3031 O O . SER B 1 143 ? 16.297 -2.32 4.328 1 79.56 143 SER B O 1
ATOM 3033 N N . VAL B 1 144 ? 14.734 -1.765 2.908 1 78.25 144 VAL B N 1
ATOM 3034 C CA . VAL B 1 144 ? 15.688 -1.174 1.975 1 78.25 144 VAL B CA 1
ATOM 3035 C C . VAL B 1 144 ? 16.312 0.08 2.59 1 78.25 144 VAL B C 1
ATOM 3037 O O . VAL B 1 144 ? 17.484 0.37 2.371 1 78.25 144 VAL B O 1
ATOM 3040 N N . LEU B 1 145 ? 15.625 0.779 3.369 1 75.25 145 LEU B N 1
ATOM 3041 C CA . LEU B 1 145 ? 16.094 2.021 3.973 1 75.25 145 LEU B CA 1
ATOM 3042 C C . LEU B 1 145 ? 17.062 1.736 5.121 1 75.25 145 LEU B C 1
ATOM 3044 O O . LEU B 1 145 ? 17.969 2.521 5.375 1 75.25 145 LEU B O 1
ATOM 3048 N N . PHE B 1 146 ? 16.953 0.506 5.727 1 74.12 146 PHE B N 1
ATOM 3049 C CA . PHE B 1 146 ? 17.594 0.453 7.035 1 74.12 146 PHE B CA 1
ATOM 3050 C C . PHE B 1 146 ? 18.438 -0.815 7.176 1 74.12 146 PHE B C 1
ATOM 3052 O O . PHE B 1 146 ? 19.203 -0.955 8.133 1 74.12 146 PHE B O 1
ATOM 3059 N N . GLN B 1 147 ? 18.234 -1.66 6.34 1 75.31 147 GLN B N 1
ATOM 3060 C CA . GLN B 1 147 ? 18.875 -2.953 6.547 1 75.31 147 GLN B CA 1
ATOM 3061 C C . GLN B 1 147 ? 19.938 -3.213 5.48 1 75.31 147 GLN B C 1
ATOM 3063 O O . GLN B 1 147 ? 19.891 -2.635 4.395 1 75.31 147 GLN B O 1
ATOM 3068 N N . LYS B 1 148 ? 20.766 -4.066 5.973 1 81.44 148 LYS B N 1
ATOM 3069 C CA . LYS B 1 148 ? 21.75 -4.57 5.008 1 81.44 148 LYS B CA 1
ATOM 3070 C C . LYS B 1 148 ? 21.141 -5.668 4.137 1 81.44 148 LYS B C 1
ATOM 3072 O O . LYS B 1 148 ? 20.078 -6.195 4.445 1 81.44 148 LYS B O 1
ATOM 3077 N N . HIS B 1 149 ? 21.828 -6.074 3.133 1 86.31 149 HIS B N 1
ATOM 3078 C CA . HIS B 1 149 ? 21.328 -6.984 2.111 1 86.31 149 HIS B CA 1
ATOM 3079 C C . HIS B 1 149 ? 20.984 -8.344 2.707 1 86.31 149 HIS B C 1
ATOM 3081 O O . HIS B 1 149 ? 19.984 -8.961 2.324 1 86.31 149 HIS B O 1
ATOM 3087 N N . ARG B 1 150 ? 21.781 -8.781 3.635 1 89.06 150 ARG B N 1
ATOM 3088 C CA . ARG B 1 150 ? 21.516 -10.086 4.234 1 89.06 150 ARG B CA 1
ATOM 3089 C C . ARG B 1 150 ? 20.172 -10.109 4.941 1 89.06 150 ARG B C 1
ATOM 3091 O O . ARG B 1 150 ? 19.359 -11.016 4.715 1 89.06 150 ARG B O 1
ATOM 3098 N N . GLN B 1 151 ? 19.969 -9.086 5.703 1 86.69 151 GLN B N 1
ATOM 3099 C CA . GLN B 1 151 ? 18.719 -9 6.449 1 86.69 151 GLN B CA 1
ATOM 3100 C C . GLN B 1 151 ? 17.531 -8.836 5.512 1 86.69 151 GLN B C 1
ATOM 3102 O O . GLN B 1 151 ? 16.469 -9.406 5.746 1 86.69 151 GLN B O 1
ATOM 3107 N N . ARG B 1 152 ? 17.719 -8.062 4.504 1 85.38 152 ARG B N 1
ATOM 3108 C CA . ARG B 1 152 ? 16.656 -7.855 3.518 1 85.38 152 ARG B CA 1
ATOM 3109 C C . ARG B 1 152 ? 16.25 -9.172 2.867 1 85.38 152 ARG B C 1
ATOM 3111 O O . ARG B 1 152 ? 15.07 -9.461 2.711 1 85.38 152 ARG B O 1
ATOM 3118 N N . LEU B 1 153 ? 17.234 -9.961 2.555 1 89.69 153 LEU B N 1
ATOM 3119 C CA . LEU B 1 153 ? 16.969 -11.234 1.888 1 89.69 153 LEU B CA 1
ATOM 3120 C C . LEU B 1 153 ? 16.266 -12.203 2.83 1 89.69 153 LEU B C 1
ATOM 3122 O O . LEU B 1 153 ? 15.32 -12.891 2.428 1 89.69 153 LEU B O 1
ATOM 3126 N N . MET B 1 154 ? 16.688 -12.203 3.996 1 88.62 154 MET B N 1
ATOM 3127 C CA . MET B 1 154 ? 16.062 -13.086 4.973 1 88.62 154 MET B CA 1
ATOM 3128 C C . MET B 1 154 ? 14.594 -12.719 5.184 1 88.62 154 MET B C 1
ATOM 3130 O O . MET B 1 154 ? 13.734 -13.602 5.246 1 88.62 154 MET B O 1
ATOM 3134 N N . GLN B 1 155 ? 14.344 -11.453 5.223 1 86.25 155 GLN B N 1
ATOM 3135 C CA . GLN B 1 155 ? 12.977 -10.992 5.391 1 86.25 155 GLN B CA 1
ATOM 3136 C C . GLN B 1 155 ? 12.125 -11.336 4.176 1 86.25 155 GLN B C 1
ATOM 3138 O O . GLN B 1 155 ? 10.961 -11.727 4.312 1 86.25 155 GLN B O 1
ATOM 3143 N N . LEU B 1 156 ? 12.68 -11.156 3.041 1 85.38 156 LEU B N 1
ATOM 3144 C CA . LEU B 1 156 ? 11.961 -11.5 1.818 1 85.38 156 LEU B CA 1
ATOM 3145 C C . LEU B 1 156 ? 11.609 -12.984 1.792 1 85.38 156 LEU B C 1
ATOM 3147 O O . LEU B 1 156 ? 10.484 -13.352 1.451 1 85.38 156 LEU B O 1
ATOM 3151 N N . LEU B 1 157 ? 12.555 -13.797 2.184 1 87.31 157 LEU B N 1
ATOM 3152 C CA . LEU B 1 157 ? 12.328 -15.234 2.17 1 87.31 157 LEU B CA 1
ATOM 3153 C C . LEU B 1 157 ? 11.227 -15.625 3.152 1 87.31 157 LEU B C 1
ATOM 3155 O O . LEU B 1 157 ? 10.406 -16.5 2.859 1 87.31 157 LEU B O 1
ATOM 3159 N N . LEU B 1 158 ? 11.234 -14.961 4.234 1 85.31 158 LEU B N 1
ATOM 3160 C CA . LEU B 1 158 ? 10.188 -15.211 5.215 1 85.31 158 LEU B CA 1
ATOM 3161 C C . LEU B 1 158 ? 8.82 -14.805 4.672 1 85.31 158 LEU B C 1
ATOM 3163 O O . LEU B 1 158 ? 7.832 -15.508 4.875 1 85.31 158 LEU B O 1
ATOM 3167 N N . GLU B 1 159 ? 8.797 -13.672 4.055 1 80.19 159 GLU B N 1
ATOM 3168 C CA . GLU B 1 159 ? 7.555 -13.211 3.436 1 80.19 159 GLU B CA 1
ATOM 3169 C C . GLU B 1 159 ? 7.051 -14.211 2.4 1 80.19 159 GLU B C 1
ATOM 3171 O O . GLU B 1 159 ? 5.859 -14.531 2.367 1 80.19 159 GLU B O 1
ATOM 3176 N N . LEU B 1 160 ? 7.941 -14.672 1.616 1 80.81 160 LEU B N 1
ATOM 3177 C CA . LEU B 1 160 ? 7.582 -15.641 0.583 1 80.81 160 LEU B CA 1
ATOM 3178 C C . LEU B 1 160 ? 7.102 -16.953 1.205 1 80.81 160 LEU B C 1
ATOM 3180 O O . LEU B 1 160 ? 6.164 -17.578 0.7 1 80.81 160 LEU B O 1
ATOM 3184 N N . ALA B 1 161 ? 7.738 -17.281 2.25 1 82.56 161 ALA B N 1
ATOM 3185 C CA . ALA B 1 161 ? 7.336 -18.484 2.969 1 82.56 161 ALA B CA 1
ATOM 3186 C C . ALA B 1 161 ? 5.93 -18.344 3.539 1 82.56 161 ALA B C 1
ATOM 3188 O O . ALA B 1 161 ? 5.141 -19.297 3.512 1 82.56 161 ALA B O 1
ATOM 3189 N N . GLU B 1 162 ? 5.645 -17.203 4.082 1 74.88 162 GLU B N 1
ATOM 3190 C CA . GLU B 1 162 ? 4.328 -16.953 4.656 1 74.88 162 GLU B CA 1
ATOM 3191 C C . GLU B 1 162 ? 3.24 -17 3.588 1 74.88 162 GLU B C 1
ATOM 3193 O O . GLU B 1 162 ? 2.15 -17.516 3.83 1 74.88 162 GLU B O 1
ATOM 3198 N N . ASP B 1 163 ? 3.635 -16.516 2.508 1 69.94 163 ASP B N 1
ATOM 3199 C CA . ASP B 1 163 ? 2.637 -16.375 1.452 1 69.94 163 ASP B CA 1
ATOM 3200 C C . ASP B 1 163 ? 2.5 -17.656 0.646 1 69.94 163 ASP B C 1
ATOM 3202 O O . ASP B 1 163 ? 1.404 -18 0.202 1 69.94 163 ASP B O 1
ATOM 3206 N N . TYR B 1 164 ? 3.641 -18.328 0.531 1 71.94 164 TYR B N 1
ATOM 3207 C CA . TYR B 1 164 ? 3.633 -19.406 -0.465 1 71.94 164 TYR B CA 1
ATOM 3208 C C . TYR B 1 164 ? 4.289 -20.656 0.081 1 71.94 164 TYR B C 1
ATOM 3210 O O . TYR B 1 164 ? 4.523 -21.625 -0.661 1 71.94 164 TYR B O 1
ATOM 3218 N N . GLY B 1 165 ? 4.625 -20.562 1.23 1 78.56 165 GLY B N 1
ATOM 3219 C CA . GLY B 1 165 ? 5.395 -21.672 1.787 1 78.56 165 GLY B CA 1
ATOM 3220 C C . GLY B 1 165 ? 4.543 -22.875 2.15 1 78.56 165 GLY B C 1
ATOM 3221 O O . GLY B 1 165 ? 3.332 -22.734 2.354 1 78.56 165 GLY B O 1
ATOM 3222 N N . THR B 1 166 ? 5.113 -24.016 2.023 1 81.5 166 THR B N 1
ATOM 3223 C CA . THR B 1 166 ? 4.547 -25.25 2.527 1 81.5 166 THR B CA 1
ATOM 3224 C C . THR B 1 166 ? 5.453 -25.875 3.594 1 81.5 166 THR B C 1
ATOM 3226 O O . THR B 1 166 ? 6.68 -25.844 3.463 1 81.5 166 THR B O 1
ATOM 3229 N N . PRO B 1 167 ? 4.766 -26.281 4.598 1 85.62 167 PRO B N 1
ATOM 3230 C CA . PRO B 1 167 ? 5.59 -26.891 5.641 1 85.62 167 PRO B CA 1
ATOM 3231 C C . PRO B 1 167 ? 6.348 -28.125 5.145 1 85.62 167 PRO B C 1
ATOM 3233 O O . PRO B 1 167 ? 5.816 -28.906 4.348 1 85.62 167 PRO B O 1
ATOM 3236 N N . GLN B 1 168 ? 7.48 -28.234 5.422 1 85.44 168 GLN B N 1
ATOM 3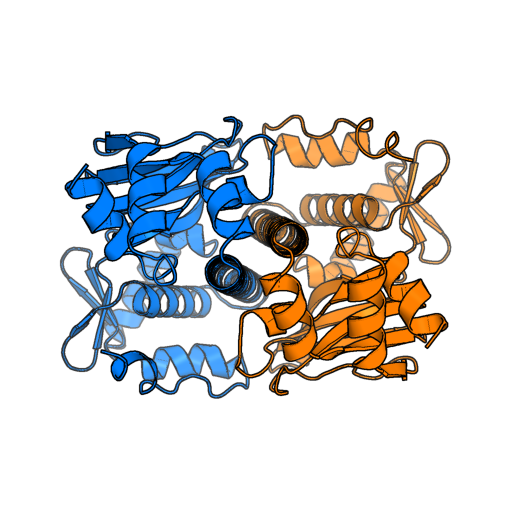237 C CA . GLN B 1 168 ? 8.344 -29.375 5.137 1 85.44 168 GLN B CA 1
ATOM 3238 C C . GLN B 1 168 ? 9.242 -29.688 6.328 1 85.44 168 GLN B C 1
ATOM 3240 O O . GLN B 1 168 ? 10.266 -29.031 6.535 1 85.44 168 GLN B O 1
ATOM 3245 N N . GLY B 1 169 ? 8.883 -30.75 7.047 1 83.25 169 GLY B N 1
ATOM 3246 C CA . GLY B 1 169 ? 9.602 -31.031 8.281 1 83.25 169 GLY B CA 1
ATOM 3247 C C . GLY B 1 169 ? 9.555 -29.875 9.266 1 83.25 169 GLY B C 1
ATOM 3248 O O . GLY B 1 169 ? 8.477 -29.391 9.609 1 83.25 169 GLY B O 1
ATOM 3249 N N . ASN B 1 170 ? 10.758 -29.438 9.672 1 81.56 170 ASN B N 1
ATOM 3250 C CA . ASN B 1 170 ? 10.867 -28.312 10.594 1 81.56 170 ASN B CA 1
ATOM 3251 C C . ASN B 1 170 ? 11.031 -26.984 9.859 1 81.56 170 ASN B C 1
ATOM 3253 O O . ASN B 1 170 ? 11.203 -25.938 10.484 1 81.56 170 ASN B O 1
ATOM 3257 N N . GLY B 1 171 ? 10.93 -27.203 8.516 1 88.25 171 GLY B N 1
ATOM 3258 C CA . GLY B 1 171 ? 11.172 -26 7.73 1 88.25 171 GLY B CA 1
ATOM 3259 C C . GLY B 1 171 ? 10.008 -25.641 6.828 1 88.25 171 GLY B C 1
ATOM 3260 O O . GLY B 1 171 ? 8.898 -26.156 6.992 1 88.25 171 GLY B O 1
ATOM 3261 N N . ILE B 1 172 ? 10.195 -24.578 6.066 1 89.25 172 ILE B N 1
ATOM 3262 C CA . ILE B 1 172 ? 9.188 -24.094 5.129 1 89.25 172 ILE B CA 1
ATOM 3263 C C . ILE B 1 172 ? 9.758 -24.078 3.715 1 89.25 172 ILE B C 1
ATOM 3265 O O . ILE B 1 172 ? 10.781 -23.438 3.461 1 89.25 172 ILE B O 1
ATOM 3269 N N . ARG B 1 173 ? 9.125 -24.828 2.881 1 87.94 173 ARG B N 1
ATOM 3270 C CA . ARG B 1 173 ? 9.523 -24.859 1.477 1 87.94 173 ARG B CA 1
ATOM 3271 C C . ARG B 1 173 ? 8.852 -23.734 0.691 1 87.94 173 ARG B C 1
ATOM 3273 O O . ARG B 1 173 ? 7.637 -23.547 0.776 1 87.94 173 ARG B O 1
ATOM 3280 N N . ILE B 1 174 ? 9.703 -22.969 0.082 1 82.88 174 ILE B N 1
ATOM 3281 C CA . ILE B 1 174 ? 9.172 -21.922 -0.793 1 82.88 174 ILE B CA 1
ATOM 3282 C C . ILE B 1 174 ? 9.148 -22.422 -2.234 1 82.88 174 ILE B C 1
ATOM 3284 O O . ILE B 1 174 ? 10.188 -22.75 -2.805 1 82.88 174 ILE B O 1
ATOM 3288 N N . ALA B 1 175 ? 7.961 -22.703 -2.678 1 66.94 175 ALA B N 1
ATOM 3289 C CA . ALA B 1 175 ? 7.777 -23.281 -4.008 1 66.94 175 ALA B CA 1
ATOM 3290 C C . ALA B 1 175 ? 7.973 -22.234 -5.094 1 66.94 175 ALA B C 1
ATOM 3292 O O . ALA B 1 175 ? 7.043 -21.922 -5.84 1 66.94 175 ALA B O 1
ATOM 3293 N N . MET B 1 176 ? 8.945 -21.391 -4.918 1 63.25 176 MET B N 1
ATOM 3294 C CA . MET B 1 176 ? 8.891 -20.344 -5.945 1 63.25 176 MET B CA 1
ATOM 3295 C C . MET B 1 176 ? 10.125 -20.406 -6.844 1 63.25 176 MET B C 1
ATOM 3297 O O . MET B 1 176 ? 11.203 -20.781 -6.395 1 63.25 176 MET B O 1
ATOM 3301 N N . GLY B 1 177 ? 9.891 -20.422 -8.062 1 65.38 177 GLY B N 1
ATOM 3302 C CA . GLY B 1 177 ? 10.82 -20.375 -9.18 1 65.38 177 GLY B CA 1
ATOM 3303 C C . GLY B 1 177 ? 11.484 -19.031 -9.352 1 65.38 177 GLY B C 1
ATOM 3304 O O . GLY B 1 177 ? 11.703 -18.578 -10.484 1 65.38 177 GLY B O 1
ATOM 3305 N N . LEU B 1 178 ? 11.789 -18.344 -8.258 1 73.12 178 LEU B N 1
ATOM 3306 C CA . LEU B 1 178 ? 12.43 -17.062 -8.492 1 73.12 178 LEU B CA 1
ATOM 3307 C C . LEU B 1 178 ? 13.922 -17.219 -8.727 1 73.12 178 LEU B C 1
ATOM 3309 O O . LEU B 1 178 ? 14.586 -17.984 -8.016 1 73.12 178 LEU B O 1
ATOM 3313 N N . SER B 1 179 ? 14.359 -16.531 -9.75 1 78.88 179 SER B N 1
ATOM 3314 C CA . SER B 1 179 ? 15.797 -16.469 -10 1 78.88 179 SER B CA 1
ATOM 3315 C C . SER B 1 179 ? 16.5 -15.555 -9 1 78.88 179 SER B C 1
ATOM 3317 O O . SER B 1 179 ? 15.836 -14.781 -8.297 1 78.88 179 SER B O 1
ATOM 3319 N N . TYR B 1 180 ? 17.766 -15.758 -8.836 1 83.19 180 TYR B N 1
ATOM 3320 C CA . TYR B 1 180 ? 18.547 -14.867 -7.988 1 83.19 180 TYR B CA 1
ATOM 3321 C C . TYR B 1 180 ? 18.406 -13.414 -8.438 1 83.19 180 TYR B C 1
ATOM 3323 O O . TYR B 1 180 ? 18.391 -12.5 -7.609 1 83.19 180 TYR B O 1
ATOM 3331 N N . GLN B 1 181 ? 18.234 -13.258 -9.719 1 81.25 181 GLN B N 1
ATOM 3332 C CA . GLN B 1 181 ? 18.016 -11.914 -10.258 1 81.25 181 GLN B CA 1
ATOM 3333 C C . GLN B 1 181 ? 16.688 -11.336 -9.773 1 81.25 181 GLN B C 1
ATOM 3335 O O . GLN B 1 181 ? 16.625 -10.164 -9.391 1 81.25 181 GLN B O 1
ATOM 3340 N N . GLU B 1 182 ? 15.719 -12.133 -9.812 1 78.94 182 GLU B N 1
ATOM 3341 C CA . GLU B 1 182 ? 14.398 -11.688 -9.375 1 78.94 182 GLU B CA 1
ATOM 3342 C C . GLU B 1 182 ? 14.375 -11.398 -7.879 1 78.94 182 GLU B C 1
ATOM 3344 O O . GLU B 1 182 ? 13.789 -10.398 -7.441 1 78.94 182 GLU B O 1
ATOM 3349 N N . LEU B 1 183 ? 14.992 -12.211 -7.137 1 84 183 LEU B N 1
ATOM 3350 C CA . LEU B 1 183 ? 15.125 -11.961 -5.703 1 84 183 LEU B CA 1
ATOM 3351 C C . LEU B 1 183 ? 15.812 -10.633 -5.445 1 84 183 LEU B C 1
ATOM 3353 O O . LEU B 1 183 ? 15.375 -9.852 -4.602 1 84 183 LEU B O 1
ATOM 3357 N N . GLY B 1 184 ? 16.906 -10.43 -6.176 1 84.44 184 GLY B N 1
ATOM 3358 C CA . GLY B 1 184 ? 17.641 -9.18 -6.051 1 84.44 184 GLY B CA 1
ATOM 3359 C C . GLY B 1 184 ? 16.797 -7.961 -6.371 1 84.44 184 GLY B C 1
ATOM 3360 O O . GLY B 1 184 ? 16.875 -6.953 -5.66 1 84.44 184 GLY B O 1
ATOM 3361 N N . SER B 1 185 ? 15.984 -8.109 -7.344 1 78.38 185 SER B N 1
ATOM 3362 C CA . SER B 1 185 ? 15.141 -7.004 -7.777 1 78.38 185 SER B CA 1
ATOM 3363 C C . SER B 1 185 ? 14.117 -6.641 -6.711 1 78.38 185 SER B C 1
ATOM 3365 O O . SER B 1 185 ? 13.703 -5.484 -6.605 1 78.38 185 SER B O 1
ATOM 3367 N N . LEU B 1 186 ? 13.742 -7.586 -5.926 1 78.25 186 LEU B N 1
ATOM 3368 C CA . LEU B 1 186 ? 12.742 -7.371 -4.887 1 78.25 186 LEU B CA 1
ATOM 3369 C C . LEU B 1 186 ? 13.336 -6.633 -3.695 1 78.25 186 LEU B C 1
ATOM 3371 O O . LEU B 1 186 ? 12.633 -5.914 -2.984 1 78.25 186 LEU B O 1
ATOM 3375 N N . ILE B 1 187 ? 14.688 -6.68 -3.58 1 80.25 187 ILE B N 1
ATOM 3376 C CA . ILE B 1 187 ? 15.234 -6.109 -2.352 1 80.25 187 ILE B CA 1
ATOM 3377 C C . ILE B 1 187 ? 16.375 -5.148 -2.688 1 80.25 187 ILE B C 1
ATOM 3379 O O . ILE B 1 187 ? 17.094 -4.699 -1.797 1 80.25 187 ILE B O 1
ATOM 3383 N N . GLY B 1 188 ? 16.547 -4.84 -3.943 1 78.62 188 GLY B N 1
ATOM 3384 C CA . GLY B 1 188 ? 17.562 -3.879 -4.352 1 78.62 188 GLY B CA 1
ATOM 3385 C C . GLY B 1 188 ? 18.969 -4.406 -4.207 1 78.62 188 GLY B C 1
ATOM 3386 O O . GLY B 1 188 ? 19.828 -3.736 -3.639 1 78.62 188 GLY B O 1
ATOM 3387 N N . ALA B 1 189 ? 19.203 -5.57 -4.613 1 83.56 189 ALA B N 1
ATOM 3388 C CA . ALA B 1 189 ? 20.516 -6.203 -4.562 1 83.56 189 ALA B CA 1
ATOM 3389 C C . ALA B 1 189 ? 20.859 -6.844 -5.902 1 83.56 189 ALA B C 1
ATOM 3391 O O . ALA B 1 189 ? 19.984 -7.145 -6.707 1 83.56 189 ALA B O 1
ATOM 3392 N N . SER B 1 190 ? 22.141 -6.977 -6.098 1 86.19 190 SER B N 1
ATOM 3393 C CA . SER B 1 190 ? 22.578 -7.637 -7.324 1 86.19 190 SER B CA 1
ATOM 3394 C C . SER B 1 190 ? 22.422 -9.148 -7.223 1 86.19 190 SER B C 1
ATOM 3396 O O . SER B 1 190 ? 22.312 -9.695 -6.121 1 86.19 190 SER B O 1
ATOM 3398 N N . ARG B 1 191 ? 22.422 -9.766 -8.422 1 87.69 191 ARG B N 1
ATOM 3399 C CA . ARG B 1 191 ? 22.375 -11.219 -8.484 1 87.69 191 ARG B CA 1
ATOM 3400 C C . ARG B 1 191 ? 23.531 -11.844 -7.727 1 87.69 191 ARG B C 1
ATOM 3402 O O . ARG B 1 191 ? 23.359 -12.852 -7.031 1 87.69 191 ARG B O 1
ATOM 3409 N N . GLU B 1 192 ? 24.641 -11.242 -7.84 1 91.94 192 GLU B N 1
ATOM 3410 C CA . GLU B 1 192 ? 25.844 -11.75 -7.191 1 91.94 192 GLU B CA 1
ATOM 3411 C C . GLU B 1 192 ? 25.734 -11.656 -5.672 1 91.94 192 GLU B C 1
ATOM 3413 O O . GLU B 1 192 ? 26.141 -12.578 -4.961 1 91.94 192 GLU B O 1
ATOM 3418 N N . THR B 1 193 ? 25.203 -10.602 -5.199 1 92.31 193 THR B N 1
ATOM 3419 C CA . THR B 1 193 ? 25 -10.414 -3.768 1 92.31 193 THR B CA 1
ATOM 3420 C C . THR B 1 193 ? 24.016 -11.445 -3.219 1 92.31 193 THR B C 1
ATOM 3422 O O . THR B 1 193 ? 24.266 -12.039 -2.168 1 92.31 193 THR B O 1
ATOM 3425 N N . ILE B 1 194 ? 22.984 -11.734 -3.967 1 91.88 194 ILE B N 1
ATOM 3426 C CA . ILE B 1 194 ? 21.984 -12.719 -3.564 1 91.88 194 ILE B CA 1
ATOM 3427 C C . ILE B 1 194 ? 22.641 -14.094 -3.467 1 91.88 194 ILE B C 1
ATOM 3429 O O . ILE B 1 194 ? 22.453 -14.805 -2.475 1 91.88 194 ILE B O 1
ATOM 3433 N N . LYS B 1 195 ? 23.328 -14.414 -4.48 1 92.12 195 LYS B N 1
ATOM 3434 C CA . LYS B 1 195 ? 24 -15.711 -4.52 1 92.12 195 LYS B CA 1
ATOM 3435 C C . LYS B 1 195 ? 24.922 -15.875 -3.316 1 92.12 195 LYS B C 1
ATOM 3437 O O . LYS B 1 195 ? 24.938 -16.938 -2.678 1 92.12 195 LYS B O 1
ATOM 3442 N N . SER B 1 196 ? 25.641 -14.828 -3.041 1 95.19 196 SER B N 1
ATOM 3443 C CA . SER B 1 196 ? 26.578 -14.867 -1.934 1 95.19 196 SER B CA 1
ATOM 3444 C C . SER B 1 196 ? 25.875 -15.047 -0.599 1 95.19 196 SER B C 1
ATOM 3446 O O . SER B 1 196 ? 26.266 -15.883 0.218 1 95.19 196 SER B O 1
ATOM 3448 N N . ILE B 1 197 ? 24.875 -14.312 -0.38 1 94.69 197 ILE B N 1
ATOM 3449 C CA . ILE B 1 197 ? 24.156 -14.367 0.885 1 94.69 197 ILE B CA 1
ATOM 3450 C C . ILE B 1 197 ? 23.469 -15.719 1.035 1 94.69 197 ILE B C 1
ATOM 3452 O O . ILE B 1 197 ? 23.484 -16.312 2.115 1 94.69 197 ILE B O 1
ATOM 3456 N N . LEU B 1 198 ? 22.891 -16.203 -0.031 1 92.81 198 LEU B N 1
ATOM 3457 C CA . LEU B 1 198 ? 22.266 -17.531 0.019 1 92.81 198 LEU B CA 1
ATOM 3458 C C . LEU B 1 198 ? 23.281 -18.609 0.343 1 92.81 198 LEU B C 1
ATOM 3460 O O . LEU B 1 198 ? 23 -19.531 1.096 1 92.81 198 LEU B O 1
ATOM 3464 N N . GLY B 1 199 ? 24.422 -18.453 -0.271 1 93.44 199 GLY B N 1
ATOM 3465 C CA . GLY B 1 199 ? 25.516 -19.359 0.05 1 93.44 199 GLY B CA 1
ATOM 3466 C C . GLY B 1 199 ? 25.891 -19.344 1.519 1 93.44 199 GLY B C 1
ATOM 3467 O O . GLY B 1 199 ? 26.078 -20.406 2.129 1 93.44 199 GLY B O 1
ATOM 3468 N N . GLU B 1 200 ? 25.969 -18.219 2.061 1 94.81 200 GLU B N 1
ATOM 3469 C CA . GLU B 1 200 ? 26.297 -18.047 3.475 1 94.81 200 GLU B CA 1
ATOM 3470 C C . GLU B 1 200 ? 25.234 -18.688 4.363 1 94.81 200 GLU B C 1
ATOM 3472 O O . GLU B 1 200 ? 25.547 -19.406 5.309 1 94.81 200 GLU B O 1
ATOM 3477 N N . LEU B 1 201 ? 24.016 -18.391 4.051 1 93.81 201 LEU B N 1
ATOM 3478 C CA . LEU B 1 201 ? 22.906 -18.906 4.84 1 93.81 201 LEU B CA 1
ATOM 3479 C C . LEU B 1 201 ? 22.859 -20.438 4.758 1 93.81 201 LEU B C 1
ATOM 3481 O O . LEU B 1 201 ? 22.531 -21.094 5.738 1 93.81 201 LEU B O 1
ATOM 3485 N N . ARG B 1 202 ? 23.156 -20.938 3.633 1 93.31 202 ARG B N 1
ATOM 3486 C CA . ARG B 1 202 ? 23.219 -22.391 3.436 1 93.31 202 ARG B CA 1
ATOM 3487 C C . ARG B 1 202 ? 24.328 -23 4.27 1 93.31 202 ARG B C 1
ATOM 3489 O O . ARG B 1 202 ? 24.125 -24.031 4.918 1 93.31 202 ARG B O 1
ATOM 3496 N N . ASN B 1 203 ? 25.469 -22.375 4.25 1 94.81 203 ASN B N 1
ATOM 3497 C CA . ASN B 1 203 ? 26.609 -22.859 5.023 1 94.81 203 ASN B CA 1
ATOM 3498 C C . ASN B 1 203 ? 26.312 -22.844 6.523 1 94.81 203 ASN B C 1
ATOM 3500 O O . ASN B 1 203 ? 26.797 -23.703 7.262 1 94.81 203 ASN B O 1
ATOM 3504 N N . GLU B 1 204 ? 25.484 -21.891 6.887 1 94.44 204 GLU B N 1
ATOM 3505 C CA . GLU B 1 204 ? 25.094 -21.781 8.289 1 94.44 204 GLU B CA 1
ATOM 3506 C C . GLU B 1 204 ? 23.922 -22.703 8.609 1 94.44 204 GLU B C 1
ATOM 3508 O O . GLU B 1 204 ? 23.438 -22.719 9.742 1 94.44 204 GLU B O 1
ATOM 3513 N N . ARG B 1 205 ? 23.422 -23.438 7.613 1 92.75 205 ARG B N 1
ATOM 3514 C CA . ARG B 1 205 ? 22.375 -24.438 7.727 1 92.75 205 ARG B CA 1
ATOM 3515 C C . ARG B 1 205 ? 21.031 -23.781 8.07 1 92.75 205 ARG B C 1
ATOM 3517 O O . ARG B 1 205 ? 20.203 -24.391 8.758 1 92.75 205 ARG B O 1
ATOM 3524 N N . LEU B 1 206 ? 20.922 -22.547 7.676 1 92.81 206 LEU B N 1
ATOM 3525 C CA . LEU B 1 206 ? 19.688 -21.828 7.957 1 92.81 206 LEU B CA 1
ATOM 3526 C C . LEU B 1 206 ? 18.672 -22.031 6.836 1 92.81 206 LEU B C 1
ATOM 3528 O O . LEU B 1 206 ? 17.484 -21.766 7.016 1 92.81 206 LEU B O 1
ATOM 3532 N N . LEU B 1 207 ? 19.172 -22.406 5.664 1 92.88 207 LEU B N 1
ATOM 3533 C CA . LEU B 1 207 ? 18.297 -22.781 4.555 1 92.88 207 LEU B CA 1
ATOM 3534 C C . LEU B 1 207 ? 18.984 -23.812 3.654 1 92.88 207 LEU B C 1
ATOM 3536 O O . LEU B 1 207 ? 20.172 -24.078 3.818 1 92.88 207 LEU B O 1
ATOM 3540 N N . SER B 1 208 ? 18.266 -24.5 2.902 1 90.94 208 SER B N 1
ATOM 3541 C CA . SER B 1 208 ? 18.781 -25.391 1.872 1 90.94 208 SER B CA 1
ATOM 3542 C C . SER B 1 208 ? 18.234 -25.016 0.496 1 90.94 208 SER B C 1
ATOM 3544 O O . SER B 1 208 ? 17.172 -24.391 0.39 1 90.94 208 SER B O 1
ATOM 3546 N N . ILE B 1 209 ? 19 -25.25 -0.492 1 86.44 209 ILE B N 1
ATOM 3547 C CA . ILE B 1 209 ? 18.594 -24.984 -1.866 1 86.44 209 ILE B CA 1
ATOM 3548 C C . ILE B 1 209 ? 18.688 -26.25 -2.697 1 86.44 209 ILE B C 1
ATOM 3550 O O . ILE B 1 209 ? 19.75 -26.891 -2.736 1 86.44 209 ILE B O 1
ATOM 3554 N N . ASP B 1 210 ? 17.578 -26.688 -3.092 1 75.62 210 ASP B N 1
ATOM 3555 C CA . ASP B 1 210 ? 17.531 -27.859 -3.975 1 75.62 210 ASP B CA 1
ATOM 3556 C C . ASP B 1 210 ? 16.828 -27.516 -5.289 1 75.62 210 ASP B C 1
ATOM 3558 O O . ASP B 1 210 ? 15.656 -27.172 -5.301 1 75.62 210 ASP B O 1
ATOM 3562 N N . ARG B 1 211 ? 17.375 -27.781 -6.379 1 68.75 211 ARG B N 1
ATOM 3563 C CA . ARG B 1 211 ? 16.812 -27.578 -7.711 1 68.75 211 ARG B CA 1
ATOM 3564 C C . ARG B 1 211 ? 16.047 -26.266 -7.781 1 68.75 211 ARG B C 1
ATOM 3566 O O . ARG B 1 211 ? 14.875 -26.25 -8.188 1 68.75 211 ARG B O 1
ATOM 3573 N N . SER B 1 212 ? 16.344 -25.25 -7.297 1 68.31 212 SER B N 1
ATOM 3574 C CA . SER B 1 212 ? 15.797 -23.906 -7.422 1 68.31 212 SER B CA 1
ATOM 3575 C C . SER B 1 212 ? 14.797 -23.594 -6.312 1 68.31 212 SER B C 1
ATOM 3577 O O . SER B 1 212 ? 14.258 -22.5 -6.246 1 68.31 212 SER B O 1
ATOM 3579 N N . GLU B 1 213 ? 14.57 -24.625 -5.539 1 81 213 GLU B N 1
ATOM 3580 C CA . GLU B 1 213 ? 13.664 -24.406 -4.418 1 81 213 GLU B CA 1
ATOM 3581 C C . GLU B 1 213 ? 14.43 -24.094 -3.139 1 81 213 GLU B C 1
ATOM 3583 O O . GLU B 1 213 ? 15.469 -24.703 -2.869 1 81 213 GLU B O 1
ATOM 3588 N N . ILE B 1 214 ? 13.906 -23.141 -2.438 1 89 214 ILE B N 1
ATOM 3589 C CA . ILE B 1 214 ? 14.531 -22.734 -1.179 1 89 214 ILE B CA 1
ATOM 3590 C C . ILE B 1 214 ? 13.711 -23.266 -0.006 1 89 214 ILE B C 1
ATOM 3592 O O . ILE B 1 214 ? 12.484 -23.172 -0.004 1 89 214 ILE B O 1
ATOM 3596 N N . VAL B 1 215 ? 14.344 -23.984 0.884 1 90.12 215 VAL B N 1
ATOM 3597 C CA . VAL B 1 215 ? 13.711 -24.422 2.123 1 90.12 215 VAL B CA 1
ATOM 3598 C C . VAL B 1 215 ? 14.336 -23.688 3.311 1 90.12 215 VAL B C 1
ATOM 3600 O O . VAL B 1 215 ? 15.531 -23.812 3.559 1 90.12 215 VAL B O 1
ATOM 3603 N N . ILE B 1 216 ? 13.516 -22.922 3.982 1 91.81 216 ILE B N 1
ATOM 3604 C CA . ILE B 1 216 ? 13.977 -22.312 5.223 1 91.81 216 ILE B CA 1
ATOM 3605 C C . ILE B 1 216 ? 13.945 -23.328 6.352 1 91.81 216 ILE B C 1
ATOM 3607 O O . ILE B 1 216 ? 12.867 -23.781 6.762 1 91.81 216 ILE B O 1
ATOM 3611 N N . THR B 1 217 ? 15.016 -23.625 6.855 1 91.38 217 THR B N 1
ATOM 3612 C CA . THR B 1 217 ? 15.109 -24.703 7.836 1 91.38 217 THR B CA 1
ATOM 3613 C C . THR B 1 217 ? 14.891 -24.172 9.25 1 91.38 217 THR B C 1
ATOM 3615 O O . THR B 1 217 ? 14.5 -24.922 10.141 1 91.38 217 THR B O 1
ATOM 3618 N N . HIS B 1 218 ? 15.125 -22.891 9.531 1 87.62 218 HIS B N 1
ATOM 3619 C CA . HIS B 1 218 ? 14.961 -22.266 10.836 1 87.62 218 HIS B CA 1
ATOM 3620 C C . HIS B 1 218 ? 14.148 -20.984 10.734 1 87.62 218 HIS B C 1
ATOM 3622 O O . HIS B 1 218 ? 14.656 -19.891 11.016 1 87.62 218 HIS B O 1
ATOM 3628 N N . PRO B 1 219 ? 12.914 -21.109 10.477 1 85.69 219 PRO B N 1
ATOM 3629 C CA . PRO B 1 219 ? 12.086 -19.922 10.273 1 85.69 219 PRO B CA 1
ATOM 3630 C C . PRO B 1 219 ? 12.078 -19 11.484 1 85.69 219 PRO B C 1
ATOM 3632 O O . PRO B 1 219 ? 11.984 -17.781 11.336 1 85.69 219 PRO B O 1
ATOM 3635 N N . ALA B 1 220 ? 12.195 -19.594 12.648 1 79.94 220 ALA B N 1
ATOM 3636 C CA . ALA B 1 220 ? 12.211 -18.812 13.875 1 79.94 220 ALA B CA 1
ATOM 3637 C C . ALA B 1 220 ? 13.398 -17.859 13.891 1 79.94 220 ALA B C 1
ATOM 3639 O O . ALA B 1 220 ? 13.289 -16.719 14.375 1 79.94 220 ALA B O 1
ATOM 3640 N N . PHE B 1 221 ? 14.555 -18.375 13.375 1 83.38 221 PHE B N 1
ATOM 3641 C CA . PHE B 1 221 ? 15.742 -17.531 13.312 1 83.38 221 PHE B CA 1
ATOM 3642 C C . PHE B 1 221 ? 15.523 -16.344 12.375 1 83.38 221 PHE B C 1
ATOM 3644 O O . PHE B 1 221 ? 15.953 -15.227 12.672 1 83.38 221 PHE B O 1
ATOM 3651 N N . PHE B 1 222 ? 14.812 -16.516 11.289 1 83.94 222 PHE B N 1
ATOM 3652 C CA . PHE B 1 222 ? 14.516 -15.453 10.336 1 83.94 222 PHE B CA 1
ATOM 3653 C C . PHE B 1 222 ? 13.609 -14.398 10.969 1 83.94 222 PHE B C 1
ATOM 3655 O O . PHE B 1 222 ? 13.797 -13.203 10.742 1 83.94 222 PHE B O 1
ATOM 3662 N N . CYS B 1 223 ? 12.703 -14.828 11.75 1 75.19 223 CYS B N 1
ATOM 3663 C CA . CYS B 1 223 ? 11.781 -13.93 12.43 1 75.19 223 CYS B CA 1
ATOM 3664 C C . CYS B 1 223 ? 12.508 -13.055 13.438 1 75.19 223 CYS B C 1
ATOM 3666 O O . CYS B 1 223 ? 12.211 -11.867 13.57 1 75.19 223 CYS B O 1
ATOM 3668 N N . ALA B 1 224 ? 13.391 -13.703 14.125 1 69.56 224 ALA B N 1
ATOM 3669 C CA . ALA B 1 224 ? 14.164 -12.984 15.133 1 69.56 224 ALA B CA 1
ATOM 3670 C C . ALA B 1 224 ? 14.992 -11.867 14.492 1 69.56 224 ALA B C 1
ATOM 3672 O O . ALA B 1 224 ? 15.172 -10.805 15.086 1 69.56 224 ALA B O 1
ATOM 3673 N N . GLU B 1 225 ? 15.398 -12.195 13.375 1 65.62 225 GLU B N 1
ATOM 3674 C CA . GLU B 1 225 ? 16.203 -11.211 12.664 1 65.62 225 GLU B CA 1
ATOM 3675 C C . GLU B 1 225 ? 15.344 -10.062 12.141 1 65.62 225 GLU B C 1
ATOM 3677 O O . GLU B 1 225 ? 15.836 -8.953 11.93 1 65.62 225 GLU B O 1
ATOM 3682 N N . ARG B 1 226 ? 14.117 -10.438 11.875 1 59.25 226 ARG B N 1
ATOM 3683 C CA . ARG B 1 226 ? 13.156 -9.414 11.492 1 59.25 226 ARG B CA 1
ATOM 3684 C C . ARG B 1 226 ? 12.914 -8.438 12.648 1 59.25 226 ARG B C 1
ATOM 3686 O O . ARG B 1 226 ? 12.844 -7.227 12.438 1 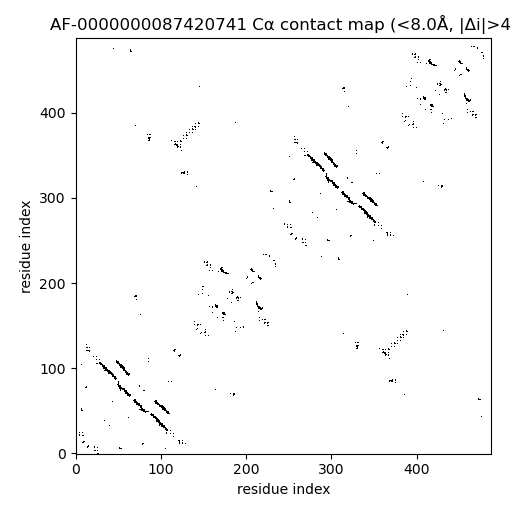59.25 226 ARG B O 1
ATOM 3693 N N . LEU B 1 227 ? 12.57 -9.125 13.922 1 52.69 227 LEU B N 1
ATOM 3694 C CA . LEU B 1 227 ? 12.25 -8.391 15.141 1 52.69 227 LEU B CA 1
ATOM 3695 C C . LEU B 1 227 ? 13.461 -7.613 15.641 1 52.69 227 LEU B C 1
ATOM 3697 O O . LEU B 1 227 ? 13.312 -6.586 16.297 1 52.69 227 LEU B O 1
ATOM 3701 N N . SER B 1 228 ? 14.516 -8.461 15.648 1 47.66 228 SER B N 1
ATOM 3702 C CA . SER B 1 228 ? 15.648 -7.719 16.188 1 47.66 228 SER B CA 1
ATOM 3703 C C . SER B 1 228 ? 15.695 -6.301 15.625 1 47.66 228 SER B C 1
ATOM 3705 O O . SER B 1 228 ? 16.203 -5.383 16.281 1 47.66 228 SER B O 1
ATOM 3707 N N . ASP B 1 229 ? 15.164 -6.188 14.484 1 43.22 229 ASP B N 1
ATOM 3708 C CA . ASP B 1 229 ? 15.039 -4.773 14.133 1 43.22 229 ASP B CA 1
ATOM 3709 C C . ASP B 1 229 ? 13.688 -4.223 14.57 1 43.22 229 ASP B C 1
ATOM 3711 O O . ASP B 1 229 ? 13.539 -3.016 14.781 1 43.22 229 ASP B O 1
ATOM 3715 N N . ALA B 1 230 ? 12.539 -5.09 14.375 1 38.88 230 ALA B N 1
ATOM 3716 C CA . ALA B 1 230 ? 11.195 -4.738 14.828 1 38.88 230 ALA B CA 1
ATOM 3717 C C . ALA B 1 230 ? 10.969 -5.203 16.266 1 38.88 230 ALA B C 1
ATOM 3719 O O . ALA B 1 230 ? 11.367 -6.309 16.641 1 38.88 230 ALA B O 1
ATOM 3720 N N . GLY B 1 231 ? 10.828 -4.539 17.266 1 31.52 231 GLY B N 1
ATOM 3721 C CA . GLY B 1 231 ? 10.445 -4.98 18.594 1 31.52 231 GLY B CA 1
ATOM 3722 C C . GLY B 1 231 ? 9.344 -6.023 18.578 1 31.52 231 GLY B C 1
ATOM 3723 O O . GLY B 1 231 ? 8.859 -6.43 19.641 1 31.52 231 GLY B O 1
ATOM 3724 N N . ASN B 1 232 ? 8.383 -6.09 17.531 1 33.72 232 ASN B N 1
ATOM 3725 C CA . ASN B 1 232 ? 7.137 -6.785 17.828 1 33.72 232 ASN B CA 1
ATOM 3726 C C . ASN B 1 232 ? 7.27 -8.289 17.609 1 33.72 232 ASN B C 1
ATOM 3728 O O . ASN B 1 232 ? 8.062 -8.734 16.781 1 33.72 232 ASN B O 1
ATOM 3732 N N . ASP B 1 233 ? 6.656 -9.109 18.531 1 31.55 233 ASP B N 1
ATOM 3733 C CA . ASP B 1 233 ? 6.465 -10.531 18.781 1 31.55 233 ASP B CA 1
ATOM 3734 C C . ASP B 1 233 ? 5.695 -11.195 17.641 1 31.55 233 ASP B C 1
ATOM 3736 O O . ASP B 1 233 ? 4.664 -11.828 17.859 1 31.55 233 ASP B O 1
ATOM 3740 N N . PHE B 1 234 ? 5.551 -10.797 16.531 1 33.53 234 PHE B N 1
ATOM 3741 C CA . PHE B 1 234 ? 4.59 -11.484 15.68 1 33.53 234 PHE B CA 1
ATOM 3742 C C . PHE B 1 234 ? 5.082 -12.883 15.328 1 33.53 234 PHE B C 1
ATOM 3744 O O . PHE B 1 234 ? 4.543 -13.523 14.43 1 33.53 234 PHE B O 1
ATOM 3751 N N . CYS B 1 235 ? 6.223 -13.305 15.68 1 36.34 235 CYS B N 1
ATOM 3752 C CA . CYS B 1 235 ? 6.699 -14.594 15.188 1 36.34 235 CYS B CA 1
ATOM 3753 C C . CYS B 1 235 ? 5.793 -15.727 15.664 1 36.34 235 CYS B C 1
ATOM 3755 O O . CYS B 1 235 ? 6.234 -16.875 15.789 1 36.34 235 CYS B O 1
ATOM 3757 N N . SER B 1 236 ? 4.547 -15.531 16.172 1 31.61 236 SER B N 1
ATOM 3758 C CA . SER B 1 236 ? 4.004 -16.797 16.641 1 31.61 236 SER B CA 1
ATOM 3759 C C . SER B 1 236 ? 3.615 -17.703 15.492 1 31.61 236 SER B C 1
ATOM 3761 O O . SER B 1 236 ? 2.904 -17.281 14.578 1 31.61 236 SER B O 1
ATOM 3763 N N . PRO B 1 237 ? 4.168 -18.812 15.188 1 32.81 237 PRO B N 1
ATOM 3764 C CA . PRO B 1 237 ? 3.896 -19.922 14.266 1 32.81 237 PRO B CA 1
ATOM 3765 C C . PRO B 1 237 ? 2.416 -20.297 14.219 1 32.81 237 PRO B C 1
ATOM 3767 O O . PRO B 1 237 ? 1.954 -20.875 13.227 1 32.81 237 PRO B O 1
ATOM 3770 N N . THR B 1 238 ? 1.648 -20.281 15.422 1 30.91 238 THR B N 1
ATOM 3771 C CA . THR B 1 238 ? 0.414 -21.031 15.664 1 30.91 238 THR B CA 1
ATOM 3772 C C . THR B 1 238 ? -0.729 -20.453 14.828 1 30.91 238 THR B C 1
ATOM 3774 O O . THR B 1 238 ? -1.801 -21.062 14.742 1 30.91 238 THR B O 1
ATOM 3777 N N . HIS B 1 239 ? -0.741 -19.188 14.531 1 31.95 239 HIS B N 1
ATOM 3778 C CA . HIS B 1 239 ? -2.064 -18.75 14.102 1 31.95 239 HIS B CA 1
ATOM 3779 C C . HIS B 1 239 ? -2.398 -19.312 12.719 1 31.95 239 HIS B C 1
ATOM 3781 O O . HIS B 1 239 ? -3.568 -19.344 12.328 1 31.95 239 HIS B O 1
ATOM 3787 N N . ARG B 1 240 ? -1.462 -19.344 11.812 1 32.12 240 ARG B N 1
ATOM 3788 C CA . ARG B 1 240 ? -1.966 -19.75 10.508 1 32.12 240 ARG B CA 1
ATOM 3789 C C . ARG B 1 240 ? -2.338 -21.234 10.5 1 32.12 240 ARG B C 1
ATOM 3791 O O . ARG B 1 240 ? -2.916 -21.719 9.531 1 32.12 240 ARG B O 1
ATOM 3798 N N . LEU B 1 241 ? -1.744 -22.078 11.32 1 29.42 241 LEU B N 1
ATOM 3799 C CA . LEU B 1 241 ? -1.987 -23.5 11.055 1 29.42 241 LEU B CA 1
ATOM 3800 C C . LEU B 1 241 ? -3.426 -23.875 11.398 1 29.42 241 LEU B C 1
ATOM 3802 O O . LEU B 1 241 ? -3.885 -24.969 11.055 1 29.42 241 LEU B O 1
ATOM 3806 N N . GLN B 1 242 ? -4.047 -23.219 12.398 1 27.91 242 GLN B N 1
ATOM 3807 C CA . GLN B 1 242 ? -5.277 -23.875 12.82 1 27.91 242 GLN B CA 1
ATOM 3808 C C . GLN B 1 242 ? -6.414 -23.625 11.836 1 27.91 242 GLN B C 1
ATOM 3810 O O . GLN B 1 242 ? -7.492 -24.203 11.953 1 27.91 242 GLN B O 1
ATOM 3815 N N . GLN B 1 243 ? -6.43 -22.469 11.055 1 25.66 243 GLN B N 1
ATOM 3816 C CA . GLN B 1 243 ? -7.742 -22.469 10.422 1 25.66 243 GLN B CA 1
ATOM 3817 C C . GLN B 1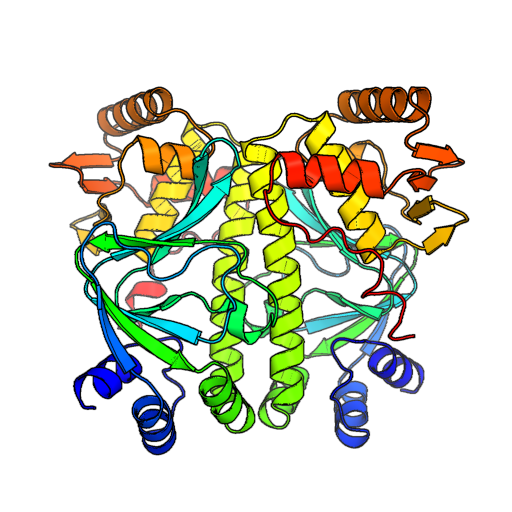 243 ? -7.77 -23.406 9.211 1 25.66 243 GLN B C 1
ATOM 3819 O O . GLN B 1 243 ? -7.852 -22.938 8.07 1 25.66 243 GLN B O 1
ATOM 3824 N N . ARG B 1 244 ? -6.867 -24.375 9.117 1 23.28 244 ARG B N 1
ATOM 3825 C CA . ARG B 1 244 ? -7.418 -25.516 8.398 1 23.28 244 ARG B CA 1
ATOM 3826 C C . ARG B 1 244 ? -8.43 -26.266 9.258 1 23.28 244 ARG B C 1
ATOM 3828 O O . ARG B 1 244 ? -8.195 -26.484 10.445 1 23.28 244 ARG B O 1
#

InterPro domains:
  IPR000595 Cyclic nucleotide-binding domain [PF00027] (35-119)
  IPR000595 Cyclic nucleotide-binding domain [PS50042] (13-133)
  IPR000595 Cyclic nucleotide-binding domain [SM00100] (13-131)
  IPR000595 Cyclic nucleotide-binding domain [cd00038] (14-127)
  IPR012318 Crp-type HTH domain [PF13545] (151-219)
  IPR012318 Crp-type HTH domain [PS51063] (147-220)
  IPR012318 Crp-type HTH domain [SM00419] (168-218)
  IPR014710 RmlC-like jelly roll fold [G3DSA:2.60.120.10] (3-130)
  IPR018490 Cyclic nucleotide-binding domain superfamily [SSF51206] (8-143)
  IPR036388 Winged helix-like DNA-binding domain superfamily [G3DSA:1.10.10.10] (135-224)
  IPR036390 Winged helix DNA-binding domain superfamily [SSF46785] (150-222)
  IPR050397 Global Transcriptional Regulators in Environmental Response [PTHR24567] (14-223)

Foldseek 3Di:
DVLQLVQLCLAPLNVQDDPVLSVLQSVQKDKDWDAAFDWPDAFQDFQFWKKAWQAAKKWKWAQDPVRQTQTLDIDHHNYIPSLVSLPDGGTHRIIMGGHHTTMMMITTSVSLVVVCVVGVVSVVSSVVVVVVSVVVVVLLVVCLVDHDPLLSLLLVVLVQQVVAWDDDPQKTKRPDQDQLCRSCSNRVHHSVSSVVSVVVCVVVVQWDDDPRIIIGNCSVVSVCSSCVVVVDDPPPPPPPPPVD/DVLQLVQLCLAPLNVQDDPVLSVLQSVQKDKDWDAAFDWPDAFQDFQFWKKAWQAAKKWKWAQDPVRQTQTLDIDHHNYIPSLVNLPDGGTHRIIMGGHHTTMMMITTSVSLVVVCVVGVVSVVSSVVVVVVSVVVVVLLVVCLVDHDPLLSLLLVVLVQQVVAWDDDPQKTKRPDQDQLCRSCSNRVHHSVVSVVSVVVCVVVVQWDDDPRIIIGNCSVVSVCSSCVVVVDPPPDPPPPPPVD

Radius of gyration: 22.69 Å; Cα contacts (8 Å, |Δi|>4): 937; chains: 2; bounding box: 55×63×44 Å

Nearest PDB structures (foldseek):
  4cyd-assembly2_C  TM=9.357E-01  e=1.590E-19  Corynebacterium glutamicum
  3i54-assembly2_C  TM=9.449E-01  e=1.785E-19  Mycobacterium tuberculosis
  3i54-assembly1_A  TM=9.119E-01  e=1.337E-19  Mycobacterium tuberculosis
  3h3u-assembly1_A  TM=8.758E-01  e=5.304E-20  Mycobacterium tuberculosis H37Rv
  3d0s-assembly1_B  TM=7.846E-01  e=1.604E-18  Mycobacterium tuberculosis

Solvent-accessible surface area (backbone atoms only — not comparable to full-atom values): 25190 Å² total; per-residue (Å²): 103,66,68,51,41,52,39,46,65,59,14,72,59,48,59,65,53,47,75,69,54,43,50,54,47,35,72,67,32,49,75,45,77,44,52,57,77,35,68,80,47,48,50,60,36,74,36,57,42,29,34,34,30,59,37,48,31,36,37,33,26,36,67,37,66,84,63,52,56,41,50,74,46,74,47,52,55,35,34,76,44,56,59,61,29,74,52,35,83,51,55,32,78,43,26,30,34,21,75,29,59,24,33,36,35,42,34,38,35,69,55,52,51,54,49,28,42,72,29,24,62,36,37,48,34,49,41,28,53,52,47,54,52,39,52,52,52,52,49,49,38,52,32,61,61,72,44,54,70,62,58,35,50,43,46,50,52,50,52,44,30,73,74,51,35,41,81,46,90,80,18,34,32,26,81,46,86,65,48,49,54,55,53,8,37,58,59,61,46,49,42,66,57,40,52,50,45,52,49,51,37,36,76,70,62,42,27,48,77,54,96,65,29,42,31,34,46,40,56,68,61,44,42,46,62,51,21,71,42,36,84,66,78,74,71,66,76,66,68,75,66,58,81,105,106,64,68,49,42,51,41,48,66,57,13,71,60,46,59,65,53,46,74,68,54,42,50,55,47,35,73,65,33,48,76,46,78,44,55,58,78,34,68,80,45,49,49,60,35,75,36,57,41,28,33,34,30,59,37,49,31,37,38,34,26,36,67,38,67,85,62,51,56,42,50,74,46,75,49,51,56,36,35,76,45,56,59,62,30,74,53,34,82,51,53,32,78,44,27,31,34,21,75,29,58,24,35,36,36,43,34,38,34,68,57,53,50,55,50,28,43,72,29,25,63,36,38,48,34,49,40,28,52,52,48,54,53,38,51,51,51,51,50,49,40,52,30,60,60,71,44,55,68,63,57,36,49,44,45,50,52,49,51,45,30,72,73,52,34,39,82,47,91,79,20,34,31,25,83,45,87,63,48,49,54,56,54,9,37,56,58,64,45,49,42,66,56,40,50,50,45,52,49,51,37,35,75,68,61,44,29,48,77,54,97,65,29,43,30,34,46,42,56,68,60,43,41,46,60,50,21,72,42,36,84,64,80,72,70,65,76,67,69,73,64,59,83,106

pLDDT: mean 84.35, std 16.65, range [23.09, 98.5]

Sequence (488 aa):
MDQITRGLRNCETLKALTRAQRLQLAENSRIQVIPHKTLVYRATDQSQHVYLLVSGQVRVAHVNDGGKQSILMLVMPGRLFGEMAICHTGPREESCEVIQDSTVVSIPVTALRGVMQENGNLSIDIITLFGARRRRIEGRLKSVLFQKHRQRLMQLLLELAEDYGTPQGNGIRIAMGLSYQELGSLIGASRETIKSILGELRNERLLSIDRSEIVITHPAFFCAERLSDAGNDFCSPTHRLQQRMDQITRGLRNCETLKALTRAQRLQLAENSRIQVIPHKTLVYRATDQSQHVYLLVSGQVRVAHVNDGGKQSILMLVMPGRLFGEMAICHTGPREESCEVIQDSTVVSIPVTALRGVMQENGNLSIDIITLFGARRRRIEGRLKSVLFQKHRQRLMQLLLELAEDYGTPQGNGIRIAMGLSYQELGSLIGASRETIKSILGELRNERLLSIDRSEIVITHPAFFCAERLSDAGNDFCSPTHRLQQR

Organism: NCBI:txid2527985